Protein AF-0000000074025824 (afdb_homodimer)

Radius of gyration: 29.06 Å; Cα contacts (8 Å, |Δi|>4): 1732; chains: 2; bounding box: 51×86×68 Å

Structure (mmCIF, N/CA/C/O backbone):
data_AF-0000000074025824-model_v1
#
loop_
_entity.id
_entity.type
_entity.pdbx_description
1 polymer '2-desacetyl-2-hydroxyethyl bacteriochlorophyllide A dehydrogenase'
#
loop_
_atom_site.group_PDB
_atom_site.id
_atom_site.type_symbol
_atom_site.label_atom_id
_atom_site.label_alt_id
_atom_site.label_comp_id
_atom_site.label_asym_id
_atom_site.label_entity_id
_atom_site.label_seq_id
_atom_site.pdbx_PDB_ins_code
_atom_site.Cartn_x
_atom_site.Cartn_y
_atom_site.Cartn_z
_atom_site.occupancy
_atom_site.B_iso_or_equiv
_atom_site.auth_seq_id
_atom_site.auth_comp_id
_atom_site.auth_asym_id
_atom_site.auth_atom_id
_atom_site.pdbx_PDB_model_num
ATOM 1 N N . MET A 1 1 ? -19.562 43.375 23.953 1 73 1 MET A N 1
ATOM 2 C CA . MET A 1 1 ? -18.844 42.125 23.75 1 73 1 MET A CA 1
ATOM 3 C C . MET A 1 1 ? -17.422 42.406 23.25 1 73 1 MET A C 1
ATOM 5 O O . MET A 1 1 ? -17.188 43.406 22.578 1 73 1 MET A O 1
ATOM 9 N N . LYS A 1 2 ? -16.453 41.625 23.75 1 92.12 2 LYS A N 1
ATOM 10 C CA . LYS A 1 2 ? -15.07 41.875 23.328 1 92.12 2 LYS A CA 1
ATOM 11 C C . LYS A 1 2 ? -14.828 41.344 21.922 1 92.12 2 LYS A C 1
ATOM 13 O O . LYS A 1 2 ? -15.398 40.344 21.516 1 92.12 2 LYS A O 1
ATOM 18 N N . MET A 1 3 ? -14.195 42.125 21.125 1 96.88 3 MET A N 1
ATOM 19 C CA . MET A 1 3 ? -13.938 41.781 19.719 1 96.88 3 MET A CA 1
ATOM 20 C C . MET A 1 3 ? -12.523 41.25 19.531 1 96.88 3 MET A C 1
ATOM 22 O O . MET A 1 3 ? -11.656 41.469 20.391 1 96.88 3 MET A O 1
ATOM 26 N N . MET A 1 4 ? -12.383 40.562 18.5 1 97.5 4 MET A N 1
ATOM 27 C CA . MET A 1 4 ? -11.062 40.031 18.141 1 97.5 4 MET A CA 1
ATOM 28 C C . MET A 1 4 ? -10.805 40.219 16.641 1 97.5 4 MET A C 1
ATOM 30 O O . MET A 1 4 ? -11.742 40.344 15.852 1 97.5 4 MET A O 1
ATOM 34 N N . LYS A 1 5 ? -9.516 40.219 16.312 1 97.81 5 LYS A N 1
ATOM 35 C CA . LYS A 1 5 ? -9.117 40.156 14.906 1 97.81 5 LYS A CA 1
ATOM 36 C C . LYS A 1 5 ? -9.109 38.719 14.391 1 97.81 5 LYS A C 1
ATOM 38 O O . LYS A 1 5 ? -8.672 37.812 15.086 1 97.81 5 LYS A O 1
ATOM 43 N N . VAL A 1 6 ? -9.703 38.531 13.195 1 98.06 6 VAL A N 1
ATOM 44 C CA . VAL A 1 6 ? -9.797 37.25 12.547 1 98.06 6 VAL A CA 1
ATOM 45 C C . VAL A 1 6 ? -9.352 37.375 11.086 1 98.06 6 VAL A C 1
ATOM 47 O O . VAL A 1 6 ? -9.688 38.344 10.406 1 98.06 6 VAL A O 1
ATOM 50 N N . VAL A 1 7 ? -8.469 36.5 10.695 1 98.69 7 VAL A N 1
ATOM 51 C CA . VAL A 1 7 ? -8.148 36.375 9.273 1 98.69 7 VAL A CA 1
ATOM 52 C C . VAL A 1 7 ? -9.227 35.562 8.562 1 98.69 7 VAL A C 1
ATOM 54 O O . VAL A 1 7 ? -9.516 34.438 8.945 1 98.69 7 VAL A O 1
ATOM 57 N N . GLU A 1 8 ? -9.828 36.094 7.594 1 98.5 8 GLU A N 1
ATOM 58 C CA . GLU A 1 8 ? -10.922 35.438 6.875 1 98.5 8 GLU A CA 1
ATOM 59 C C . GLU A 1 8 ? -10.664 35.438 5.371 1 98.5 8 GLU A C 1
ATOM 61 O O . GLU A 1 8 ? -10.281 36.438 4.789 1 98.5 8 GLU A O 1
ATOM 66 N N . ILE A 1 9 ? -10.703 34.25 4.809 1 98.56 9 ILE A N 1
ATOM 67 C CA . ILE A 1 9 ? -10.781 34.125 3.357 1 98.56 9 ILE A CA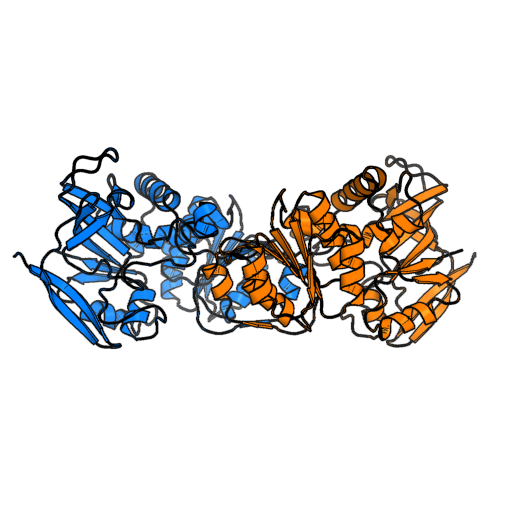 1
ATOM 68 C C . ILE A 1 9 ? -12.242 34.219 2.91 1 98.56 9 ILE A C 1
ATOM 70 O O . ILE A 1 9 ? -13 33.25 3.066 1 98.56 9 ILE A O 1
ATOM 74 N N . LYS A 1 10 ? -12.617 35.312 2.369 1 98.25 10 LYS A N 1
ATOM 75 C CA . LYS A 1 10 ? -14.008 35.562 2.021 1 98.25 10 LYS A CA 1
ATOM 76 C C . LYS A 1 10 ? -14.43 34.75 0.806 1 98.25 10 LYS A C 1
ATOM 78 O O . LYS A 1 10 ? -15.547 34.219 0.765 1 98.25 10 LYS A O 1
ATOM 83 N N . GLU A 1 11 ? -13.633 34.719 -0.148 1 97.75 11 GLU A N 1
ATOM 84 C CA . GLU A 1 11 ? -13.703 33.969 -1.398 1 97.75 11 GLU A CA 1
ATOM 85 C C . GLU A 1 11 ? -12.305 33.75 -1.988 1 97.75 11 GLU A C 1
ATOM 87 O O . GLU A 1 11 ? -11.328 34.344 -1.515 1 97.75 11 GLU A O 1
ATOM 92 N N . PRO A 1 12 ? -12.258 32.875 -2.951 1 97.06 12 PRO A N 1
ATOM 93 C CA . PRO A 1 12 ? -10.93 32.656 -3.541 1 97.06 12 PRO A CA 1
ATOM 94 C C . PRO A 1 12 ? -10.25 33.969 -3.938 1 97.06 12 PRO A C 1
ATOM 96 O O . PRO A 1 12 ? -10.852 34.812 -4.621 1 97.06 12 PRO A O 1
ATOM 99 N N . GLY A 1 13 ? -9.047 34.094 -3.436 1 96.5 13 GLY A N 1
ATOM 100 C CA . GLY A 1 13 ? -8.242 35.25 -3.807 1 96.5 13 GLY A CA 1
ATOM 101 C C . GLY A 1 13 ? -8.5 36.469 -2.936 1 96.5 13 GLY A C 1
ATOM 102 O O . GLY A 1 13 ? -7.816 37.469 -3.057 1 96.5 13 GLY A O 1
ATOM 103 N N . ARG A 1 14 ? -9.43 36.344 -2.041 1 97.94 14 ARG A N 1
ATOM 104 C CA . ARG A 1 14 ? -9.758 37.5 -1.191 1 97.94 14 ARG A CA 1
ATOM 105 C C . ARG A 1 14 ? -9.602 37.125 0.284 1 97.94 14 ARG A C 1
ATOM 107 O O . ARG A 1 14 ? -10.492 36.5 0.874 1 97.94 14 ARG A O 1
ATOM 114 N N . ILE A 1 15 ? -8.539 37.594 0.839 1 97.75 15 ILE A N 1
ATOM 115 C CA . ILE A 1 15 ? -8.219 37.375 2.248 1 97.75 15 ILE A CA 1
ATOM 116 C C . ILE A 1 15 ? -8.172 38.719 2.961 1 97.75 15 ILE A C 1
ATOM 118 O O . ILE A 1 15 ? -7.691 39.719 2.404 1 97.75 15 ILE A O 1
ATOM 122 N N . GLN A 1 16 ? -8.75 38.781 4.105 1 98.12 16 GLN A N 1
ATOM 123 C CA . GLN A 1 16 ? -8.836 40.062 4.852 1 98.12 16 GLN A CA 1
ATOM 124 C C . GLN A 1 16 ? -8.797 39.781 6.355 1 98.12 16 GLN A C 1
ATOM 126 O O . GLN A 1 16 ? -9.008 38.656 6.809 1 98.12 16 GLN A O 1
ATOM 131 N N . VAL A 1 17 ? -8.453 40.812 7.109 1 98 17 VAL A N 1
ATOM 132 C CA . VAL A 1 17 ? -8.578 40.812 8.562 1 98 17 VAL A CA 1
ATOM 133 C C . VAL A 1 17 ? -9.844 41.531 8.977 1 98 17 VAL A C 1
ATOM 135 O O . VAL A 1 17 ? -10.047 42.719 8.617 1 98 17 VAL A O 1
ATOM 138 N N . VAL A 1 18 ? -10.68 40.844 9.664 1 97.81 18 VAL A N 1
ATOM 139 C CA . VAL A 1 18 ? -11.945 41.438 10.094 1 97.81 18 VAL A CA 1
ATOM 140 C C . VAL A 1 18 ? -12.078 41.312 11.609 1 97.81 18 VAL A C 1
ATOM 142 O O . VAL A 1 18 ? -11.297 40.625 12.258 1 97.81 18 VAL A O 1
ATOM 145 N N . GLU A 1 19 ? -13.008 42 12.156 1 97.81 19 GLU A N 1
ATOM 146 C CA . GLU A 1 19 ? -13.312 41.906 13.578 1 97.81 19 GLU A CA 1
ATOM 147 C C . GLU A 1 19 ? -14.539 41.031 13.828 1 97.81 19 GLU A C 1
ATOM 149 O O . GLU A 1 19 ? -15.539 41.156 13.117 1 97.81 19 GLU A O 1
ATOM 154 N N . LYS A 1 20 ? -14.383 40.188 14.727 1 97.56 20 LYS A N 1
ATOM 155 C CA . LYS A 1 20 ? -15.484 39.344 15.188 1 97.56 20 LYS A CA 1
ATOM 156 C C . LYS A 1 20 ? -15.531 39.281 16.703 1 97.56 20 LYS A C 1
ATOM 158 O O . LYS A 1 20 ? -14.578 39.688 17.375 1 97.56 20 LYS A O 1
ATOM 163 N N . GLU A 1 21 ? -16.656 38.875 17.234 1 97.75 21 GLU A N 1
ATOM 164 C CA . GLU A 1 21 ? -16.766 38.719 18.688 1 97.75 21 GLU A CA 1
ATOM 165 C C . GLU A 1 21 ? -15.898 37.562 19.188 1 97.75 21 GLU A C 1
ATOM 167 O O . GLU A 1 21 ? -15.789 36.531 18.531 1 97.75 21 GLU A O 1
ATOM 172 N N . ILE A 1 22 ? -15.25 37.812 20.328 1 98.25 22 ILE A N 1
ATOM 173 C CA . ILE A 1 22 ? -14.531 36.719 20.969 1 98.25 22 ILE A CA 1
ATOM 174 C C . ILE A 1 22 ? -15.508 35.625 21.359 1 98.25 22 ILE A C 1
ATOM 176 O O . ILE A 1 22 ? -16.531 35.875 21.984 1 98.25 22 ILE A O 1
ATOM 180 N N . PRO A 1 23 ? -15.211 34.406 20.938 1 97.62 23 PRO A N 1
ATOM 181 C CA . PRO A 1 23 ? -16.141 33.344 21.25 1 97.62 23 PRO A CA 1
ATOM 182 C C . PRO A 1 23 ? -16.156 32.969 22.734 1 97.62 23 PRO A C 1
ATOM 184 O O . PRO A 1 23 ? -15.141 33.125 23.422 1 97.62 23 PRO A O 1
ATOM 187 N N . LYS A 1 24 ? -17.25 32.531 23.219 1 97.06 24 LYS A N 1
ATOM 188 C CA . LYS A 1 24 ? -17.391 32.031 24.578 1 97.06 24 LYS A CA 1
ATOM 189 C C . LYS A 1 24 ? -17.344 30.5 24.594 1 97.06 24 LYS A C 1
ATOM 191 O O . LYS A 1 24 ? -18.062 29.828 23.859 1 97.06 24 LYS A O 1
ATOM 196 N N . PRO A 1 25 ? -16.453 29.984 25.438 1 97.69 25 PRO A N 1
ATOM 197 C CA . PRO A 1 25 ? -16.375 28.531 25.5 1 97.69 25 PRO A CA 1
ATOM 198 C C . PRO A 1 25 ? -17.641 27.891 26.047 1 97.69 25 PRO A C 1
ATOM 200 O O . PRO A 1 25 ? -18.219 28.391 27.016 1 97.69 25 PRO A O 1
ATOM 203 N N . LYS A 1 26 ? -18.062 26.844 25.344 1 97.62 26 LYS A N 1
ATOM 204 C CA . LYS A 1 26 ? -19.141 26 25.859 1 97.62 26 LYS A CA 1
ATOM 205 C C . LYS A 1 26 ? -18.609 25.016 26.891 1 97.62 26 LYS A C 1
ATOM 207 O O . LYS A 1 26 ? -17.406 24.984 27.188 1 97.62 26 LYS A O 1
ATOM 212 N N . LYS A 1 27 ? -19.625 24.312 27.547 1 96.88 27 LYS A N 1
ATOM 213 C CA . LYS A 1 27 ? -19.219 23.25 28.453 1 96.88 27 LYS A CA 1
ATOM 214 C C . LYS A 1 27 ? -18.266 22.281 27.75 1 96.88 27 LYS A C 1
ATOM 216 O O . LYS A 1 27 ? -18.531 21.828 26.625 1 96.88 27 LYS A O 1
ATOM 221 N N . GLY A 1 28 ? -17.094 22.016 28.375 1 97.75 28 GLY A N 1
ATOM 222 C CA . GLY A 1 28 ? -16.125 21.078 27.812 1 97.75 28 GLY A CA 1
ATOM 223 C C . GLY A 1 28 ? -15.133 21.75 26.875 1 97.75 28 GLY A C 1
ATOM 224 O O . GLY A 1 28 ? -14.266 21.094 26.297 1 97.75 28 GLY A O 1
ATOM 225 N N . GLU A 1 29 ? -15.258 23.047 26.781 1 98.56 29 GLU A N 1
ATOM 226 C CA . GLU A 1 29 ? -14.352 23.781 25.891 1 98.56 29 GLU A CA 1
ATOM 227 C C . GLU A 1 29 ? -13.477 24.75 26.688 1 98.56 29 GLU A C 1
ATOM 229 O O . GLU A 1 29 ? -13.812 25.109 27.828 1 98.56 29 GLU A O 1
ATOM 234 N N . ALA A 1 30 ? -12.383 25.094 26.156 1 98.81 30 ALA A N 1
ATOM 235 C CA . ALA A 1 30 ? -11.508 26.141 26.656 1 98.81 30 ALA A CA 1
ATOM 236 C C . ALA A 1 30 ? -11.422 27.312 25.688 1 98.81 30 ALA A C 1
ATOM 238 O O . ALA A 1 30 ? -11.625 27.141 24.484 1 98.81 30 ALA A O 1
ATOM 239 N N . LEU A 1 31 ? -11.227 28.453 26.219 1 98.75 31 LEU A N 1
ATOM 240 C CA . LEU A 1 31 ? -10.875 29.625 25.406 1 98.75 31 LEU A CA 1
ATOM 241 C C . LEU A 1 31 ? -9.367 29.75 25.266 1 98.75 31 LEU A C 1
ATOM 243 O O . LEU A 1 31 ? -8.641 29.766 26.266 1 98.75 31 LEU A O 1
ATOM 247 N N . LEU A 1 32 ? -8.953 29.781 24.094 1 98.81 32 LEU A N 1
ATOM 248 C CA . LEU A 1 32 ? -7.527 29.844 23.797 1 98.81 32 LEU A CA 1
ATOM 249 C C . LEU A 1 32 ? -7.172 31.172 23.156 1 98.81 32 LEU A C 1
ATOM 251 O O . LEU A 1 32 ? -7.918 31.688 22.312 1 98.81 32 LEU A O 1
ATOM 255 N N . LYS A 1 33 ? -6.086 31.75 23.562 1 98.81 33 LYS A N 1
ATOM 256 C CA . LYS A 1 33 ? -5.477 32.906 22.875 1 98.81 33 LYS A CA 1
ATOM 257 C C . LYS A 1 33 ? -4.32 32.469 21.984 1 98.81 33 LYS A C 1
ATOM 259 O O . LYS A 1 33 ? -3.293 31.984 22.484 1 98.81 33 LYS A O 1
ATOM 264 N N . ILE A 1 34 ? -4.445 32.656 20.75 1 98.88 34 ILE A N 1
ATOM 265 C CA . ILE A 1 34 ? -3.486 32.156 19.766 1 98.88 34 ILE A CA 1
ATOM 266 C C . ILE A 1 34 ? -2.158 32.906 19.922 1 98.88 34 ILE A C 1
ATOM 268 O O . ILE A 1 34 ? -2.137 34.125 20.125 1 98.88 34 ILE A O 1
ATOM 272 N N . LYS A 1 35 ? -1.1 32.156 19.875 1 98.75 35 LYS A N 1
ATOM 273 C CA . LYS A 1 35 ? 0.236 32.719 19.922 1 98.75 35 LYS A CA 1
ATOM 274 C C . LYS A 1 35 ? 0.897 32.719 18.547 1 98.75 35 LYS A C 1
ATOM 276 O O . LYS A 1 35 ? 1.41 33.719 18.094 1 98.75 35 LYS A O 1
ATOM 281 N N . TYR A 1 36 ? 0.938 31.578 17.906 1 98.81 36 TYR A N 1
ATOM 282 C CA . TYR A 1 36 ? 1.468 31.422 16.562 1 98.81 36 TYR A CA 1
ATOM 283 C C . TYR A 1 36 ? 0.546 30.547 15.719 1 98.81 36 TYR A C 1
ATOM 285 O O . TYR A 1 36 ? -0.083 29.609 16.234 1 98.81 36 TYR A O 1
ATOM 293 N N . CYS A 1 37 ? 0.442 30.844 14.469 1 98.81 37 CYS A N 1
ATOM 294 C CA . CYS A 1 37 ? -0.158 29.969 13.461 1 98.81 37 CYS A CA 1
ATOM 295 C C . CYS A 1 37 ? 0.822 29.703 12.328 1 98.81 37 CYS A C 1
ATOM 297 O O . CYS A 1 37 ? 1.541 30.594 11.891 1 98.81 37 CYS A O 1
ATOM 299 N N . GLY A 1 38 ? 0.925 28.438 11.992 1 98.62 38 GLY A N 1
ATOM 300 C CA . GLY A 1 38 ? 1.63 28.109 10.766 1 98.62 38 GLY A CA 1
ATOM 301 C C . GLY A 1 38 ? 0.727 28.094 9.547 1 98.62 38 GLY A C 1
ATOM 302 O O . GLY A 1 38 ? -0.443 27.719 9.641 1 98.62 38 GLY A O 1
ATOM 303 N N . ILE A 1 39 ? 1.274 28.516 8.414 1 98.38 39 ILE A N 1
ATOM 304 C CA . ILE A 1 39 ? 0.52 28.453 7.168 1 98.38 39 ILE A CA 1
ATOM 305 C C . ILE A 1 39 ? 0.84 27.156 6.441 1 98.38 39 ILE A C 1
ATOM 307 O O . ILE A 1 39 ? 2.004 26.859 6.148 1 98.38 39 ILE A O 1
ATOM 311 N N . CYS A 1 40 ? -0.143 26.359 6.227 1 96.69 40 CYS A N 1
ATOM 312 C CA . CYS A 1 40 ? -0.021 25.078 5.531 1 96.69 40 CYS A CA 1
ATOM 313 C C . CYS A 1 40 ? -0.405 25.219 4.062 1 96.69 40 CYS A C 1
ATOM 315 O O . CYS A 1 40 ? -1.057 26.203 3.678 1 96.69 40 CYS A O 1
ATOM 317 N N . GLY A 1 41 ? 0.074 24.281 3.236 1 93.81 41 GLY A N 1
ATOM 318 C CA . GLY A 1 41 ? -0.36 24.25 1.85 1 93.81 41 GLY A CA 1
ATOM 319 C C . GLY A 1 41 ? -1.869 24.25 1.695 1 93.81 41 GLY A C 1
ATOM 320 O O . GLY A 1 41 ? -2.398 24.828 0.744 1 93.81 41 GLY A O 1
ATOM 321 N N . SER A 1 42 ? -2.574 23.625 2.572 1 94.88 42 SER A N 1
ATOM 322 C CA . SER A 1 42 ? -4.031 23.578 2.51 1 94.88 42 SER A CA 1
ATOM 323 C C . SER A 1 42 ? -4.637 24.969 2.729 1 94.88 42 SER A C 1
ATOM 325 O O . SER A 1 42 ? -5.688 25.281 2.174 1 94.88 42 SER A O 1
ATOM 327 N N . ASP A 1 43 ? -4.02 25.781 3.553 1 97.62 43 ASP A N 1
ATOM 328 C CA . ASP A 1 43 ? -4.469 27.172 3.719 1 97.62 43 ASP A CA 1
ATOM 329 C C . ASP A 1 43 ? -4.344 27.953 2.412 1 97.62 43 ASP A C 1
ATOM 331 O O . ASP A 1 43 ? -5.246 28.703 2.043 1 97.62 43 ASP A O 1
ATOM 335 N N . ILE A 1 44 ? -3.227 27.75 1.771 1 96.69 44 ILE A N 1
ATOM 336 C CA . ILE A 1 44 ? -2.975 28.422 0.507 1 96.69 44 ILE A CA 1
ATOM 337 C C . ILE A 1 44 ? -3.969 27.953 -0.547 1 96.69 44 ILE A C 1
ATOM 339 O O . ILE A 1 44 ? -4.469 28.734 -1.347 1 96.69 44 ILE A O 1
ATOM 343 N N . ALA A 1 45 ? -4.199 26.609 -0.542 1 95.56 45 ALA A N 1
ATOM 344 C CA . ALA A 1 45 ? -5.195 26.062 -1.467 1 95.56 45 ALA A CA 1
ATOM 345 C C . ALA A 1 45 ? -6.562 26.688 -1.229 1 95.56 45 ALA A C 1
ATOM 347 O O . ALA A 1 45 ? -7.293 26.984 -2.182 1 95.56 45 ALA A O 1
ATOM 348 N N . THR A 1 46 ? -6.953 26.859 0.007 1 97.06 46 THR A N 1
ATOM 349 C CA . THR A 1 46 ? -8.203 27.531 0.326 1 97.06 46 THR A CA 1
ATOM 350 C C . THR A 1 46 ? -8.18 28.984 -0.157 1 97.06 46 THR A C 1
ATOM 352 O O . THR A 1 46 ? -9.133 29.453 -0.773 1 97.06 46 THR A O 1
ATOM 355 N N . TYR A 1 47 ? -7.074 29.656 0.043 1 97.75 47 TYR A N 1
ATOM 356 C CA . TYR A 1 47 ? -6.91 31.047 -0.369 1 97.75 47 TYR A CA 1
ATOM 357 C C . TYR A 1 47 ? -7.023 31.188 -1.883 1 97.75 47 TYR A C 1
ATOM 359 O O . TYR A 1 47 ? -7.684 32.094 -2.381 1 97.75 47 TYR A O 1
ATOM 367 N N . THR A 1 48 ? -6.469 30.203 -2.588 1 96.25 48 THR A N 1
ATOM 368 C CA . THR A 1 48 ? -6.406 30.297 -4.043 1 96.25 48 THR A CA 1
ATOM 369 C C . THR A 1 48 ? -7.621 29.641 -4.68 1 96.25 48 THR A C 1
ATOM 371 O O . THR A 1 48 ? -7.758 29.625 -5.906 1 96.25 48 THR A O 1
ATOM 374 N N . GLY A 1 49 ? -8.5 29.031 -3.912 1 94.94 49 GLY A N 1
ATOM 375 C CA . GLY A 1 49 ? -9.719 28.422 -4.414 1 94.94 49 GLY A CA 1
ATOM 376 C C . GLY A 1 49 ? -9.508 27 -4.902 1 94.94 49 GLY A C 1
ATOM 377 O O . GLY A 1 49 ? -10.344 26.453 -5.633 1 94.94 49 GLY A O 1
ATOM 378 N N . ASN A 1 50 ? -8.422 26.359 -4.492 1 91.94 50 ASN A N 1
ATOM 379 C CA . ASN A 1 50 ? -8.07 25.031 -4.992 1 91.94 50 ASN A CA 1
ATOM 380 C C . ASN A 1 50 ? -8.289 23.953 -3.93 1 91.94 50 ASN A C 1
ATOM 382 O O . ASN A 1 50 ? -7.816 22.828 -4.074 1 91.94 50 ASN A O 1
ATOM 386 N N . GLN A 1 51 ? -8.906 24.234 -2.84 1 92.5 51 GLN A N 1
ATOM 387 C CA . GLN A 1 51 ? -9.273 23.281 -1.802 1 92.5 51 GLN A CA 1
ATOM 388 C C . GLN A 1 51 ? -10.719 22.828 -1.962 1 92.5 51 GLN A C 1
ATOM 390 O O . GLN A 1 51 ? -11.648 23.547 -1.581 1 92.5 51 GLN A O 1
ATOM 395 N N . PRO A 1 52 ? -10.922 21.609 -2.377 1 87.81 52 PRO A N 1
ATOM 396 C CA . PRO A 1 52 ? -12.281 21.188 -2.75 1 87.81 52 PRO A CA 1
ATOM 397 C C . PRO A 1 52 ? -13.211 21.062 -1.546 1 87.81 52 PRO A C 1
ATOM 399 O O . PRO A 1 52 ? -14.43 21.047 -1.705 1 87.81 52 PRO A O 1
ATOM 402 N N . PHE A 1 53 ? -12.719 21.109 -0.378 1 90.94 53 PHE A N 1
ATOM 403 C CA . PHE A 1 53 ? -13.555 20.828 0.784 1 90.94 53 PHE A CA 1
ATOM 404 C C . PHE A 1 53 ? -13.812 22.109 1.576 1 90.94 53 PHE A C 1
ATOM 406 O O . PHE A 1 53 ? -14.5 22.078 2.602 1 90.94 53 PHE A O 1
ATOM 413 N N . ALA A 1 54 ? -13.227 23.141 1.133 1 93.94 54 ALA A N 1
ATOM 414 C CA . ALA A 1 54 ? -13.398 24.391 1.857 1 93.94 54 ALA A CA 1
ATOM 415 C C . ALA A 1 54 ? -14.656 25.125 1.388 1 93.94 54 ALA A C 1
ATOM 417 O O . ALA A 1 54 ? -14.961 25.141 0.195 1 93.94 54 ALA A O 1
ATOM 418 N N . SER A 1 55 ? -15.391 25.672 2.332 1 95.94 55 SER A N 1
ATOM 419 C CA . SER A 1 55 ? -16.453 26.625 2.055 1 95.94 55 SER A CA 1
ATOM 420 C C . SER A 1 55 ? -16.047 28.047 2.471 1 95.94 55 SER A C 1
ATOM 422 O O . SER A 1 55 ? -15.102 28.219 3.25 1 95.94 55 SER A O 1
ATOM 424 N N . TYR A 1 56 ? -16.734 28.984 1.912 1 96.75 56 TYR A N 1
ATOM 425 C CA . TYR A 1 56 ? -16.391 30.375 2.172 1 96.75 56 TYR A CA 1
ATOM 426 C C . TYR A 1 56 ? -17.578 31.109 2.787 1 96.75 56 TYR A C 1
ATOM 428 O O . TYR A 1 56 ? -18.734 30.797 2.488 1 96.75 56 TYR A O 1
ATOM 436 N N . PRO A 1 57 ? -17.391 32.156 3.637 1 98 57 PRO A N 1
ATOM 437 C CA . PRO A 1 57 ? -16.078 32.562 4.148 1 98 57 PRO A CA 1
ATOM 438 C C . PRO A 1 57 ? -15.469 31.531 5.094 1 98 57 PRO A C 1
ATOM 440 O O . PRO A 1 57 ? -16.188 30.766 5.719 1 98 57 PRO A O 1
ATOM 443 N N . ARG A 1 58 ? -14.109 31.469 5.145 1 98.62 58 ARG A N 1
ATOM 444 C CA . ARG A 1 58 ? -13.391 30.5 5.965 1 98.62 58 ARG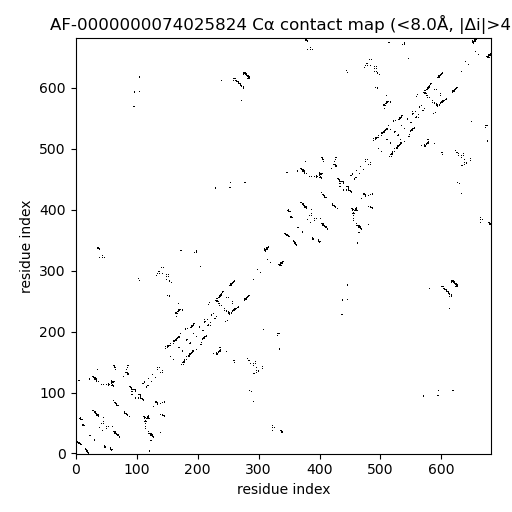 A CA 1
ATOM 445 C C . ARG A 1 58 ? -12.266 31.156 6.738 1 98.62 58 ARG A C 1
ATOM 447 O O . ARG A 1 58 ? -11.531 32 6.195 1 98.62 58 ARG A O 1
ATOM 454 N N . ILE A 1 59 ? -12.227 30.938 8.047 1 98.75 59 ILE A N 1
ATOM 455 C CA . ILE A 1 59 ? -11.016 31.219 8.805 1 98.75 59 ILE A CA 1
ATOM 456 C C . ILE A 1 59 ? -10.016 30.078 8.625 1 98.75 59 ILE A C 1
ATOM 458 O O . ILE A 1 59 ? -10.281 28.938 9.039 1 98.75 59 ILE A O 1
ATOM 462 N N . PRO A 1 60 ? -8.852 30.297 7.992 1 98.56 60 PRO A N 1
ATOM 463 C CA . PRO A 1 60 ? -7.898 29.203 7.742 1 98.56 60 PRO A CA 1
ATOM 464 C C . PRO A 1 60 ? -7.098 28.828 8.984 1 98.56 60 PRO A C 1
ATOM 466 O O . PRO A 1 60 ? -7.238 29.453 10.031 1 98.56 60 PRO A O 1
ATOM 469 N N . GLY A 1 61 ? -6.367 27.75 8.883 1 98.69 61 GLY A N 1
ATOM 470 C CA . GLY A 1 61 ? -5.348 27.438 9.875 1 98.69 61 GLY A CA 1
ATOM 471 C C . GLY A 1 61 ? -5.656 26.203 10.68 1 98.69 61 GLY A C 1
ATOM 472 O O . GLY A 1 61 ? -6.777 26.031 11.172 1 98.69 61 GLY A O 1
ATOM 473 N N . HIS A 1 62 ? -4.641 25.359 10.867 1 98.75 62 HIS A N 1
ATOM 474 C CA . HIS A 1 62 ? -4.738 24.188 11.734 1 98.75 62 HIS A CA 1
ATOM 475 C C . HIS A 1 62 ? -3.406 23.891 12.414 1 98.75 62 HIS A C 1
ATOM 477 O O . HIS A 1 62 ? -3.293 22.922 13.172 1 98.75 62 HIS A O 1
ATOM 483 N N . GLU A 1 63 ? -2.416 24.641 12.148 1 98.75 63 GLU A N 1
ATOM 484 C CA . GLU A 1 63 ? -1.116 24.609 12.812 1 98.75 63 GLU A CA 1
ATOM 485 C C . GLU A 1 63 ? -0.965 25.766 13.789 1 98.75 63 GLU A C 1
ATOM 487 O O . GLU A 1 63 ? -0.769 26.906 13.383 1 98.75 63 GLU A O 1
ATOM 492 N N . PHE A 1 64 ? -0.998 25.406 15.172 1 98.81 64 PHE A N 1
ATOM 493 C CA . PHE A 1 64 ? -0.982 26.594 16.031 1 98.81 64 PHE A CA 1
ATOM 494 C C . PHE A 1 64 ? -0.529 26.234 17.438 1 98.81 64 PHE A C 1
ATOM 496 O O . PHE A 1 64 ? -0.479 25.062 17.797 1 98.81 64 PHE A O 1
ATOM 503 N N . SER A 1 65 ? -0.118 27.203 18.156 1 98.75 65 SER A N 1
ATOM 504 C CA . SER A 1 65 ? 0.037 27.219 19.609 1 98.75 65 SER A CA 1
ATOM 505 C C . SER A 1 65 ? -0.823 28.312 20.25 1 98.75 65 SER A C 1
ATOM 507 O O . SER A 1 65 ? -1.208 29.266 19.578 1 98.75 65 SER A O 1
ATOM 509 N N . ALA A 1 66 ? -1.124 28.109 21.469 1 98.81 66 ALA A N 1
ATOM 510 C CA . ALA A 1 66 ? -2.01 29.047 22.156 1 98.81 66 ALA A CA 1
ATOM 511 C C . ALA A 1 66 ? -1.78 29.016 23.656 1 98.81 66 ALA A C 1
ATOM 513 O O . ALA A 1 66 ? -1.102 28.125 24.172 1 98.81 66 ALA A O 1
ATOM 514 N N . GLU A 1 67 ? -2.283 30.016 24.25 1 98.69 67 GLU A N 1
ATOM 515 C CA . GLU A 1 67 ? -2.381 30.062 25.703 1 98.69 67 GLU A CA 1
ATOM 516 C C . GLU A 1 67 ? -3.814 29.844 26.172 1 98.69 67 GLU A C 1
ATOM 518 O O . GLU A 1 67 ? -4.754 30.406 25.609 1 98.69 67 GLU A O 1
ATOM 523 N N . ILE A 1 68 ? -3.947 29 27.203 1 98.75 68 ILE A N 1
ATOM 524 C CA . ILE A 1 68 ? -5.273 28.828 27.781 1 98.75 68 ILE A CA 1
ATOM 525 C C . ILE A 1 68 ? -5.656 30.078 28.578 1 98.75 68 ILE A C 1
ATOM 527 O O . ILE A 1 68 ? -4.953 30.453 29.516 1 98.75 68 ILE A O 1
ATOM 531 N N . ILE A 1 69 ? -6.789 30.656 28.234 1 98.44 69 ILE A N 1
ATOM 532 C CA . ILE A 1 69 ? -7.27 31.859 28.906 1 98.44 69 ILE A CA 1
ATOM 533 C C . ILE A 1 69 ? -8.383 31.484 29.891 1 98.44 69 ILE A C 1
ATOM 535 O O . ILE A 1 69 ? -8.516 32.094 30.953 1 98.44 69 ILE A O 1
ATOM 539 N N . GLU A 1 70 ? -9.242 30.609 29.469 1 98.31 70 GLU A N 1
ATOM 540 C CA . GLU A 1 70 ? -10.352 30.109 30.266 1 98.31 70 GLU A CA 1
ATOM 541 C C . GLU A 1 70 ? -10.547 28.609 30.062 1 98.31 70 GLU A C 1
ATOM 543 O O . GLU A 1 70 ? -10.562 28.125 28.922 1 98.31 70 GLU A O 1
ATOM 548 N N . VAL A 1 71 ? -10.656 27.875 31.203 1 98.25 71 VAL A N 1
ATOM 549 C CA . VAL A 1 71 ? -10.93 26.453 31.156 1 98.25 71 VAL A CA 1
ATOM 550 C C . VAL A 1 71 ? -11.617 26.016 32.438 1 98.25 71 VAL A C 1
ATOM 552 O O . VAL A 1 71 ? -11.273 26.5 33.531 1 98.25 71 VAL A O 1
ATOM 555 N N . GLU A 1 72 ? -12.586 25.219 32.312 1 97.56 72 GLU A N 1
ATOM 556 C CA . GLU A 1 72 ? -13.227 24.656 33.5 1 97.56 72 GLU A CA 1
ATOM 557 C C . GLU A 1 72 ? -12.344 23.609 34.156 1 97.56 72 GLU A C 1
ATOM 559 O O . GLU A 1 72 ? -11.359 23.156 33.562 1 97.56 72 GLU A O 1
ATOM 564 N N . ASP A 1 73 ? -12.711 23.359 35.469 1 96.62 73 ASP A N 1
ATOM 565 C CA . ASP A 1 73 ? -12.023 22.266 36.125 1 96.62 73 ASP A CA 1
ATOM 566 C C . ASP A 1 73 ? -12.094 20.984 35.281 1 96.62 73 ASP A C 1
ATOM 568 O O . ASP A 1 73 ? -13.141 20.672 34.719 1 96.62 73 ASP A O 1
ATOM 572 N N . ASN A 1 74 ? -10.977 20.312 35.125 1 96.81 74 ASN A N 1
ATOM 573 C CA . ASN A 1 74 ? -10.898 19.125 34.281 1 96.81 74 ASN A CA 1
ATOM 574 C C . ASN A 1 74 ? -9.883 18.125 34.812 1 96.81 74 ASN A C 1
ATOM 576 O O . ASN A 1 74 ? -9.109 18.438 35.719 1 96.81 74 ASN A O 1
ATOM 580 N N . ASN A 1 75 ? -9.93 16.938 34.344 1 96.06 75 ASN A N 1
ATOM 581 C CA . ASN A 1 75 ? -9.047 15.859 34.812 1 96.06 75 ASN A CA 1
ATOM 582 C C . ASN A 1 75 ? -7.84 15.695 33.875 1 96.06 75 ASN A C 1
ATOM 584 O O . ASN A 1 75 ? -7.113 14.711 33.969 1 96.06 75 ASN A O 1
ATOM 588 N N . LEU A 1 76 ? -7.574 16.672 32.969 1 96.19 76 LEU A N 1
ATOM 589 C CA . LEU A 1 76 ? -6.488 16.578 32 1 96.19 76 LEU A CA 1
ATOM 590 C C . LEU A 1 76 ? -5.305 17.438 32.438 1 96.19 76 LEU A C 1
ATOM 592 O O . LEU A 1 76 ? -4.297 17.5 31.734 1 96.19 76 LEU A O 1
ATOM 596 N N . GLY A 1 77 ? -5.477 18.109 33.5 1 96.81 77 GLY A N 1
ATOM 597 C CA . GLY A 1 77 ? -4.41 18.953 34.031 1 96.81 77 GLY A CA 1
ATOM 598 C C . GLY A 1 77 ? -4.281 20.281 33.312 1 96.81 77 GLY A C 1
ATOM 599 O O . GLY A 1 77 ? -3.283 20.984 33.469 1 96.81 77 GLY A O 1
ATOM 600 N N . LEU A 1 78 ? -5.191 20.656 32.531 1 98.12 78 LEU A N 1
ATOM 601 C CA . LEU A 1 78 ? -5.164 21.922 31.812 1 98.12 78 LEU A CA 1
ATOM 602 C C . LEU A 1 78 ? -5.531 23.078 32.719 1 98.12 78 LEU A C 1
ATOM 604 O O . LEU A 1 78 ? -6.5 23 33.469 1 98.12 78 LEU A O 1
ATOM 608 N N . GLN A 1 79 ? -4.727 24.141 32.656 1 98.19 79 GLN A N 1
ATOM 609 C CA . GLN A 1 79 ? -4.938 25.312 33.5 1 98.19 79 GLN A CA 1
ATOM 610 C C . GLN A 1 79 ? -4.734 26.594 32.719 1 98.19 79 GLN A C 1
ATOM 612 O O . GLN A 1 79 ? -3.996 26.625 31.719 1 98.19 79 GLN A O 1
ATOM 617 N N . LYS A 1 80 ? -5.406 27.594 33.281 1 98.19 80 LYS A N 1
ATOM 618 C CA . LYS A 1 80 ? -5.195 28.922 32.719 1 98.19 80 LYS A CA 1
ATOM 619 C C . LYS A 1 80 ? -3.711 29.281 32.688 1 98.19 80 LYS A C 1
ATOM 621 O O . LYS A 1 80 ? -2.975 28.984 33.656 1 98.19 80 LYS A O 1
ATOM 626 N N . GLY A 1 81 ? -3.268 29.828 31.578 1 98.12 81 GLY A N 1
ATOM 627 C CA . GLY A 1 81 ? -1.893 30.281 31.469 1 98.12 81 GLY A CA 1
ATOM 628 C C . GLY A 1 81 ? -0.993 29.297 30.734 1 98.12 81 GLY A C 1
ATOM 629 O O . GLY A 1 81 ? 0.083 29.656 30.266 1 98.12 81 GLY A O 1
ATOM 630 N N . MET A 1 82 ? -1.412 28.047 30.625 1 98.06 82 MET A N 1
ATOM 631 C CA . MET A 1 82 ? -0.612 27.016 29.969 1 98.06 82 MET A CA 1
ATOM 632 C C . MET A 1 82 ? -0.487 27.297 28.469 1 98.06 82 MET A C 1
ATOM 634 O O . MET A 1 82 ? -1.454 27.719 27.828 1 98.06 82 MET A O 1
ATOM 638 N N . ILE A 1 83 ? 0.789 27.062 27.922 1 98.38 83 ILE A N 1
ATOM 639 C CA . ILE A 1 83 ? 0.996 27.094 26.469 1 98.38 83 ILE A CA 1
ATOM 640 C C . ILE A 1 83 ? 0.724 25.719 25.891 1 98.38 83 ILE A C 1
ATOM 642 O O . ILE A 1 83 ? 1.276 24.719 26.344 1 98.38 83 ILE A O 1
ATOM 646 N N . VAL A 1 84 ? -0.184 25.703 24.844 1 98.75 84 VAL A N 1
ATOM 647 C CA . VAL A 1 84 ? -0.708 24.422 24.391 1 98.75 84 VAL A CA 1
ATOM 648 C C . VAL A 1 84 ? -0.751 24.406 22.859 1 98.75 84 VAL A C 1
ATOM 650 O O . VAL A 1 84 ? -0.543 25.438 22.219 1 98.75 84 VAL A O 1
ATOM 653 N N . THR A 1 85 ? -0.795 23.328 22.297 1 98.75 85 THR A N 1
ATOM 654 C CA . THR A 1 85 ? -1.294 23.078 20.953 1 98.75 85 THR A CA 1
ATOM 655 C C . THR A 1 85 ? -2.52 22.156 20.984 1 98.75 85 THR A C 1
ATOM 657 O O . THR A 1 85 ? -3.072 21.906 22.062 1 98.75 85 THR A O 1
ATOM 660 N N . ALA A 1 86 ? -3.09 21.797 19.812 1 98.69 86 ALA A N 1
ATOM 661 C CA . ALA A 1 86 ? -4.309 21 19.812 1 98.69 86 ALA A CA 1
ATOM 662 C C . ALA A 1 86 ? -4.41 20.156 18.547 1 98.69 86 ALA A C 1
ATOM 664 O O . ALA A 1 86 ? -3.768 20.453 17.531 1 98.69 86 ALA A O 1
ATOM 665 N N . ASN A 1 87 ? -5.09 19.047 18.672 1 98.44 87 ASN A N 1
ATOM 666 C CA . ASN A 1 87 ? -5.441 18.234 17.5 1 98.44 87 ASN A CA 1
ATOM 667 C C . ASN A 1 87 ? -6.531 18.906 16.672 1 98.44 87 ASN A C 1
ATOM 669 O O . ASN A 1 87 ? -7.684 19 17.109 1 98.44 87 ASN A O 1
ATOM 673 N N . PRO A 1 88 ? -6.191 19.328 15.477 1 98.69 88 PRO A N 1
ATOM 674 C CA . PRO A 1 88 ? -7.137 20.109 14.672 1 98.69 88 PRO A CA 1
ATOM 675 C C . PRO A 1 88 ? -8.047 19.234 13.82 1 98.69 88 PRO A C 1
ATOM 677 O O . PRO A 1 88 ? -8.82 19.734 13 1 98.69 88 PRO A O 1
ATOM 680 N N . TYR A 1 89 ? -7.977 17.875 13.922 1 98.44 89 TYR A N 1
ATOM 681 C CA . TYR A 1 89 ? -8.727 16.953 13.078 1 98.44 89 TYR A CA 1
ATOM 682 C C . TYR A 1 89 ? -9.945 16.406 13.805 1 98.44 89 TYR A C 1
ATOM 684 O O . TYR A 1 89 ? -9.844 15.484 14.617 1 98.44 89 TYR A O 1
ATOM 692 N N . PHE A 1 90 ? -11.109 16.953 13.492 1 98.38 90 PHE A N 1
ATOM 693 C CA . PHE A 1 90 ? -12.344 16.5 14.117 1 98.38 90 PHE A CA 1
ATOM 694 C C . PHE A 1 90 ? -12.906 15.281 13.398 1 98.38 90 PHE A C 1
ATOM 696 O O . PHE A 1 90 ? -12.867 15.211 12.172 1 98.38 90 PHE A O 1
ATOM 703 N N . ASN A 1 91 ? -13.414 14.312 14.094 1 98 91 ASN A N 1
ATOM 704 C CA . ASN A 1 91 ? -13.867 13.039 13.547 1 98 91 ASN A CA 1
ATOM 705 C C . ASN A 1 91 ? -15.273 12.688 14.031 1 98 91 ASN A C 1
ATOM 707 O O . ASN A 1 91 ? -15.742 13.25 15.023 1 98 91 ASN A O 1
ATOM 711 N N . CYS A 1 92 ? -15.992 11.797 13.383 1 96.69 92 CYS A N 1
ATOM 712 C CA . CYS A 1 92 ? -17.391 11.508 13.648 1 96.69 92 CYS A CA 1
ATOM 713 C C . CYS A 1 92 ? -17.531 10.531 14.812 1 96.69 92 CYS A C 1
ATOM 715 O O . CYS A 1 92 ? -18.578 10.477 15.461 1 96.69 92 CYS A O 1
ATOM 717 N N . GLY A 1 93 ? -16.547 9.719 15.039 1 96.06 93 GLY A N 1
ATOM 718 C CA . GLY A 1 93 ? -16.562 8.781 16.156 1 96.06 93 GLY A CA 1
ATOM 719 C C . GLY A 1 93 ? -17.328 7.508 15.844 1 96.06 93 GLY A C 1
ATOM 720 O O . GLY A 1 93 ? -17.297 6.551 16.625 1 96.06 93 GLY A O 1
ATOM 721 N N . SER A 1 94 ? -17.953 7.453 14.586 1 94.75 94 SER A N 1
ATOM 722 C CA . SER A 1 94 ? -18.859 6.332 14.375 1 94.75 94 SER A CA 1
ATOM 723 C C . SER A 1 94 ? -18.5 5.566 13.102 1 94.75 94 SER A C 1
ATOM 725 O O . SER A 1 94 ? -18.922 4.422 12.93 1 94.75 94 SER A O 1
ATOM 727 N N . CYS A 1 95 ? -17.812 6.168 12.219 1 95.19 95 CYS A N 1
ATOM 728 C CA . CYS A 1 95 ? -17.484 5.473 10.977 1 95.19 95 CYS A CA 1
ATOM 729 C C . CYS A 1 95 ? -16.516 4.324 11.242 1 95.19 95 CYS A C 1
ATOM 731 O O . CYS A 1 95 ? -16.062 4.137 12.367 1 95.19 95 CYS A O 1
ATOM 733 N N . TYR A 1 96 ? -16.203 3.527 10.242 1 95.44 96 TYR A N 1
ATOM 734 C CA . TYR A 1 96 ? -15.352 2.348 10.359 1 95.44 96 TYR A CA 1
ATOM 735 C C . TYR A 1 96 ? -14.016 2.703 10.992 1 95.44 96 TYR A C 1
ATOM 737 O O . TYR A 1 96 ? -13.617 2.113 12 1 95.44 96 TYR A O 1
ATOM 745 N N . SER A 1 97 ? -13.312 3.693 10.398 1 97.31 97 SER A N 1
ATOM 746 C CA . SER A 1 97 ? -11.977 4.062 10.875 1 97.31 97 SER A CA 1
ATOM 747 C C . SER A 1 97 ? -12.023 4.555 12.312 1 97.31 97 SER A C 1
ATOM 749 O O . SER A 1 97 ? -11.148 4.215 13.117 1 97.31 97 SER A O 1
ATOM 751 N N . CYS A 1 98 ? -13.039 5.312 12.68 1 97.12 98 CYS A N 1
ATOM 752 C CA . CYS A 1 98 ? -13.188 5.797 14.047 1 97.12 98 CYS A CA 1
ATOM 753 C C . CYS A 1 98 ? -13.375 4.637 15.016 1 97.12 98 CYS A C 1
ATOM 755 O O . CYS A 1 98 ? -12.766 4.609 16.094 1 97.12 98 CYS A O 1
ATOM 757 N N . GLN A 1 99 ? -14.172 3.68 14.594 1 95.31 99 GLN A N 1
ATOM 758 C CA . GLN A 1 99 ? -14.453 2.539 15.453 1 95.31 99 GLN A CA 1
ATOM 759 C C . GLN A 1 99 ? -13.211 1.67 15.641 1 95.31 99 GLN A C 1
ATOM 761 O O . GLN A 1 99 ? -13.086 0.976 16.656 1 95.31 99 GLN A O 1
ATOM 766 N N . LYS A 1 100 ? -12.32 1.773 14.703 1 95.25 100 LYS A N 1
ATOM 767 C CA . LYS A 1 100 ? -11.102 0.974 14.773 1 95.25 100 LYS A CA 1
ATOM 768 C C . LYS A 1 100 ? -9.953 1.766 15.398 1 95.25 100 LYS A C 1
ATOM 770 O O . LYS A 1 100 ? -8.805 1.324 15.383 1 95.25 100 LYS A O 1
ATOM 775 N N . GLY A 1 101 ? -10.219 2.934 15.891 1 96.56 101 GLY A N 1
ATOM 776 C CA . GLY A 1 101 ? -9.219 3.75 16.562 1 96.56 101 GLY A CA 1
ATOM 777 C C . GLY A 1 101 ? -8.375 4.566 15.609 1 96.56 101 GLY A C 1
ATOM 778 O O . GLY A 1 101 ? -7.402 5.207 16.016 1 96.56 101 GLY A O 1
ATOM 779 N N . LYS A 1 102 ? -8.695 4.535 14.352 1 97.38 102 LYS A N 1
ATOM 780 C CA . LYS A 1 102 ? -8 5.324 13.336 1 97.38 102 LYS A CA 1
ATOM 781 C C . LYS A 1 102 ? -8.75 6.613 13.023 1 97.38 102 LYS A C 1
ATOM 783 O O . LYS A 1 102 ? -9.078 6.887 11.867 1 97.38 102 LYS A O 1
ATOM 788 N N . VAL A 1 103 ? -8.883 7.457 14 1 98.31 103 VAL A N 1
ATOM 789 C CA . VAL A 1 103 ? -9.742 8.633 13.914 1 98.31 103 VAL A CA 1
ATOM 790 C C . VAL A 1 103 ? -9.117 9.656 12.969 1 98.31 103 VAL A C 1
ATOM 792 O O . VAL A 1 103 ? -9.805 10.531 12.445 1 98.31 103 VAL A O 1
ATOM 795 N N . ASN A 1 104 ? -7.789 9.531 12.773 1 98.38 104 ASN A N 1
ATOM 796 C CA . ASN A 1 104 ? -7.078 10.453 11.898 1 98.38 104 ASN A CA 1
ATOM 797 C C . ASN A 1 104 ? -7.566 10.359 10.453 1 98.38 104 ASN A C 1
ATOM 799 O O . ASN A 1 104 ? -7.461 11.32 9.695 1 98.38 104 ASN A O 1
ATOM 803 N N . CYS A 1 105 ? -8.133 9.188 10.078 1 98.31 105 CYS A N 1
ATOM 804 C CA . CYS A 1 105 ? -8.602 9.031 8.711 1 98.31 105 CYS A CA 1
ATOM 805 C C . CYS A 1 105 ? -10.117 8.836 8.672 1 98.31 105 CYS A C 1
ATOM 807 O O . CYS A 1 105 ? -10.633 8.133 7.812 1 98.31 105 CYS A O 1
ATOM 809 N N . CYS A 1 106 ? -10.766 9.516 9.602 1 98 106 CYS A N 1
ATOM 810 C CA . CYS A 1 106 ? -12.227 9.531 9.641 1 98 106 CYS A CA 1
ATOM 811 C C . CYS A 1 106 ? -12.805 9.898 8.281 1 98 106 CYS A C 1
ATOM 813 O O . CYS A 1 106 ? -12.32 10.82 7.621 1 98 106 CYS A O 1
ATOM 815 N N . GLU A 1 107 ? -13.852 9.172 7.887 1 95.81 107 GLU A N 1
ATOM 816 C CA . GLU A 1 107 ? -14.492 9.391 6.594 1 95.81 107 GLU A CA 1
ATOM 817 C C . GLU A 1 107 ? -15.086 10.797 6.504 1 95.81 107 GLU A C 1
ATOM 819 O O . GLU A 1 107 ? -15.141 11.383 5.422 1 95.81 107 GLU A O 1
ATOM 824 N N . SER A 1 108 ? -15.484 11.344 7.57 1 96.12 108 SER A N 1
ATOM 825 C CA . SER A 1 108 ? -16.078 12.672 7.613 1 96.12 108 SER A CA 1
ATOM 826 C C . SER A 1 108 ? -15.211 13.648 8.398 1 96.12 108 SER A C 1
ATOM 828 O O . SER A 1 108 ? -15.727 14.477 9.148 1 96.12 108 SER A O 1
ATOM 830 N N . ASN A 1 109 ? -13.938 13.461 8.234 1 97.56 109 ASN A N 1
ATOM 831 C CA . ASN A 1 109 ? -12.984 14.32 8.922 1 97.56 109 ASN A CA 1
ATOM 832 C C . ASN A 1 109 ? -13.266 15.797 8.648 1 97.56 109 ASN A C 1
ATOM 834 O O . ASN A 1 109 ? -13.547 16.188 7.512 1 97.56 109 ASN A O 1
ATOM 838 N N . GLU A 1 110 ? -13.281 16.609 9.695 1 97.94 110 GLU A N 1
ATOM 839 C CA . GLU A 1 110 ? -13.297 18.062 9.562 1 97.94 110 GLU A CA 1
ATOM 840 C C . GLU A 1 110 ? -12.023 18.688 10.125 1 97.94 110 GLU A C 1
ATOM 842 O O . GLU A 1 110 ? -11.867 18.828 11.336 1 97.94 110 GLU A O 1
ATOM 847 N N . THR A 1 111 ? -11.172 19.078 9.273 1 98.12 111 THR A N 1
ATOM 848 C CA . THR A 1 111 ? -9.922 19.75 9.633 1 98.12 111 THR A CA 1
ATOM 849 C C . THR A 1 111 ? -10.141 21.25 9.812 1 98.12 111 THR A C 1
ATOM 851 O O . THR A 1 111 ? -10.781 21.891 8.977 1 98.12 111 THR A O 1
ATOM 854 N N . MET A 1 112 ? -9.656 21.781 10.914 1 98.5 112 MET A N 1
ATOM 855 C CA . MET A 1 112 ? -9.703 23.219 11.109 1 98.5 112 MET A CA 1
ATOM 856 C C . MET A 1 112 ? -9.078 23.953 9.93 1 98.5 112 MET A C 1
ATOM 858 O O . MET A 1 112 ? -8.031 23.531 9.422 1 98.5 112 MET A O 1
ATOM 862 N N . GLY A 1 113 ? -9.75 25.016 9.523 1 98.19 113 GLY A N 1
ATOM 863 C CA . GLY A 1 113 ? -9.227 25.812 8.422 1 98.19 113 GLY A CA 1
ATOM 864 C C . GLY A 1 113 ? -9.68 25.312 7.066 1 98.19 113 GLY A C 1
ATOM 865 O O . GLY A 1 113 ? -9.461 25.984 6.051 1 98.19 113 GLY A O 1
ATOM 866 N N . VAL A 1 114 ? -10.328 24.109 7.008 1 97.38 114 VAL A N 1
ATOM 867 C CA . VAL A 1 114 ? -10.766 23.531 5.742 1 97.38 114 VAL A CA 1
ATOM 868 C C . VAL A 1 114 ? -12.281 23.344 5.766 1 97.38 114 VAL A C 1
ATOM 870 O O . VAL A 1 114 ? -13.023 24.141 5.207 1 97.38 114 VAL A O 1
ATOM 873 N N . GLN A 1 115 ? -12.758 22.297 6.551 1 97.31 115 GLN A N 1
ATOM 874 C CA . GLN A 1 115 ? -14.195 22.031 6.617 1 97.31 115 GLN A CA 1
ATOM 875 C C . GLN A 1 115 ? -14.867 22.859 7.699 1 97.31 115 GLN A C 1
ATOM 877 O O . GLN A 1 115 ? -16.094 23 7.719 1 97.31 115 GLN A O 1
ATOM 882 N N . ARG A 1 116 ? -14.109 23.391 8.594 1 97.5 116 ARG A N 1
ATOM 883 C CA . ARG A 1 116 ? -14.562 24.266 9.664 1 97.5 116 ARG A CA 1
ATOM 884 C C . ARG A 1 116 ? -13.562 25.391 9.914 1 97.5 116 ARG A C 1
ATOM 886 O O . ARG A 1 116 ? -12.438 25.359 9.422 1 97.5 116 ARG A O 1
ATOM 893 N N . ASP A 1 117 ? -13.914 26.391 10.648 1 98.38 117 ASP A N 1
ATOM 894 C CA . ASP A 1 117 ? -13.055 27.531 10.891 1 98.38 117 ASP A CA 1
ATOM 895 C C . ASP A 1 117 ? -11.797 27.125 11.656 1 98.38 117 ASP A C 1
ATOM 897 O O . ASP A 1 117 ? -11.844 26.25 12.523 1 98.38 117 ASP A O 1
ATOM 901 N N . GLY A 1 118 ? -10.711 27.859 11.32 1 98.69 118 GLY A N 1
ATOM 902 C CA . GLY A 1 118 ? -9.414 27.453 11.828 1 98.69 118 GLY A CA 1
ATOM 903 C C . GLY A 1 118 ? -8.867 28.406 12.891 1 98.69 118 GLY A C 1
ATOM 904 O O . GLY A 1 118 ? -9.625 28.984 13.664 1 98.69 118 GLY A O 1
ATOM 905 N N . SER A 1 119 ? -7.586 28.422 12.977 1 98.75 119 SER A N 1
ATOM 906 C CA . SER A 1 119 ? -6.91 29 14.125 1 98.75 119 SER A CA 1
ATOM 907 C C . SER A 1 119 ? -6.441 30.422 13.82 1 98.75 119 SER A C 1
ATOM 909 O O . SER A 1 119 ? -5.922 31.109 14.703 1 98.75 119 SER A O 1
ATOM 911 N N . PHE A 1 120 ? -6.602 30.922 12.586 1 98.81 120 PHE A N 1
ATOM 912 C CA . PHE A 1 120 ? -6.168 32.281 12.281 1 98.81 120 PHE A CA 1
ATOM 913 C C . PHE A 1 120 ? -7.141 33.312 12.852 1 98.81 120 PHE A C 1
ATOM 915 O O . PHE A 1 120 ? -7.727 34.094 12.102 1 98.81 120 PHE A O 1
ATOM 922 N N . ALA A 1 121 ? -7.262 33.312 14.078 1 98.62 121 ALA A N 1
ATOM 923 C CA . ALA A 1 121 ? -8.047 34.219 14.938 1 98.62 121 ALA A CA 1
ATOM 924 C C . ALA A 1 121 ? -7.336 34.469 16.266 1 98.62 121 ALA A C 1
ATOM 926 O O . ALA A 1 121 ? -6.664 33.562 16.797 1 98.62 121 ALA A O 1
ATOM 927 N N . GLU A 1 122 ? -7.492 35.656 16.812 1 98.69 122 GLU A N 1
ATOM 928 C CA . GLU A 1 122 ? -6.805 35.969 18.062 1 98.69 122 GLU A CA 1
ATOM 929 C C . GLU A 1 122 ? -7.223 35 19.172 1 98.69 122 GLU A C 1
ATOM 931 O O . GLU A 1 122 ? -6.418 34.656 20.047 1 98.69 122 GLU A O 1
ATOM 936 N N . TYR A 1 123 ? -8.5 34.594 19.141 1 98.56 123 TYR A N 1
ATOM 937 C CA . TYR A 1 123 ? -9.047 33.656 20.109 1 98.56 123 TYR A CA 1
ATOM 938 C C . TYR A 1 123 ? -9.852 32.562 19.422 1 98.56 123 TYR A C 1
ATOM 940 O O . TYR A 1 123 ? -10.461 32.812 18.375 1 98.56 123 TYR A O 1
ATOM 948 N N . LEU A 1 124 ? -9.859 31.422 19.984 1 98.06 124 LEU A N 1
ATOM 949 C CA . LEU A 1 124 ? -10.766 30.359 19.531 1 98.06 124 LEU A CA 1
ATOM 950 C C . LEU A 1 124 ? -11.141 29.438 20.688 1 98.06 124 LEU A C 1
ATOM 952 O O . LEU A 1 124 ? -10.477 29.438 21.719 1 98.06 124 LEU A O 1
ATOM 956 N N . THR A 1 125 ? -12.25 28.797 20.547 1 98.62 125 THR A N 1
ATOM 957 C CA . THR A 1 125 ? -12.625 27.766 21.5 1 98.62 125 THR A CA 1
ATOM 958 C C . THR A 1 125 ? -12.25 26.391 20.984 1 98.62 125 THR A C 1
ATOM 960 O O . THR A 1 125 ? -12.219 26.156 19.766 1 98.62 125 THR A O 1
ATOM 963 N N . MET A 1 126 ? -11.891 25.531 21.875 1 98.69 126 MET A N 1
ATOM 964 C CA . MET A 1 126 ? -11.484 24.172 21.547 1 98.69 126 MET A CA 1
ATOM 965 C C . MET A 1 126 ? -11.961 23.188 22.594 1 98.69 126 MET A C 1
ATOM 967 O O . MET A 1 126 ? -11.852 23.453 23.797 1 98.69 126 MET A O 1
ATOM 971 N N . PRO A 1 127 ? -12.602 22.062 22.188 1 98.38 127 PRO A N 1
ATOM 972 C CA . PRO A 1 127 ? -12.836 21.016 23.188 1 98.38 127 PRO A CA 1
ATOM 973 C C . PRO A 1 127 ? -11.57 20.641 23.969 1 98.38 127 PRO A C 1
ATOM 975 O O . PRO A 1 127 ? -10.516 20.453 23.359 1 98.38 127 PRO A O 1
ATOM 978 N N . ILE A 1 128 ? -11.648 20.516 25.281 1 98.25 128 ILE A N 1
ATOM 979 C CA . ILE A 1 128 ? -10.477 20.375 26.125 1 98.25 128 ILE A CA 1
ATOM 980 C C . ILE A 1 128 ? -9.766 19.062 25.812 1 98.25 128 ILE A C 1
ATOM 982 O O . ILE A 1 128 ? -8.547 18.953 25.953 1 98.25 128 ILE A O 1
ATOM 986 N N . GLU A 1 129 ? -10.508 18.031 25.297 1 97.12 129 GLU A N 1
ATOM 987 C CA . GLU A 1 129 ? -9.93 16.719 25 1 97.12 129 GLU A CA 1
ATOM 988 C C . GLU A 1 129 ? -8.977 16.781 23.812 1 97.12 129 GLU A C 1
ATOM 990 O O . GLU A 1 129 ? -8.195 15.859 23.578 1 97.12 129 GLU A O 1
ATOM 995 N N . ARG A 1 130 ? -8.961 17.875 23.094 1 98.06 130 ARG A N 1
ATOM 996 C CA . ARG A 1 130 ? -8.125 18.016 21.906 1 98.06 130 ARG A CA 1
ATOM 997 C C . ARG A 1 130 ? -6.922 18.906 22.172 1 98.06 130 ARG A C 1
ATOM 999 O O . ARG A 1 130 ? -6.078 19.109 21.297 1 98.06 130 ARG A O 1
ATOM 1006 N N . ILE A 1 131 ? -6.84 19.453 23.359 1 98.62 131 ILE A N 1
ATOM 1007 C CA . ILE A 1 131 ? -5.789 20.375 23.75 1 98.62 131 ILE A CA 1
ATOM 1008 C C . ILE A 1 131 ? -4.637 19.625 24.406 1 98.62 131 ILE A C 1
ATOM 1010 O O . ILE A 1 131 ? -4.855 18.797 25.281 1 98.62 131 ILE A O 1
ATOM 1014 N N . TYR A 1 132 ? -3.416 19.875 24 1 98.38 132 TYR A N 1
ATOM 1015 C CA . TYR A 1 132 ? -2.238 19.172 24.5 1 98.38 132 TYR A CA 1
ATOM 1016 C C . TYR A 1 132 ? -1.256 20.141 25.141 1 98.38 132 TYR A C 1
ATOM 1018 O O . TYR A 1 132 ? -0.874 21.141 24.531 1 98.38 132 TYR A O 1
ATOM 1026 N N . ASN A 1 133 ? -0.853 19.781 26.297 1 97.12 133 ASN A N 1
ATOM 1027 C CA . ASN A 1 133 ? 0.119 20.594 27.031 1 97.12 133 ASN A CA 1
ATOM 1028 C C . ASN A 1 133 ? 1.469 20.625 26.312 1 97.12 133 ASN A C 1
ATOM 1030 O O . ASN A 1 133 ? 2.027 19.578 25.984 1 97.12 133 ASN A O 1
ATOM 1034 N N . GLY A 1 134 ? 2.045 21.812 26.125 1 96.12 134 GLY A N 1
ATOM 1035 C CA . GLY A 1 134 ? 3.297 21.984 25.406 1 96.12 134 GLY A CA 1
ATOM 1036 C C . GLY A 1 134 ? 4.52 21.75 26.266 1 96.12 134 GLY A C 1
ATOM 1037 O O . GLY A 1 134 ? 5.648 21.781 25.781 1 96.12 134 GLY A O 1
ATOM 1038 N N . LYS A 1 135 ? 4.195 21.516 27.562 1 93.94 135 LYS A N 1
ATOM 1039 C CA . LYS A 1 135 ? 5.273 21.312 28.531 1 93.94 135 LYS A CA 1
ATOM 1040 C C . LYS A 1 135 ? 6.215 22.516 28.547 1 93.94 135 LYS A C 1
ATOM 1042 O O . LYS A 1 135 ? 5.777 23.656 28.75 1 93.94 135 LYS A O 1
ATOM 1047 N N . THR A 1 136 ? 7.551 22.281 28.125 1 93.69 136 THR A N 1
ATOM 1048 C CA . THR A 1 136 ? 8.508 23.375 28.234 1 93.69 136 THR A CA 1
ATOM 1049 C C . THR A 1 136 ? 8.781 23.984 26.859 1 93.69 136 THR A C 1
ATOM 1051 O O . THR A 1 136 ? 9.648 24.859 26.734 1 93.69 136 THR A O 1
ATOM 1054 N N . LEU A 1 137 ? 8.102 23.547 25.859 1 95.56 137 LEU A N 1
ATOM 1055 C CA . LEU A 1 137 ? 8.359 24.047 24.516 1 95.56 137 LEU A CA 1
ATOM 1056 C C . LEU A 1 137 ? 7.867 25.469 24.359 1 95.56 137 LEU A C 1
ATOM 1058 O O . LEU A 1 137 ? 6.828 25.844 24.922 1 95.56 137 LEU A O 1
ATOM 1062 N N . SER A 1 138 ? 8.633 26.266 23.594 1 96.19 138 SER A N 1
ATOM 1063 C CA . SER A 1 138 ? 8.188 27.625 23.281 1 96.19 138 SER A CA 1
ATOM 1064 C C . SER A 1 138 ? 6.93 27.594 22.422 1 96.19 138 SER A C 1
ATOM 1066 O O . SER A 1 138 ? 6.656 26.594 21.734 1 96.19 138 SER A O 1
ATOM 1068 N N . ALA A 1 139 ? 6.156 28.656 22.484 1 97.88 139 ALA A N 1
ATOM 1069 C CA . ALA A 1 139 ? 4.969 28.781 21.641 1 97.88 139 ALA A CA 1
ATOM 1070 C C . ALA A 1 139 ? 5.332 28.625 20.172 1 97.88 139 ALA A C 1
ATOM 1072 O O . ALA A 1 139 ? 4.582 28.016 19.391 1 97.88 139 ALA A O 1
ATOM 1073 N N . LYS A 1 140 ? 6.492 29.203 19.812 1 97.69 140 LYS A N 1
ATOM 1074 C CA . LYS A 1 140 ? 6.949 29.109 18.422 1 97.69 140 LYS A CA 1
ATOM 1075 C C . LYS A 1 140 ? 7.199 27.656 18.016 1 97.69 140 LYS A C 1
ATOM 1077 O O . LYS A 1 140 ? 6.719 27.219 16.984 1 97.69 140 LYS A O 1
ATOM 1082 N N . THR A 1 141 ? 7.887 26.891 18.828 1 96.81 141 THR A N 1
ATOM 1083 C CA . THR A 1 141 ? 8.156 25.484 18.562 1 96.81 141 THR A CA 1
ATOM 1084 C C . THR A 1 141 ? 6.867 24.672 18.547 1 96.81 141 THR A C 1
ATOM 1086 O O . THR A 1 141 ? 6.688 23.797 17.703 1 96.81 141 THR A O 1
ATOM 1089 N N . LEU A 1 142 ? 5.984 24.984 19.453 1 97.5 142 LEU A N 1
ATOM 1090 C CA . LEU A 1 142 ? 4.75 24.219 19.625 1 97.5 142 LEU A CA 1
ATOM 1091 C C . LEU A 1 142 ? 3.855 24.359 18.406 1 97.5 142 LEU A C 1
ATOM 1093 O O . LEU A 1 142 ? 3.113 23.438 18.062 1 97.5 142 LEU A O 1
ATOM 1097 N N . ALA A 1 143 ? 3.939 25.484 17.688 1 98.38 143 ALA A N 1
ATOM 1098 C CA . ALA A 1 143 ? 3.162 25.703 16.469 1 98.38 143 ALA A CA 1
ATOM 1099 C C . ALA A 1 143 ? 3.635 24.781 15.344 1 98.38 143 ALA A C 1
ATOM 1101 O O . ALA A 1 143 ? 2.941 24.609 14.336 1 98.38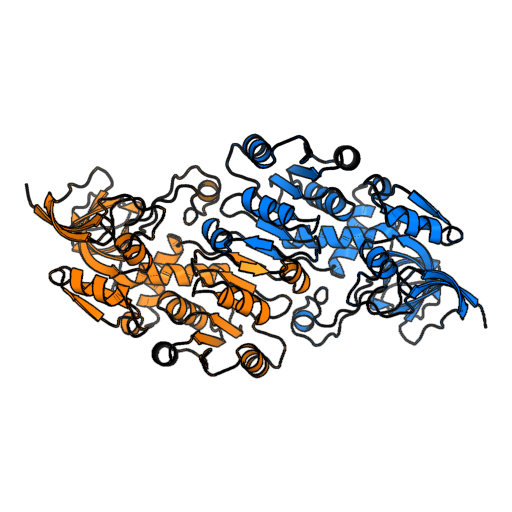 143 ALA A O 1
ATOM 1102 N N . LEU A 1 144 ? 4.805 24.172 15.516 1 98.38 144 LEU A N 1
ATOM 1103 C CA . LEU A 1 144 ? 5.379 23.281 14.508 1 98.38 144 LEU A CA 1
ATOM 1104 C C . LEU A 1 144 ? 5.023 21.828 14.797 1 98.38 144 LEU A C 1
ATOM 1106 O O . LEU A 1 144 ? 5.289 20.953 13.977 1 98.38 144 LEU A O 1
ATOM 1110 N N . ILE A 1 145 ? 4.316 21.562 15.906 1 98.25 145 ILE A N 1
ATOM 1111 C CA . ILE A 1 145 ? 4.07 20.188 16.328 1 98.25 145 ILE A CA 1
ATOM 1112 C C . ILE A 1 145 ? 3.049 19.531 15.414 1 98.25 145 ILE A C 1
ATOM 1114 O O . ILE A 1 145 ? 3.213 18.375 15.016 1 98.25 145 ILE A O 1
ATOM 1118 N N . GLU A 1 146 ? 2.039 20.25 15.07 1 98.75 146 GLU A N 1
ATOM 1119 C CA . GLU A 1 146 ? 1.011 19.672 14.211 1 98.75 146 GLU A CA 1
ATOM 1120 C C . GLU A 1 146 ? 1.591 19.234 12.875 1 98.75 146 GLU A C 1
ATOM 1122 O O . GLU A 1 146 ? 1.46 18.062 12.484 1 98.75 146 GLU A O 1
ATOM 1127 N N . PRO A 1 147 ? 2.301 20.094 12.109 1 98.44 147 PRO A N 1
ATOM 1128 C CA . PRO A 1 147 ? 2.863 19.625 10.844 1 98.44 147 PRO A CA 1
ATOM 1129 C C . PRO A 1 147 ? 3.928 18.547 11.031 1 98.44 147 PRO A C 1
ATOM 1131 O O . PRO A 1 147 ? 4.051 17.641 10.203 1 98.44 147 PRO A O 1
ATOM 1134 N N . PHE A 1 148 ? 4.68 18.609 12.117 1 98.25 148 PHE A N 1
ATOM 1135 C CA . PHE A 1 148 ? 5.656 17.562 12.391 1 98.25 148 PHE A CA 1
ATOM 1136 C C . PHE A 1 148 ? 4.961 16.25 12.688 1 98.25 148 PHE A C 1
ATOM 1138 O O . PHE A 1 148 ? 5.445 15.18 12.297 1 98.25 148 PHE A O 1
ATOM 1145 N N . SER A 1 149 ? 3.814 16.312 13.344 1 98.62 149 SER A N 1
ATOM 1146 C CA . SER A 1 149 ? 3.094 15.102 13.711 1 98.62 149 SER A CA 1
ATOM 1147 C C . SER A 1 149 ? 2.607 14.352 12.469 1 98.62 149 SER A C 1
ATOM 1149 O O . SER A 1 149 ? 2.516 13.125 12.484 1 98.62 149 SER A O 1
ATOM 1151 N N . ILE A 1 150 ? 2.328 15.047 11.406 1 98.56 150 ILE A N 1
ATOM 1152 C CA . ILE A 1 150 ? 1.925 14.438 10.141 1 98.56 150 ILE A CA 1
ATOM 1153 C C . ILE A 1 150 ? 3.035 13.516 9.633 1 98.56 150 ILE A C 1
ATOM 1155 O O . ILE A 1 150 ? 2.793 12.352 9.328 1 98.56 150 ILE A O 1
ATOM 1159 N N . SER A 1 151 ? 4.223 14.062 9.602 1 98.62 151 SER A N 1
ATOM 1160 C CA . SER A 1 151 ? 5.379 13.312 9.133 1 98.62 151 SER A CA 1
ATOM 1161 C C . SER A 1 151 ? 5.734 12.18 10.094 1 98.62 151 SER A C 1
ATOM 1163 O O . SER A 1 151 ? 6.059 11.07 9.664 1 98.62 151 SER A O 1
ATOM 1165 N N . TYR A 1 152 ? 5.652 12.516 11.398 1 98.44 152 TYR A N 1
ATOM 1166 C CA . TYR A 1 152 ? 5.961 11.531 12.422 1 98.44 152 TYR A CA 1
ATOM 1167 C C . TYR A 1 152 ? 5.016 10.336 12.336 1 98.44 152 TYR A C 1
ATOM 1169 O O . TYR A 1 152 ? 5.445 9.188 12.453 1 98.44 152 TYR A O 1
ATOM 1177 N N . HIS A 1 153 ? 3.748 10.594 12.109 1 98.81 153 HIS A N 1
ATOM 1178 C CA . HIS A 1 153 ? 2.756 9.547 11.93 1 98.81 153 HIS A CA 1
ATOM 1179 C C . HIS A 1 153 ? 3.111 8.656 10.734 1 98.81 153 HIS A C 1
ATOM 1181 O O . HIS A 1 153 ? 3.023 7.43 10.828 1 98.81 153 HIS A O 1
ATOM 1187 N N . ALA A 1 154 ? 3.52 9.242 9.641 1 98.81 154 ALA A N 1
ATOM 1188 C CA . ALA A 1 154 ? 3.885 8.508 8.438 1 98.81 154 ALA A CA 1
ATOM 1189 C C . ALA A 1 154 ? 5.066 7.574 8.703 1 98.81 154 ALA A C 1
ATOM 1191 O O . ALA A 1 154 ? 5.07 6.426 8.25 1 98.81 154 ALA A O 1
ATOM 1192 N N . ILE A 1 155 ? 6.062 8.078 9.391 1 98.62 155 ILE A N 1
ATOM 1193 C CA . ILE A 1 155 ? 7.258 7.297 9.703 1 98.62 155 ILE A CA 1
ATOM 1194 C C . ILE A 1 155 ? 6.887 6.129 10.609 1 98.62 155 ILE A C 1
ATOM 1196 O O . ILE A 1 155 ? 7.422 5.023 10.461 1 98.62 155 ILE A O 1
ATOM 1200 N N . ASN A 1 156 ? 5.938 6.387 11.578 1 98.44 156 ASN A N 1
ATOM 1201 C CA . ASN A 1 156 ? 5.434 5.305 12.414 1 98.44 156 ASN A CA 1
ATOM 1202 C C . ASN A 1 156 ? 4.703 4.25 11.578 1 98.44 156 ASN A C 1
ATOM 1204 O O . ASN A 1 156 ? 4.902 3.051 11.781 1 98.44 156 ASN A O 1
ATOM 1208 N N . ARG A 1 157 ? 3.865 4.684 10.633 1 98.31 157 ARG A N 1
ATOM 1209 C CA . ARG A 1 157 ? 3.123 3.764 9.781 1 98.31 157 ARG A CA 1
ATOM 1210 C C . ARG A 1 157 ? 4.07 2.881 8.977 1 98.31 157 ARG A C 1
ATOM 1212 O O . ARG A 1 157 ? 3.824 1.684 8.812 1 98.31 157 ARG A O 1
ATOM 1219 N N . GLY A 1 158 ? 5.145 3.533 8.469 1 98.38 158 GLY A N 1
ATOM 1220 C CA . GLY A 1 158 ? 6.117 2.791 7.688 1 98.38 158 GLY A CA 1
ATOM 1221 C C . GLY A 1 158 ? 7.008 1.899 8.531 1 98.38 158 GLY A C 1
ATOM 1222 O O . GLY A 1 158 ? 7.797 1.117 7.996 1 98.38 158 GLY A O 1
ATOM 1223 N N . ASP A 1 159 ? 6.906 2.041 9.836 1 98.31 159 ASP A N 1
ATOM 1224 C CA . ASP A 1 159 ? 7.734 1.284 10.773 1 98.31 159 ASP A CA 1
ATOM 1225 C C . ASP A 1 159 ? 9.211 1.373 10.391 1 98.31 159 ASP A C 1
ATOM 1227 O O . ASP A 1 159 ? 9.875 0.349 10.211 1 98.31 159 ASP A O 1
ATOM 1231 N N . ILE A 1 160 ? 9.672 2.574 10.133 1 98.19 160 ILE A N 1
ATOM 1232 C CA . ILE A 1 160 ? 11.07 2.803 9.781 1 98.19 160 ILE A CA 1
ATOM 1233 C C . ILE A 1 160 ? 11.969 2.303 10.898 1 98.19 160 ILE A C 1
ATOM 1235 O O . ILE A 1 160 ? 11.703 2.543 12.078 1 98.19 160 ILE A O 1
ATOM 1239 N N . GLN A 1 161 ? 13.008 1.612 10.523 1 97.81 161 GLN A N 1
ATOM 1240 C CA . GLN A 1 161 ? 13.891 0.972 11.492 1 97.81 161 GLN A CA 1
ATOM 1241 C C . GLN A 1 161 ? 15.297 1.567 11.438 1 97.81 161 GLN A C 1
ATOM 1243 O O . GLN A 1 161 ? 15.648 2.256 10.469 1 97.81 161 GLN A O 1
ATOM 1248 N N . LYS A 1 162 ? 16.016 1.226 12.516 1 98.06 162 LYS A N 1
ATOM 1249 C CA . LYS A 1 162 ? 17.422 1.591 12.539 1 98.06 162 LYS A CA 1
ATOM 1250 C C . LYS A 1 162 ? 18.156 1.021 11.328 1 98.06 162 LYS A C 1
ATOM 1252 O O . LYS A 1 162 ? 17.922 -0.121 10.938 1 98.06 162 LYS A O 1
ATOM 1257 N N . GLU A 1 163 ? 18.906 1.834 10.625 1 97.44 163 GLU A N 1
ATOM 1258 C CA . GLU A 1 163 ? 19.828 1.488 9.539 1 97.44 163 GLU A CA 1
ATOM 1259 C C . GLU A 1 163 ? 19.078 1.321 8.219 1 97.44 163 GLU A C 1
ATOM 1261 O O . GLU A 1 163 ? 19.703 1.031 7.191 1 97.44 163 GLU A O 1
ATOM 1266 N N . ASP A 1 164 ? 17.734 1.48 8.258 1 98.25 164 ASP A N 1
ATOM 1267 C CA . ASP A 1 164 ? 17.031 1.552 6.973 1 98.25 164 ASP A CA 1
ATOM 1268 C C . ASP A 1 164 ? 17.641 2.637 6.082 1 98.25 164 ASP A C 1
ATOM 1270 O O . ASP A 1 164 ? 17.969 3.721 6.559 1 98.25 164 ASP A O 1
ATOM 1274 N N . LYS A 1 165 ? 17.859 2.354 4.859 1 98.56 165 LYS A N 1
ATOM 1275 C CA . LYS A 1 165 ? 18.109 3.4 3.871 1 98.56 165 LYS A CA 1
ATOM 1276 C C . LYS A 1 165 ? 16.797 3.996 3.365 1 98.56 165 LYS A C 1
ATOM 1278 O O . LYS A 1 165 ? 16.016 3.314 2.699 1 98.56 165 LYS A O 1
ATOM 1283 N N . VAL A 1 166 ? 16.562 5.25 3.67 1 98.94 166 VAL A N 1
ATOM 1284 C CA . VAL A 1 166 ? 15.305 5.93 3.387 1 98.94 166 VAL A CA 1
ATOM 1285 C C . VAL A 1 166 ? 15.539 7.066 2.396 1 98.94 166 VAL A C 1
ATOM 1287 O O . VAL A 1 166 ? 16.5 7.824 2.531 1 98.94 166 VAL A O 1
ATOM 1290 N N . LEU A 1 167 ? 14.742 7.137 1.343 1 98.94 167 LEU A N 1
ATOM 1291 C CA . LEU A 1 167 ? 14.75 8.273 0.427 1 98.94 167 LEU A CA 1
ATOM 1292 C C . LEU A 1 167 ? 13.43 9.031 0.485 1 98.94 167 LEU A C 1
ATOM 1294 O O . LEU A 1 167 ? 12.367 8.453 0.237 1 98.94 167 LEU A O 1
ATOM 1298 N N . VAL A 1 168 ? 13.461 10.281 0.843 1 98.94 168 VAL A N 1
ATOM 1299 C CA . VAL A 1 168 ? 12.297 11.156 0.909 1 98.94 168 VAL A CA 1
ATOM 1300 C C . VAL A 1 168 ? 12.195 11.977 -0.372 1 98.94 168 VAL A C 1
ATOM 1302 O O . VAL A 1 168 ? 13.164 12.633 -0.775 1 98.94 168 VAL A O 1
ATOM 1305 N N . PHE A 1 169 ? 11.078 11.898 -1.014 1 98.94 169 PHE A N 1
ATOM 1306 C CA . PHE A 1 169 ? 10.812 12.695 -2.205 1 98.94 169 PHE A CA 1
ATOM 1307 C C . PHE A 1 169 ? 10.062 13.969 -1.847 1 98.94 169 PHE A C 1
ATOM 1309 O O . PHE A 1 169 ? 8.883 13.922 -1.474 1 98.94 169 PHE A O 1
ATOM 1316 N N . GLY A 1 170 ? 10.68 15.094 -2.023 1 98.31 170 GLY A N 1
ATOM 1317 C CA . GLY A 1 170 ? 10.156 16.391 -1.621 1 98.31 170 GLY A CA 1
ATOM 1318 C C . GLY A 1 170 ? 10.805 16.922 -0.358 1 98.31 170 GLY A C 1
ATOM 1319 O O . GLY A 1 170 ? 10.688 16.328 0.711 1 98.31 170 GLY A O 1
ATOM 1320 N N . ALA A 1 171 ? 11.445 18.078 -0.519 1 98.06 171 ALA A N 1
ATOM 1321 C CA . ALA A 1 171 ? 12.133 18.688 0.617 1 98.06 171 ALA A CA 1
ATOM 1322 C C . ALA A 1 171 ? 11.406 19.938 1.1 1 98.06 171 ALA A C 1
ATOM 1324 O O . ALA A 1 171 ? 12.039 20.938 1.459 1 98.06 171 ALA A O 1
ATOM 1325 N N . GLY A 1 172 ? 10.078 19.906 0.949 1 96.75 172 GLY A N 1
ATOM 1326 C CA . GLY A 1 172 ? 9.281 20.875 1.681 1 96.75 172 GLY A CA 1
ATOM 1327 C C . GLY A 1 172 ? 9.227 20.594 3.172 1 96.75 172 GLY A C 1
ATOM 1328 O O . GLY A 1 172 ? 9.922 19.703 3.67 1 96.75 172 GLY A O 1
ATOM 1329 N N . ALA A 1 173 ? 8.383 21.344 3.875 1 96.81 173 ALA A N 1
ATOM 1330 C CA . ALA A 1 173 ? 8.312 21.219 5.328 1 96.81 173 ALA A CA 1
ATOM 1331 C C . ALA A 1 173 ? 7.977 19.797 5.746 1 96.81 173 ALA A C 1
ATOM 1333 O O . ALA A 1 173 ? 8.633 19.219 6.617 1 96.81 173 ALA A O 1
ATOM 1334 N N . ILE A 1 174 ? 7.008 19.219 5.137 1 98 174 ILE A N 1
ATOM 1335 C CA . ILE A 1 174 ? 6.551 17.875 5.484 1 98 174 ILE A CA 1
ATOM 1336 C C . ILE A 1 174 ? 7.656 16.859 5.199 1 98 174 ILE A C 1
ATOM 1338 O O . ILE A 1 174 ? 7.91 15.961 6.008 1 98 174 ILE A O 1
ATOM 1342 N N . GLY A 1 175 ? 8.297 17 4.055 1 98.56 175 GLY A N 1
ATOM 1343 C CA . GLY A 1 175 ? 9.391 16.109 3.721 1 98.56 175 GLY A CA 1
ATOM 1344 C C . GLY A 1 175 ? 10.555 16.203 4.691 1 98.56 175 GLY A C 1
ATOM 1345 O O . GLY A 1 175 ? 11.109 15.195 5.105 1 98.56 175 GLY A O 1
ATOM 1346 N N . ILE A 1 176 ? 10.945 17.391 5.047 1 98.19 176 ILE A N 1
ATOM 1347 C CA . ILE A 1 176 ? 12.047 17.609 5.977 1 98.19 176 ILE A CA 1
ATOM 1348 C C . ILE A 1 176 ? 11.68 17.047 7.348 1 98.19 176 ILE A C 1
ATOM 1350 O O . ILE A 1 176 ? 12.5 16.391 8 1 98.19 176 ILE A O 1
ATOM 1354 N N . PHE A 1 177 ? 10.422 17.25 7.785 1 98.44 177 PHE A N 1
ATOM 1355 C CA . PHE A 1 177 ? 9.969 16.672 9.047 1 98.44 177 PHE A CA 1
ATOM 1356 C C . PHE A 1 177 ? 9.992 15.148 8.992 1 98.44 177 PHE A C 1
ATOM 1358 O O . PHE A 1 177 ? 10.344 14.484 9.969 1 98.44 177 PHE A O 1
ATOM 1365 N N . ALA A 1 178 ? 9.633 14.562 7.855 1 98.75 178 ALA A N 1
ATOM 1366 C CA . ALA A 1 178 ? 9.711 13.117 7.688 1 98.75 178 ALA A CA 1
ATOM 1367 C C . ALA A 1 178 ? 11.156 12.633 7.781 1 98.75 178 ALA A C 1
ATOM 1369 O O . ALA A 1 178 ? 11.438 11.609 8.414 1 98.75 178 ALA A O 1
ATOM 1370 N N . MET A 1 179 ? 12.031 13.391 7.113 1 98.56 179 MET A N 1
ATOM 1371 C CA . MET A 1 179 ? 13.461 13.094 7.18 1 98.56 179 MET A CA 1
ATOM 1372 C C . MET A 1 179 ? 13.945 13.086 8.625 1 98.56 179 MET A C 1
ATOM 1374 O O . MET A 1 179 ? 14.602 12.141 9.062 1 98.56 179 MET A O 1
ATOM 1378 N N . ILE A 1 180 ? 13.578 14.102 9.367 1 97.81 180 ILE A N 1
ATOM 1379 C CA . ILE A 1 180 ? 14.008 14.234 10.75 1 97.81 180 ILE A CA 1
ATOM 1380 C C . ILE A 1 180 ? 13.453 13.078 11.578 1 97.81 180 ILE A C 1
ATOM 1382 O O . ILE A 1 180 ? 14.18 12.461 12.367 1 97.81 180 ILE A O 1
ATOM 1386 N N . ALA A 1 181 ? 12.148 12.781 11.422 1 97.81 181 ALA A N 1
ATOM 1387 C CA . ALA A 1 181 ? 11.531 11.688 12.156 1 97.81 181 ALA A CA 1
ATOM 1388 C C . ALA A 1 181 ? 12.234 10.359 11.867 1 97.81 181 ALA A C 1
ATOM 1390 O O . ALA A 1 181 ? 12.461 9.562 12.773 1 97.81 181 ALA A O 1
ATOM 1391 N N . ALA A 1 182 ? 12.578 10.109 10.594 1 98.44 182 ALA A N 1
ATOM 1392 C CA . ALA A 1 182 ? 13.281 8.891 10.211 1 98.44 182 ALA A CA 1
ATOM 1393 C C . ALA A 1 182 ? 14.68 8.844 10.82 1 98.44 182 ALA A C 1
ATOM 1395 O O . ALA A 1 182 ? 15.133 7.793 11.273 1 98.44 182 ALA A O 1
ATOM 1396 N N . LYS A 1 183 ? 15.344 10.031 10.844 1 97.44 183 LYS A N 1
ATOM 1397 C CA . LYS A 1 183 ? 16.656 10.133 11.469 1 97.44 183 LYS A CA 1
ATOM 1398 C C . LYS A 1 183 ? 16.594 9.773 12.945 1 97.44 183 LYS A C 1
ATOM 1400 O O . LYS A 1 183 ? 17.484 9.102 13.469 1 97.44 183 LYS A O 1
ATOM 1405 N N . LEU A 1 184 ? 15.586 10.156 13.562 1 95.12 184 LEU A N 1
ATOM 1406 C CA . LEU A 1 184 ? 15.414 9.906 14.984 1 95.12 184 LEU A CA 1
ATOM 1407 C C . LEU A 1 184 ? 15.227 8.422 15.258 1 95.12 184 LEU A C 1
ATOM 1409 O O . LEU A 1 184 ? 15.445 7.961 16.375 1 95.12 184 LEU A O 1
ATOM 1413 N N . ARG A 1 185 ? 14.844 7.645 14.25 1 96.44 185 ARG A N 1
ATOM 1414 C CA . ARG A 1 185 ? 14.719 6.195 14.367 1 96.44 185 ARG A CA 1
ATOM 1415 C C . ARG A 1 185 ? 16.047 5.504 14.102 1 96.44 185 ARG A C 1
ATOM 1417 O O . ARG A 1 185 ? 16.156 4.281 14.211 1 96.44 185 ARG A O 1
ATOM 1424 N N . GLY A 1 186 ? 17.047 6.246 13.703 1 97.5 186 GLY A N 1
ATOM 1425 C CA . GLY A 1 186 ? 18.359 5.695 13.43 1 97.5 186 GLY A CA 1
ATOM 1426 C C . GLY A 1 186 ? 18.547 5.297 11.984 1 97.5 186 GLY A C 1
ATOM 1427 O O . GLY A 1 186 ? 19.516 4.602 11.641 1 97.5 186 GLY A O 1
ATOM 1428 N N . ALA A 1 187 ? 17.703 5.773 11.07 1 98.44 187 ALA A N 1
ATOM 1429 C CA . ALA A 1 187 ? 17.797 5.438 9.656 1 98.44 187 ALA A CA 1
ATOM 1430 C C . ALA A 1 187 ? 18.859 6.285 8.961 1 98.44 187 ALA A C 1
ATOM 1432 O O . ALA A 1 187 ? 19.281 7.312 9.492 1 98.44 187 ALA A O 1
ATOM 1433 N N . GLN A 1 188 ? 19.391 5.789 7.863 1 98.75 188 GLN A N 1
ATOM 1434 C CA . GLN A 1 188 ? 20.141 6.594 6.91 1 98.75 188 GLN A CA 1
ATOM 1435 C C . GLN A 1 188 ? 19.219 7.258 5.895 1 98.75 188 GLN A C 1
ATOM 1437 O O . GLN A 1 188 ? 18.609 6.578 5.062 1 98.75 188 GLN A O 1
ATOM 1442 N N . VAL A 1 189 ? 19.156 8.562 5.949 1 98.88 189 VAL A N 1
ATOM 1443 C CA . VAL A 1 189 ? 18.062 9.227 5.242 1 98.88 189 VAL A CA 1
ATOM 1444 C C . VAL A 1 189 ? 18.625 10.156 4.168 1 98.88 189 VAL A C 1
ATOM 1446 O O . VAL A 1 189 ? 19.469 11.008 4.461 1 98.88 189 VAL A O 1
ATOM 1449 N N . TYR A 1 190 ? 18.203 9.945 2.947 1 98.88 190 TYR A N 1
ATOM 1450 C CA . TYR A 1 190 ? 18.438 10.805 1.796 1 98.88 190 TYR A CA 1
ATOM 1451 C C . TYR A 1 190 ? 17.172 11.555 1.395 1 98.88 190 TYR A C 1
ATOM 1453 O O . TYR A 1 190 ? 16.062 11.109 1.687 1 98.88 190 TYR A O 1
ATOM 1461 N N . ILE A 1 191 ? 17.359 12.695 0.817 1 98.88 191 ILE A N 1
ATOM 1462 C CA . ILE A 1 191 ? 16.203 13.492 0.431 1 98.88 191 ILE A CA 1
ATOM 1463 C C . ILE A 1 191 ? 16.453 14.125 -0.939 1 98.88 191 ILE A C 1
ATOM 1465 O O . ILE A 1 191 ? 17.562 14.547 -1.246 1 98.88 191 ILE A O 1
ATOM 1469 N N . THR A 1 192 ? 15.43 14.078 -1.777 1 98.88 192 THR A N 1
ATOM 1470 C CA . THR A 1 192 ? 15.531 14.594 -3.137 1 98.88 192 THR A CA 1
ATOM 1471 C C . THR A 1 192 ? 14.516 15.711 -3.369 1 98.88 192 THR A C 1
ATOM 1473 O O . THR A 1 192 ? 13.43 15.703 -2.783 1 98.88 192 THR A O 1
ATOM 1476 N N . ASP A 1 193 ? 14.836 16.656 -4.082 1 98.19 193 ASP A N 1
ATOM 1477 C CA . ASP A 1 193 ? 14.055 17.812 -4.496 1 98.19 193 ASP A CA 1
ATOM 1478 C C . ASP A 1 193 ? 14.672 18.5 -5.715 1 98.19 193 ASP A C 1
ATOM 1480 O O . ASP A 1 193 ? 15.797 18.172 -6.105 1 98.19 193 ASP A O 1
ATOM 1484 N N . VAL A 1 194 ? 13.914 19.359 -6.375 1 96.5 194 VAL A N 1
ATOM 1485 C CA . VAL A 1 194 ? 14.445 20.078 -7.535 1 96.5 194 VAL A CA 1
ATOM 1486 C C . VAL A 1 194 ? 15.086 21.391 -7.09 1 96.5 194 VAL A C 1
ATOM 1488 O O . VAL A 1 194 ? 15.906 21.953 -7.812 1 96.5 194 VAL A O 1
ATOM 1491 N N . PHE A 1 195 ? 14.75 21.891 -5.875 1 95.19 195 PHE A N 1
ATOM 1492 C CA . PHE A 1 195 ? 15.234 23.172 -5.406 1 95.19 195 PHE A CA 1
ATOM 1493 C C . PHE A 1 195 ? 16.484 23 -4.555 1 95.19 195 PHE A C 1
ATOM 1495 O O . PHE A 1 195 ? 16.453 22.375 -3.496 1 95.19 195 PHE A O 1
ATOM 1502 N N . GLU A 1 196 ? 17.531 23.656 -4.969 1 94.62 196 GLU A N 1
ATOM 1503 C CA . GLU A 1 196 ? 18.828 23.547 -4.301 1 94.62 196 GLU A CA 1
ATOM 1504 C C . GLU A 1 196 ? 18.766 24.062 -2.867 1 94.62 196 GLU A C 1
ATOM 1506 O O . GLU A 1 196 ? 19.344 23.469 -1.959 1 94.62 196 GLU A O 1
ATOM 1511 N N . ASP A 1 197 ? 18.062 25.109 -2.668 1 94.06 197 ASP A N 1
ATOM 1512 C CA . ASP A 1 197 ? 18 25.734 -1.35 1 94.06 197 ASP A CA 1
ATOM 1513 C C . ASP A 1 197 ? 17.297 24.844 -0.344 1 94.06 197 ASP A C 1
ATOM 1515 O O . ASP A 1 197 ? 17.656 24.797 0.833 1 94.06 197 ASP A O 1
ATOM 1519 N N . ARG A 1 198 ? 16.297 24.141 -0.754 1 96.31 198 ARG A N 1
ATOM 1520 C CA . ARG A 1 198 ? 15.609 23.203 0.117 1 96.31 198 ARG A CA 1
ATOM 1521 C C . ARG A 1 198 ? 16.516 22.047 0.504 1 96.31 198 ARG A C 1
ATOM 1523 O O . ARG A 1 198 ? 16.5 21.594 1.65 1 96.31 198 ARG A O 1
ATOM 1530 N N . LEU A 1 199 ? 17.266 21.609 -0.5 1 97.56 199 LEU A N 1
ATOM 1531 C CA . LEU A 1 199 ? 18.188 20.516 -0.25 1 97.56 199 LEU A CA 1
ATOM 1532 C C . LEU A 1 199 ? 19.297 20.938 0.718 1 97.56 199 LEU A C 1
ATOM 1534 O O . LEU A 1 199 ? 19.688 20.156 1.597 1 97.56 199 LEU A O 1
ATOM 1538 N N . LYS A 1 200 ? 19.766 22.156 0.529 1 96.19 200 LYS A N 1
ATOM 1539 C CA . LYS A 1 200 ? 20.75 22.688 1.468 1 96.19 200 LYS A CA 1
ATOM 1540 C C . LYS A 1 200 ? 20.188 22.734 2.887 1 96.19 200 LYS A C 1
ATOM 1542 O O . LYS A 1 200 ? 20.891 22.375 3.842 1 96.19 200 LYS A O 1
ATOM 1547 N N . GLN A 1 201 ? 18.953 23.172 2.979 1 95.19 201 GLN A N 1
ATOM 1548 C CA . GLN A 1 201 ? 18.297 23.203 4.281 1 95.19 201 GLN A CA 1
ATOM 1549 C C . GLN A 1 201 ? 18.188 21.797 4.871 1 95.19 201 GLN A C 1
ATOM 1551 O O . GLN A 1 201 ? 18.422 21.594 6.062 1 95.19 201 GLN A O 1
ATOM 1556 N N . ALA A 1 202 ? 17.828 20.844 4.082 1 97.31 202 ALA A N 1
ATOM 1557 C CA . ALA A 1 202 ? 17.703 19.453 4.531 1 97.31 202 ALA A CA 1
ATOM 1558 C C . ALA A 1 202 ? 19.031 18.938 5.066 1 97.31 202 ALA A C 1
ATOM 1560 O O . ALA A 1 202 ? 19.078 18.281 6.113 1 97.31 202 ALA A O 1
ATOM 1561 N N . MET A 1 203 ? 20.094 19.266 4.352 1 97.56 203 MET A N 1
ATOM 1562 C CA . MET A 1 203 ? 21.422 18.859 4.793 1 97.56 203 MET A CA 1
ATOM 1563 C C . MET A 1 203 ? 21.75 19.469 6.148 1 97.56 203 MET A C 1
ATOM 1565 O O . MET A 1 203 ? 22.281 18.797 7.031 1 97.56 203 MET A O 1
ATOM 1569 N N . GLN A 1 204 ? 21.406 20.688 6.285 1 95.56 204 GLN A N 1
ATOM 1570 C CA . GLN A 1 204 ? 21.672 21.406 7.535 1 95.56 204 GLN A CA 1
ATOM 1571 C C . GLN A 1 204 ? 20.875 20.797 8.688 1 95.56 204 GLN A C 1
ATOM 1573 O O . GLN A 1 204 ? 21.312 20.844 9.836 1 95.56 204 GLN A O 1
ATOM 1578 N N . MET A 1 205 ? 19.812 20.219 8.305 1 95.69 205 MET A N 1
ATOM 1579 C CA . MET A 1 205 ? 18.922 19.703 9.352 1 95.69 205 MET A CA 1
ATOM 1580 C C . MET A 1 205 ? 19.141 18.219 9.586 1 95.69 205 MET A C 1
ATOM 1582 O O . MET A 1 205 ? 18.391 17.578 10.32 1 95.69 205 MET A O 1
ATOM 1586 N N . GLY A 1 206 ? 20.078 17.578 8.875 1 95.88 206 GLY A N 1
ATOM 1587 C CA . GLY A 1 206 ? 20.531 16.281 9.336 1 95.88 206 GLY A CA 1
ATOM 1588 C C . GLY A 1 206 ? 20.438 15.203 8.281 1 95.88 206 GLY A C 1
ATOM 1589 O O . GLY A 1 206 ? 20.719 14.031 8.555 1 95.88 206 GLY A O 1
ATOM 1590 N N . ALA A 1 207 ? 20.125 15.523 7.082 1 98.06 207 ALA A N 1
ATOM 1591 C CA . ALA A 1 207 ? 20.109 14.523 6.023 1 98.06 207 ALA A CA 1
ATOM 1592 C C . ALA A 1 207 ? 21.484 13.875 5.863 1 98.06 207 ALA A C 1
ATOM 1594 O O . ALA A 1 207 ? 22.516 14.539 6.023 1 98.06 207 ALA A O 1
ATOM 1595 N N . ASP A 1 208 ? 21.516 12.562 5.559 1 98.62 208 ASP A N 1
ATOM 1596 C CA . ASP A 1 208 ? 22.766 11.875 5.289 1 98.62 208 ASP A CA 1
ATOM 1597 C C . ASP A 1 208 ? 23.25 12.141 3.861 1 98.62 208 ASP A C 1
ATOM 1599 O O . ASP A 1 208 ? 24.422 11.992 3.557 1 98.62 208 ASP A O 1
ATOM 1603 N N . GLY A 1 209 ? 22.375 12.5 3.004 1 98.56 209 GLY A N 1
ATOM 1604 C CA . GLY A 1 209 ? 22.672 12.844 1.624 1 98.56 209 GLY A CA 1
ATOM 1605 C C . GLY A 1 209 ? 21.5 13.477 0.897 1 98.56 209 GLY A C 1
ATOM 1606 O O . GLY A 1 209 ? 20.359 13.398 1.365 1 98.56 209 GLY A O 1
ATOM 1607 N N . ILE A 1 210 ? 21.828 14.156 -0.199 1 98.56 210 ILE A N 1
ATOM 1608 C CA . ILE A 1 210 ? 20.797 14.82 -0.993 1 98.56 210 ILE A CA 1
ATOM 1609 C C . ILE A 1 210 ? 20.938 14.43 -2.461 1 98.56 210 ILE A C 1
ATOM 1611 O O . ILE A 1 210 ? 22.031 14.055 -2.9 1 98.56 210 ILE A O 1
ATOM 1615 N N . ILE A 1 211 ? 19.812 14.422 -3.168 1 98.69 211 ILE A N 1
ATOM 1616 C CA . ILE A 1 211 ? 19.781 14.227 -4.613 1 98.69 211 ILE A CA 1
ATOM 1617 C C . ILE A 1 211 ? 19.047 15.383 -5.273 1 98.69 211 ILE A C 1
ATOM 1619 O O . ILE A 1 211 ? 17.844 15.57 -5.043 1 98.69 211 ILE A O 1
ATOM 1623 N N . ASN A 1 212 ? 19.734 16.203 -6.039 1 98.44 212 ASN A N 1
ATOM 1624 C CA . ASN A 1 212 ? 19.062 17.25 -6.809 1 98.44 212 ASN A CA 1
ATOM 1625 C C . ASN A 1 212 ? 18.453 16.688 -8.094 1 98.44 212 ASN A C 1
ATOM 1627 O O . ASN A 1 212 ? 19.156 16.484 -9.078 1 98.44 212 ASN A O 1
ATOM 1631 N N . ALA A 1 213 ? 17.172 16.516 -8.109 1 97.38 213 ALA A N 1
ATOM 1632 C CA . ALA A 1 213 ? 16.469 15.82 -9.188 1 97.38 213 ALA A CA 1
ATOM 1633 C C . ALA A 1 213 ? 16.516 16.641 -10.477 1 97.38 213 ALA A C 1
ATOM 1635 O O . ALA A 1 213 ? 16.219 16.109 -11.562 1 97.38 213 ALA A O 1
ATOM 1636 N N . SER A 1 214 ? 16.875 17.906 -10.398 1 96 214 SER A N 1
ATOM 1637 C CA . SER A 1 214 ? 17.016 18.734 -11.594 1 96 214 SER A CA 1
ATOM 1638 C C . SER A 1 214 ? 18.391 18.562 -12.227 1 96 214 SER A C 1
ATOM 1640 O O . SER A 1 214 ? 18.594 18.953 -13.375 1 96 214 SER A O 1
ATOM 1642 N N . LYS A 1 215 ? 19.281 17.984 -11.539 1 96.62 215 LYS A N 1
ATOM 1643 C CA . LYS A 1 215 ? 20.672 17.922 -12 1 96.62 215 LYS A CA 1
ATOM 1644 C C . LYS A 1 215 ? 21.156 16.469 -12.102 1 96.62 215 LYS A C 1
ATOM 1646 O O . LYS A 1 215 ? 22.125 16.188 -12.805 1 96.62 215 LYS A O 1
ATOM 1651 N N . GLU A 1 216 ? 20.5 15.641 -11.359 1 96 216 GLU A N 1
ATOM 1652 C CA . GLU A 1 216 ? 20.953 14.258 -11.25 1 96 216 GLU A CA 1
ATOM 1653 C C . GLU A 1 216 ? 19.844 13.289 -11.633 1 96 216 GLU A C 1
ATOM 1655 O O . GLU A 1 216 ? 18.656 13.609 -11.508 1 96 216 GLU A O 1
ATOM 1660 N N . ASP A 1 217 ? 20.328 12.102 -12.117 1 97.12 217 ASP A N 1
ATOM 1661 C CA . ASP A 1 217 ? 19.375 11.008 -12.328 1 97.12 217 ASP A CA 1
ATOM 1662 C C . ASP A 1 217 ? 19.109 10.258 -11.031 1 97.12 217 ASP A C 1
ATOM 1664 O O . ASP A 1 217 ? 20.016 9.641 -10.461 1 97.12 217 ASP A O 1
ATOM 1668 N N . ILE A 1 218 ? 17.891 10.266 -10.578 1 97.88 218 ILE A N 1
ATOM 1669 C CA . ILE A 1 218 ? 17.531 9.688 -9.297 1 97.88 218 ILE A CA 1
ATOM 1670 C C . ILE A 1 218 ? 17.859 8.203 -9.281 1 97.88 218 ILE A C 1
ATOM 1672 O O . ILE A 1 218 ? 18.406 7.688 -8.305 1 97.88 218 ILE A O 1
ATOM 1676 N N . ASN A 1 219 ? 17.516 7.496 -10.344 1 96.19 219 ASN A N 1
ATOM 1677 C CA . ASN A 1 219 ? 17.75 6.059 -10.422 1 96.19 219 ASN A CA 1
ATOM 1678 C C . ASN A 1 219 ? 19.234 5.723 -10.281 1 96.19 219 ASN A C 1
ATOM 1680 O O . ASN A 1 219 ? 19.594 4.781 -9.57 1 96.19 219 ASN A O 1
ATOM 1684 N N . GLU A 1 220 ? 20.047 6.414 -11.008 1 97.06 220 GLU A N 1
ATOM 1685 C CA . GLU A 1 220 ? 21.484 6.195 -10.93 1 97.06 220 GLU A CA 1
ATOM 1686 C C . GLU A 1 220 ? 22 6.465 -9.516 1 97.06 220 GLU A C 1
ATOM 1688 O O . GLU A 1 220 ? 22.828 5.707 -9 1 97.06 220 GLU A O 1
ATOM 1693 N N . ARG A 1 221 ? 21.547 7.559 -8.906 1 97.88 221 ARG A N 1
ATOM 1694 C CA . ARG A 1 221 ? 21.969 7.895 -7.555 1 97.88 221 ARG A CA 1
ATOM 1695 C C . ARG A 1 221 ? 21.531 6.828 -6.562 1 97.88 221 ARG A C 1
ATOM 1697 O O . ARG A 1 221 ? 22.281 6.461 -5.656 1 97.88 221 ARG A O 1
ATOM 1704 N N . VAL A 1 222 ? 20.328 6.336 -6.691 1 98.06 222 VAL A N 1
ATOM 1705 C CA . VAL A 1 222 ? 19.812 5.289 -5.816 1 98.06 222 VAL A CA 1
ATOM 1706 C C . VAL A 1 222 ? 20.672 4.035 -5.945 1 98.06 222 VAL A C 1
ATOM 1708 O O . VAL A 1 222 ? 21.016 3.398 -4.945 1 98.06 222 VAL A O 1
ATOM 1711 N N . LYS A 1 223 ? 21.031 3.648 -7.184 1 96.44 223 LYS A N 1
ATOM 1712 C CA . LYS A 1 223 ? 21.891 2.492 -7.402 1 96.44 223 LYS A CA 1
ATOM 1713 C C . LYS A 1 223 ? 23.219 2.654 -6.676 1 96.44 223 LYS A C 1
ATOM 1715 O O . LYS A 1 223 ? 23.734 1.706 -6.066 1 96.44 223 LYS A O 1
ATOM 1720 N N . GLU A 1 224 ? 23.75 3.873 -6.75 1 96.88 224 GLU A N 1
ATOM 1721 C CA . GLU A 1 224 ? 25.016 4.16 -6.082 1 96.88 224 GLU A CA 1
ATOM 1722 C C . GLU A 1 224 ? 24.891 4.035 -4.566 1 96.88 224 GLU A C 1
ATOM 1724 O O . GLU A 1 224 ? 25.734 3.428 -3.912 1 96.88 224 GLU A O 1
ATOM 1729 N N . ILE A 1 225 ? 23.812 4.57 -4.008 1 96.69 225 ILE A N 1
ATOM 1730 C CA . ILE A 1 225 ? 23.594 4.625 -2.564 1 96.69 225 ILE A CA 1
ATOM 1731 C C . ILE A 1 225 ? 23.359 3.217 -2.025 1 96.69 225 ILE A C 1
ATOM 1733 O O . ILE A 1 225 ? 23.797 2.887 -0.92 1 96.69 225 ILE A O 1
ATOM 1737 N N . THR A 1 226 ? 22.688 2.318 -2.783 1 95.31 226 THR A N 1
ATOM 1738 C CA . THR A 1 226 ? 22.172 1.062 -2.258 1 95.31 226 THR A CA 1
ATOM 1739 C C . THR A 1 226 ? 22.922 -0.126 -2.852 1 95.31 226 THR A C 1
ATOM 1741 O O . THR A 1 226 ? 22.516 -1.276 -2.662 1 95.31 226 THR A O 1
ATOM 1744 N N . GLU A 1 227 ? 23.938 0.077 -3.637 1 90.19 227 GLU A N 1
ATOM 1745 C CA . GLU A 1 227 ? 24.641 -0.969 -4.363 1 90.19 227 GLU A CA 1
ATOM 1746 C C . GLU A 1 227 ? 23.703 -1.767 -5.254 1 90.19 227 GLU A C 1
ATOM 1748 O O . GLU A 1 227 ? 23.703 -2.998 -5.234 1 90.19 227 GLU A O 1
ATOM 1753 N N . ALA A 1 228 ? 22.797 -1.093 -5.781 1 84.44 228 ALA A N 1
ATOM 1754 C CA . ALA A 1 228 ? 21.906 -1.513 -6.867 1 84.44 228 ALA A CA 1
ATOM 1755 C C . ALA A 1 228 ? 20.734 -2.309 -6.332 1 84.44 228 ALA A C 1
ATOM 1757 O O . ALA A 1 228 ? 20.016 -2.973 -7.094 1 84.44 228 ALA A O 1
ATOM 1758 N N . TYR A 1 229 ? 20.406 -2.285 -5.086 1 88.69 229 TYR A N 1
ATOM 1759 C CA . TYR A 1 229 ? 19.312 -3.107 -4.578 1 88.69 229 TYR A CA 1
ATOM 1760 C C . TYR A 1 229 ? 18.062 -2.268 -4.348 1 88.69 229 TYR A C 1
ATOM 1762 O O . TYR A 1 229 ? 16.969 -2.807 -4.215 1 88.69 229 TYR A O 1
ATOM 1770 N N . GLY A 1 230 ? 18.203 -0.861 -4.309 1 96.44 230 GLY A N 1
ATOM 1771 C CA . GLY A 1 230 ? 17.078 0.016 -4.031 1 96.44 230 GLY A CA 1
ATOM 1772 C C . GLY A 1 230 ? 16.953 0.387 -2.566 1 96.44 230 GLY A C 1
ATOM 1773 O O . GLY A 1 230 ? 17.641 -0.19 -1.715 1 96.44 230 GLY A O 1
ATOM 1774 N N . MET A 1 231 ? 16.172 1.353 -2.262 1 98.69 231 MET A N 1
ATOM 1775 C CA . MET A 1 231 ? 15.969 1.861 -0.907 1 98.69 231 MET A CA 1
ATOM 1776 C C . MET A 1 231 ? 15.078 0.924 -0.098 1 98.69 231 MET A C 1
ATOM 1778 O O . MET A 1 231 ? 14.172 0.299 -0.645 1 98.69 231 MET A O 1
ATOM 1782 N N . ASP A 1 232 ? 15.336 0.825 1.271 1 98.5 232 ASP A N 1
ATOM 1783 C CA . ASP A 1 232 ? 14.43 0.081 2.139 1 98.5 232 ASP A CA 1
ATOM 1784 C C . ASP A 1 232 ? 13.031 0.703 2.135 1 98.5 232 ASP A C 1
ATOM 1786 O O . ASP A 1 232 ? 12.031 -0.012 2.113 1 98.5 232 ASP A O 1
ATOM 1790 N N . VAL A 1 233 ? 13.031 2.023 2.191 1 98.88 233 VAL A N 1
ATOM 1791 C CA . VAL A 1 233 ? 11.773 2.77 2.271 1 98.88 233 VAL A CA 1
ATOM 1792 C C . VAL A 1 233 ? 11.875 4.031 1.421 1 98.88 233 VAL A C 1
ATOM 1794 O O . VAL A 1 233 ? 12.891 4.723 1.436 1 98.88 233 VAL A O 1
ATOM 1797 N N . CYS A 1 234 ? 10.875 4.309 0.628 1 98.94 234 CYS A N 1
ATOM 1798 C CA . CYS A 1 234 ? 10.711 5.594 -0.041 1 98.94 234 CYS A CA 1
ATOM 1799 C C . CYS A 1 234 ? 9.492 6.336 0.498 1 98.94 234 CYS A C 1
ATOM 1801 O O . CYS A 1 234 ? 8.43 5.738 0.683 1 98.94 234 CYS A O 1
ATOM 1803 N N . ILE A 1 235 ? 9.641 7.598 0.824 1 98.94 235 ILE A N 1
ATOM 1804 C CA . ILE A 1 235 ? 8.578 8.453 1.34 1 98.94 235 ILE A CA 1
ATOM 1805 C C . ILE A 1 235 ? 8.211 9.508 0.295 1 98.94 235 ILE A C 1
ATOM 1807 O O . ILE A 1 235 ? 9.07 10.273 -0.149 1 98.94 235 ILE A O 1
ATOM 1811 N N . GLU A 1 236 ? 7.02 9.531 -0.114 1 98.94 236 GLU A N 1
ATOM 1812 C CA . GLU A 1 236 ? 6.523 10.508 -1.076 1 98.94 236 GLU A CA 1
ATOM 1813 C C . GLU A 1 236 ? 5.867 11.695 -0.37 1 98.94 236 GLU A C 1
ATOM 1815 O O . GLU A 1 236 ? 4.797 11.555 0.225 1 98.94 236 GLU A O 1
ATOM 1820 N N . ALA A 1 237 ? 6.473 12.867 -0.374 1 98.56 237 ALA A N 1
ATOM 1821 C CA . ALA A 1 237 ? 5.98 14.016 0.384 1 98.56 237 ALA A CA 1
ATOM 1822 C C . ALA A 1 237 ? 5.727 15.211 -0.532 1 98.56 237 ALA A C 1
ATOM 1824 O O . ALA A 1 237 ? 5.508 16.328 -0.059 1 98.56 237 ALA A O 1
ATOM 1825 N N . ALA A 1 238 ? 5.75 15.031 -1.856 1 97 238 ALA A N 1
ATOM 1826 C CA . ALA A 1 238 ? 5.582 16.125 -2.801 1 97 238 ALA A CA 1
ATOM 1827 C C . ALA A 1 238 ? 4.18 16.125 -3.41 1 97 238 ALA A C 1
ATOM 1829 O O . ALA A 1 238 ? 3.66 17.172 -3.803 1 97 238 ALA A O 1
ATOM 1830 N N . GLY A 1 239 ? 3.564 15 -3.559 1 96.94 239 GLY A N 1
ATOM 1831 C CA . GLY A 1 239 ? 2.221 14.891 -4.102 1 96.94 239 GLY A CA 1
ATOM 1832 C C . GLY A 1 239 ? 2.174 15.047 -5.613 1 96.94 239 GLY A C 1
ATOM 1833 O O . GLY A 1 239 ? 1.271 15.688 -6.148 1 96.94 239 GLY A O 1
ATOM 1834 N N . LEU A 1 240 ? 3.195 14.492 -6.328 1 97.75 240 LEU A N 1
ATOM 1835 C CA . LEU A 1 240 ? 3.25 14.562 -7.785 1 97.75 240 LEU A CA 1
ATOM 1836 C C . LEU A 1 240 ? 3.275 13.164 -8.398 1 97.75 240 LEU A C 1
ATOM 1838 O O . LEU A 1 240 ? 3.832 12.234 -7.809 1 97.75 240 LEU A O 1
ATOM 1842 N N . PRO A 1 241 ? 2.65 13 -9.648 1 98.12 241 PRO A N 1
ATOM 1843 C CA . PRO A 1 241 ? 2.734 11.703 -10.328 1 98.12 241 PRO A CA 1
ATOM 1844 C C . PRO A 1 241 ? 4.172 11.227 -10.5 1 98.12 241 PRO A C 1
ATOM 1846 O O . PRO A 1 241 ? 4.469 10.055 -10.242 1 98.12 241 PRO A O 1
ATOM 1849 N N . GLU A 1 242 ? 5.047 12.172 -10.805 1 97.62 242 GLU A N 1
ATOM 1850 C CA . GLU A 1 242 ? 6.445 11.836 -11.055 1 97.62 242 GLU A CA 1
ATOM 1851 C C . GLU A 1 242 ? 7.125 11.32 -9.797 1 97.62 242 GLU A C 1
ATOM 1853 O O . GLU A 1 242 ? 7.863 10.328 -9.836 1 97.62 242 GLU A O 1
ATOM 1858 N N . THR A 1 243 ? 6.898 11.961 -8.703 1 98.38 243 THR A N 1
ATOM 1859 C CA . THR A 1 243 ? 7.562 11.555 -7.469 1 98.38 243 THR A CA 1
ATOM 1860 C C . THR A 1 243 ? 6.977 10.25 -6.949 1 98.38 243 THR A C 1
ATOM 1862 O O . THR A 1 243 ? 7.688 9.438 -6.352 1 98.38 243 THR A O 1
ATOM 1865 N N . PHE A 1 244 ? 5.707 10.039 -7.176 1 98.62 244 PHE A N 1
ATOM 1866 C CA . PHE A 1 244 ? 5.094 8.766 -6.84 1 98.62 244 PHE A CA 1
ATOM 1867 C C . PHE A 1 244 ? 5.746 7.625 -7.617 1 98.62 244 PHE A C 1
ATOM 1869 O O . PHE A 1 244 ? 6.164 6.629 -7.031 1 98.62 244 PHE A O 1
ATOM 1876 N N . LEU A 1 245 ? 5.824 7.781 -8.898 1 98.56 245 LEU A N 1
ATOM 1877 C CA . LEU A 1 245 ? 6.418 6.762 -9.758 1 98.56 245 LEU A CA 1
ATOM 1878 C C . LEU A 1 245 ? 7.895 6.57 -9.43 1 98.56 245 LEU A C 1
ATOM 1880 O O . LEU A 1 245 ? 8.391 5.441 -9.422 1 98.56 245 LEU A O 1
ATOM 1884 N N . ASN A 1 246 ? 8.594 7.633 -9.102 1 98.56 246 ASN A N 1
ATOM 1885 C CA . ASN A 1 246 ? 10 7.539 -8.719 1 98.56 246 ASN A CA 1
ATOM 1886 C C . ASN A 1 246 ? 10.188 6.754 -7.426 1 98.56 246 ASN A C 1
ATOM 1888 O O . ASN A 1 246 ? 11.188 6.055 -7.25 1 98.56 246 ASN A O 1
ATOM 1892 N N . CYS A 1 247 ? 9.227 6.941 -6.473 1 98.75 247 CYS A N 1
ATOM 1893 C CA . CYS A 1 247 ? 9.266 6.141 -5.258 1 98.75 247 CYS A CA 1
ATOM 1894 C C . CYS A 1 247 ? 9.227 4.652 -5.586 1 98.75 247 CYS A C 1
ATOM 1896 O O . CYS A 1 247 ? 10.039 3.877 -5.074 1 98.75 247 CYS A O 1
ATOM 1898 N N . ILE A 1 248 ? 8.344 4.285 -6.438 1 98.62 248 ILE A N 1
ATOM 1899 C CA . ILE A 1 248 ? 8.141 2.891 -6.82 1 98.62 248 ILE A CA 1
ATOM 1900 C C . ILE A 1 248 ? 9.398 2.359 -7.512 1 98.62 248 ILE A C 1
ATOM 1902 O O . ILE A 1 248 ? 9.828 1.236 -7.246 1 98.62 248 ILE A O 1
ATOM 1906 N N . ASP A 1 249 ? 9.969 3.182 -8.336 1 98.06 249 ASP A N 1
ATOM 1907 C CA . ASP A 1 249 ? 11.156 2.773 -9.086 1 98.06 249 ASP A CA 1
ATOM 1908 C C . ASP A 1 249 ? 12.367 2.641 -8.164 1 98.06 249 ASP A C 1
ATOM 1910 O O . ASP A 1 249 ? 13.227 1.782 -8.383 1 98.06 249 ASP A O 1
ATOM 1914 N N . SER A 1 250 ? 12.406 3.438 -7.152 1 98.62 250 SER A N 1
ATOM 1915 C CA . SER A 1 250 ? 13.602 3.572 -6.328 1 98.62 250 SER A CA 1
ATOM 1916 C C . SER A 1 250 ? 13.602 2.564 -5.184 1 98.62 250 SER A C 1
ATOM 1918 O O . SER A 1 250 ? 14.656 2.262 -4.617 1 98.62 250 SER A O 1
ATOM 1920 N N . VAL A 1 251 ? 12.469 2.119 -4.758 1 98.75 251 VAL A N 1
ATOM 1921 C CA . VAL A 1 251 ? 12.383 1.24 -3.598 1 98.75 251 VAL A CA 1
ATOM 1922 C C . VAL A 1 251 ? 12.75 -0.184 -3.998 1 98.75 251 VAL A C 1
ATOM 1924 O O . VAL A 1 251 ? 12.492 -0.607 -5.125 1 98.75 251 VAL A O 1
ATOM 1927 N N . ALA A 1 252 ? 13.367 -0.935 -3.104 1 98.31 252 ALA A N 1
ATOM 1928 C CA . ALA A 1 252 ? 13.805 -2.307 -3.336 1 98.31 252 ALA A CA 1
ATOM 1929 C C . ALA A 1 252 ? 12.617 -3.252 -3.48 1 98.31 252 ALA A C 1
ATOM 1931 O O . ALA A 1 252 ? 11.516 -2.939 -3.035 1 98.31 252 ALA A O 1
ATOM 1932 N N . PHE A 1 253 ? 12.828 -4.422 -4.188 1 98.44 253 PHE A N 1
ATOM 1933 C CA . PHE A 1 253 ? 11.852 -5.504 -4.105 1 98.44 253 PHE A CA 1
ATOM 1934 C C . PHE A 1 253 ? 11.641 -5.938 -2.66 1 98.44 253 PHE A C 1
ATOM 1936 O O .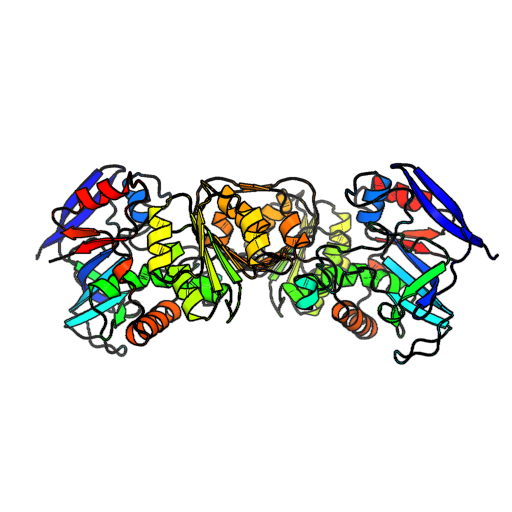 PHE A 1 253 ? 12.602 -6.25 -1.955 1 98.44 253 PHE A O 1
ATOM 1943 N N . GLY A 1 254 ? 10.414 -5.906 -2.24 1 98.19 254 GLY A N 1
ATOM 1944 C CA . GLY A 1 254 ? 10.109 -6.223 -0.854 1 98.19 254 GLY A CA 1
ATOM 1945 C C . GLY A 1 254 ? 10.148 -5.008 0.057 1 98.19 254 GLY A C 1
ATOM 1946 O O . GLY A 1 254 ? 9.953 -5.129 1.27 1 98.19 254 GLY A O 1
ATOM 1947 N N . GLY A 1 255 ? 10.422 -3.803 -0.551 1 98.44 255 GLY A N 1
ATOM 1948 C CA . GLY A 1 255 ? 10.539 -2.596 0.251 1 98.44 255 GLY A CA 1
ATOM 1949 C C . GLY A 1 255 ? 9.203 -1.929 0.524 1 98.44 255 GLY A C 1
ATOM 1950 O O . GLY A 1 255 ? 8.148 -2.535 0.325 1 98.44 255 GLY A O 1
ATOM 1951 N N . LYS A 1 256 ? 9.242 -0.688 1.058 1 98.75 256 LYS A N 1
ATOM 1952 C CA . LYS A 1 256 ? 8.047 0.034 1.488 1 98.75 256 LYS A CA 1
ATOM 1953 C C . LYS A 1 256 ? 7.977 1.414 0.84 1 98.75 256 LYS A C 1
ATOM 1955 O O . LYS A 1 256 ? 9 2.076 0.664 1 98.75 256 LYS A O 1
ATOM 1960 N N . VAL A 1 257 ? 6.801 1.842 0.514 1 98.94 257 VAL A N 1
ATOM 1961 C CA . VAL A 1 257 ? 6.504 3.199 0.069 1 98.94 257 VAL A CA 1
ATOM 1962 C C . VAL A 1 257 ? 5.484 3.84 1.007 1 98.94 257 VAL A C 1
ATOM 1964 O O . VAL A 1 257 ? 4.43 3.26 1.279 1 98.94 257 VAL A O 1
ATOM 1967 N N . VAL A 1 258 ? 5.758 4.977 1.57 1 98.94 258 VAL A N 1
ATOM 1968 C CA . VAL A 1 258 ? 4.824 5.719 2.416 1 98.94 258 VAL A CA 1
ATOM 1969 C C . VAL A 1 258 ? 4.41 7.008 1.716 1 98.94 258 VAL A C 1
ATOM 1971 O O . VAL A 1 258 ? 5.262 7.797 1.295 1 98.94 258 VAL A O 1
ATOM 1974 N N . LEU A 1 259 ? 3.131 7.215 1.585 1 98.88 259 LEU A N 1
ATOM 1975 C CA . LEU A 1 259 ? 2.59 8.359 0.858 1 98.88 259 LEU A CA 1
ATOM 1976 C C . LEU A 1 259 ? 2.049 9.414 1.823 1 98.88 259 LEU A C 1
ATOM 1978 O O . LEU A 1 259 ? 1.135 9.133 2.604 1 98.88 259 LEU A O 1
ATOM 1982 N N . ILE A 1 260 ? 2.611 10.617 1.752 1 98.69 260 ILE A N 1
ATOM 1983 C CA . ILE A 1 260 ? 2.156 11.75 2.559 1 98.69 260 ILE A CA 1
ATOM 1984 C C . ILE A 1 260 ? 1.605 12.844 1.647 1 98.69 260 ILE A C 1
ATOM 1986 O O . ILE A 1 260 ? 0.584 13.461 1.958 1 98.69 260 ILE A O 1
ATOM 1990 N N . GLY A 1 261 ? 2.277 13.086 0.525 1 97.38 261 GLY A N 1
ATOM 1991 C CA . GLY A 1 261 ? 1.964 14.195 -0.359 1 97.38 261 GLY A CA 1
ATOM 1992 C C . GLY A 1 261 ? 0.592 14.086 -0.997 1 97.38 261 GLY A C 1
ATOM 1993 O O . GLY A 1 261 ? 0.281 13.078 -1.64 1 97.38 261 GLY A O 1
ATOM 1994 N N . ASN A 1 262 ? -0.171 15.117 -0.84 1 94.56 262 ASN A N 1
ATOM 1995 C CA . ASN A 1 262 ? -1.514 15.18 -1.408 1 94.56 262 ASN A CA 1
ATOM 1996 C C . ASN A 1 262 ? -1.533 15.977 -2.713 1 94.56 262 ASN A C 1
ATOM 1998 O O . ASN A 1 262 ? -1.339 17.188 -2.709 1 94.56 262 ASN A O 1
ATOM 2002 N N . GLY A 1 263 ? -1.67 15.266 -3.812 1 91.94 263 GLY A N 1
ATOM 2003 C CA . GLY A 1 263 ? -1.747 15.906 -5.117 1 91.94 263 GLY A CA 1
ATOM 2004 C C . GLY A 1 263 ? -3.094 15.727 -5.793 1 91.94 263 GLY A C 1
ATOM 2005 O O . GLY A 1 263 ? -3.914 14.922 -5.344 1 91.94 263 GLY A O 1
ATOM 2006 N N . LYS A 1 264 ? -3.301 16.438 -6.895 1 91.62 264 LYS A N 1
ATOM 2007 C CA . LYS A 1 264 ? -4.594 16.422 -7.57 1 91.62 264 LYS A CA 1
ATOM 2008 C C . LYS A 1 264 ? -4.492 15.742 -8.93 1 91.62 264 LYS A C 1
ATOM 2010 O O . LYS A 1 264 ? -5.508 15.398 -9.539 1 91.62 264 LYS A O 1
ATOM 2015 N N . ARG A 1 265 ? -3.311 15.562 -9.43 1 95.62 265 ARG A N 1
ATOM 2016 C CA . ARG A 1 265 ? -3.125 15.023 -10.773 1 95.62 265 ARG A CA 1
ATOM 2017 C C . ARG A 1 265 ? -3.215 13.508 -10.773 1 95.62 265 ARG A C 1
ATOM 2019 O O . ARG A 1 265 ? -2.834 12.852 -9.805 1 95.62 265 ARG A O 1
ATOM 2026 N N . GLU A 1 266 ? -3.656 13.016 -11.828 1 97.25 266 GLU A N 1
ATOM 2027 C CA . GLU A 1 266 ? -3.701 11.57 -11.992 1 97.25 266 GLU A CA 1
ATOM 2028 C C . GLU A 1 266 ? -2.33 11.008 -12.359 1 97.25 266 GLU A C 1
ATOM 2030 O O . GLU A 1 266 ? -1.532 11.688 -13.008 1 97.25 266 GLU A O 1
ATOM 2035 N N . THR A 1 267 ? -2.102 9.891 -11.914 1 97.38 267 THR A N 1
ATOM 2036 C CA . THR A 1 267 ? -0.932 9.109 -12.297 1 97.38 267 THR A CA 1
ATOM 2037 C C . THR A 1 267 ? -1.341 7.898 -13.133 1 97.38 267 THR A C 1
ATOM 2039 O O . THR A 1 267 ? -2.322 7.223 -12.812 1 97.38 267 THR A O 1
ATOM 2042 N N . ALA A 1 268 ? -0.719 7.734 -14.195 1 97.56 268 ALA A N 1
ATOM 2043 C CA . ALA A 1 268 ? -0.931 6.543 -15.016 1 97.56 268 ALA A CA 1
ATOM 2044 C C . ALA A 1 268 ? 0.246 5.578 -14.898 1 97.56 268 ALA A C 1
ATOM 2046 O O . ALA A 1 268 ? 1.4 5.977 -15.078 1 97.56 268 ALA A O 1
ATOM 2047 N N . PHE A 1 269 ? 0.011 4.309 -14.5 1 97.06 269 PHE A N 1
ATOM 2048 C CA . PHE A 1 269 ? 1.056 3.295 -14.422 1 97.06 269 PHE A CA 1
ATOM 2049 C C . PHE A 1 269 ? 0.451 1.896 -14.391 1 97.06 269 PHE A C 1
ATOM 2051 O O . PHE A 1 269 ? -0.749 1.738 -14.156 1 97.06 269 PHE A O 1
ATOM 2058 N N . ASN A 1 270 ? 1.173 0.907 -14.766 1 97.19 270 ASN A N 1
ATOM 2059 C CA . ASN A 1 270 ? 0.758 -0.477 -14.57 1 97.19 270 ASN A CA 1
ATOM 2060 C C . ASN A 1 270 ? 0.936 -0.912 -13.117 1 97.19 270 ASN A C 1
ATOM 2062 O O . ASN A 1 270 ? 2.059 -1.153 -12.672 1 97.19 270 ASN A O 1
ATOM 2066 N N . HIS A 1 271 ? -0.172 -1.062 -12.391 1 97.5 271 HIS A N 1
ATOM 2067 C CA . HIS A 1 271 ? -0.13 -1.292 -10.953 1 97.5 271 HIS A CA 1
ATOM 2068 C C . HIS A 1 271 ? 0.428 -2.674 -10.633 1 97.5 271 HIS A C 1
ATOM 2070 O O . HIS A 1 271 ? 0.756 -2.963 -9.477 1 97.5 271 HIS A O 1
ATOM 2076 N N . SER A 1 272 ? 0.72 -3.533 -11.672 1 97 272 SER A N 1
ATOM 2077 C CA . SER A 1 272 ? 1.3 -4.852 -11.445 1 97 272 SER A CA 1
ATOM 2078 C C . SER A 1 272 ? 2.723 -4.746 -10.906 1 97 272 SER A C 1
ATOM 2080 O O . SER A 1 272 ? 3.254 -5.711 -10.352 1 97 272 SER A O 1
ATOM 2082 N N . VAL A 1 273 ? 3.334 -3.566 -11.023 1 98 273 VAL A N 1
ATOM 2083 C CA . VAL A 1 273 ? 4.68 -3.365 -10.492 1 98 273 VAL A CA 1
ATOM 2084 C C . VAL A 1 273 ? 4.656 -3.477 -8.969 1 98 273 VAL A C 1
ATOM 2086 O O . VAL A 1 273 ? 5.641 -3.898 -8.359 1 98 273 VAL A O 1
ATOM 2089 N N . LEU A 1 274 ? 3.486 -3.178 -8.32 1 98.62 274 LEU A N 1
ATOM 2090 C CA . LEU A 1 274 ? 3.369 -3.279 -6.875 1 98.62 274 LEU A CA 1
ATOM 2091 C C . LEU A 1 274 ? 3.473 -4.73 -6.422 1 98.62 274 LEU A C 1
ATOM 2093 O O . LEU A 1 274 ? 4.066 -5.02 -5.379 1 98.62 274 LEU A O 1
ATOM 2097 N N . LEU A 1 275 ? 2.867 -5.695 -7.156 1 97.75 275 LEU A N 1
ATOM 2098 C CA . LEU A 1 275 ? 2.975 -7.102 -6.785 1 97.75 275 LEU A CA 1
ATOM 2099 C C . LEU A 1 275 ? 4.285 -7.695 -7.289 1 97.75 275 LEU A C 1
ATOM 2101 O O . LEU A 1 275 ? 4.871 -8.562 -6.633 1 97.75 275 LEU A O 1
ATOM 2105 N N . LYS A 1 276 ? 4.824 -7.184 -8.5 1 97.25 276 LYS A N 1
ATOM 2106 C CA . LYS A 1 276 ? 6.117 -7.656 -8.984 1 97.25 276 LYS A CA 1
ATOM 2107 C C . LYS A 1 276 ? 7.207 -7.441 -7.941 1 97.25 276 LYS A C 1
ATOM 2109 O O . LYS A 1 276 ? 8 -8.344 -7.672 1 97.25 276 LYS A O 1
ATOM 2114 N N . LYS A 1 277 ? 7.176 -6.289 -7.316 1 98.44 277 LYS A N 1
ATOM 2115 C CA . LYS A 1 277 ? 8.18 -5.941 -6.312 1 98.44 277 LYS A CA 1
ATOM 2116 C C . LYS A 1 277 ? 7.723 -6.348 -4.914 1 98.44 277 LYS A C 1
ATOM 2118 O O . LYS A 1 277 ? 8.445 -6.137 -3.938 1 98.44 277 LYS A O 1
ATOM 2123 N N . GLU A 1 278 ? 6.512 -6.883 -4.855 1 98.75 278 GLU A N 1
ATOM 2124 C CA . GLU A 1 278 ? 5.879 -7.211 -3.58 1 98.75 278 GLU A CA 1
ATOM 2125 C C . GLU A 1 278 ? 6.008 -6.055 -2.59 1 98.75 278 GLU A C 1
ATOM 2127 O O . GLU A 1 278 ? 6.473 -6.246 -1.463 1 98.75 278 GLU A O 1
ATOM 2132 N N . LEU A 1 279 ? 5.574 -4.902 -2.979 1 98.81 279 LEU A N 1
ATOM 2133 C CA . LEU A 1 279 ? 5.73 -3.686 -2.188 1 98.81 279 LEU A CA 1
ATOM 2134 C C . LEU A 1 279 ? 4.668 -3.604 -1.099 1 98.81 279 LEU A C 1
ATOM 2136 O O . LEU A 1 279 ? 3.582 -4.168 -1.241 1 98.81 279 LEU A O 1
ATOM 2140 N N . ASN A 1 280 ? 4.996 -3.01 0.042 1 98.81 280 ASN A N 1
ATOM 2141 C CA . ASN A 1 280 ? 4.055 -2.457 1.013 1 98.81 280 ASN A CA 1
ATOM 2142 C C . ASN A 1 280 ? 3.869 -0.956 0.818 1 98.81 280 ASN A C 1
ATOM 2144 O O . ASN A 1 280 ? 4.82 -0.185 0.948 1 98.81 280 ASN A O 1
ATOM 2148 N N . VAL A 1 281 ? 2.68 -0.552 0.449 1 98.94 281 VAL A N 1
ATOM 2149 C CA . VAL A 1 281 ? 2.387 0.859 0.22 1 98.94 281 VAL A CA 1
ATOM 2150 C C . VAL A 1 281 ? 1.432 1.37 1.296 1 98.94 281 VAL A C 1
ATOM 2152 O O . VAL A 1 281 ? 0.352 0.808 1.494 1 98.94 281 VAL A O 1
ATOM 2155 N N . TYR A 1 282 ? 1.839 2.414 2.008 1 98.88 282 TYR A N 1
ATOM 2156 C CA . TYR A 1 282 ? 1.059 2.969 3.109 1 98.88 282 TYR A CA 1
ATOM 2157 C C . TYR A 1 282 ? 0.654 4.41 2.818 1 98.88 282 TYR A C 1
ATOM 2159 O O . TYR A 1 282 ? 1.513 5.273 2.633 1 98.88 282 TYR A O 1
ATOM 2167 N N . GLY A 1 283 ? -0.641 4.598 2.723 1 98.88 283 GLY A N 1
ATOM 2168 C CA . GLY A 1 283 ? -1.109 5.973 2.807 1 98.88 283 GLY A CA 1
ATOM 2169 C C . GLY A 1 283 ? -1.094 6.523 4.223 1 98.88 283 GLY A C 1
ATOM 2170 O O . GLY A 1 283 ? -1.401 5.805 5.176 1 98.88 283 GLY A O 1
ATOM 2171 N N . SER A 1 284 ? -0.774 7.785 4.352 1 98.81 284 SER A N 1
ATOM 2172 C CA . SER A 1 284 ? -0.748 8.406 5.668 1 98.81 284 SER A CA 1
ATOM 2173 C C . SER A 1 284 ? -1.555 9.703 5.684 1 98.81 284 SER A C 1
ATOM 2175 O O . SER A 1 284 ? -1.288 10.617 4.902 1 98.81 284 SER A O 1
ATOM 2177 N N . ARG A 1 285 ? -2.553 9.727 6.535 1 98.44 285 ARG A N 1
ATOM 2178 C CA . ARG A 1 285 ? -3.432 10.891 6.625 1 98.44 285 ARG A CA 1
ATOM 2179 C C . ARG A 1 285 ? -3.422 11.477 8.031 1 98.44 285 ARG A C 1
ATOM 2181 O O . ARG A 1 285 ? -3.668 10.766 9.008 1 98.44 285 ARG A O 1
ATOM 2188 N N . ASN A 1 286 ? -3.15 12.781 8.164 1 98.38 286 ASN A N 1
ATOM 2189 C CA . ASN A 1 286 ? -3.199 13.484 9.438 1 98.38 286 ASN A CA 1
ATOM 2190 C C . ASN A 1 286 ? -2.336 12.797 10.492 1 98.38 286 ASN A C 1
ATOM 2192 O O . ASN A 1 286 ? -1.19 12.438 10.227 1 98.38 286 ASN A O 1
ATOM 2196 N N . SER A 1 287 ? -2.715 12.883 11.766 1 98.38 287 SER A N 1
ATOM 2197 C CA . SER A 1 287 ? -1.995 12.25 12.859 1 98.38 287 SER A CA 1
ATOM 2198 C C . SER A 1 287 ? -2.932 11.922 14.023 1 98.38 287 SER A C 1
ATOM 2200 O O . SER A 1 287 ? -4.098 12.328 14.016 1 98.38 287 SER A O 1
ATOM 2202 N N . LEU A 1 288 ? -2.455 11.117 14.898 1 97.94 288 LEU A N 1
ATOM 2203 C CA . LEU A 1 288 ? -3.201 10.664 16.062 1 97.94 288 LEU A CA 1
ATOM 2204 C C . LEU A 1 288 ? -2.738 11.383 17.328 1 97.94 288 LEU A C 1
ATOM 2206 O O . LEU A 1 288 ? -1.673 12 17.344 1 97.94 288 LEU A O 1
ATOM 2210 N N . LEU A 1 289 ? -3.574 11.305 18.391 1 96.75 289 LEU A N 1
ATOM 2211 C CA . LEU A 1 289 ? -3.248 11.859 19.703 1 96.75 289 LEU A CA 1
ATOM 2212 C C . LEU A 1 289 ? -1.852 11.43 20.141 1 96.75 289 LEU A C 1
ATOM 2214 O O . LEU A 1 289 ? -1.032 12.273 20.516 1 96.75 289 LEU A O 1
ATOM 2218 N N . ASN A 1 290 ? -1.591 10.133 20 1 97 290 ASN A N 1
ATOM 2219 C CA . ASN A 1 290 ? -0.318 9.617 20.484 1 97 290 ASN A CA 1
ATOM 2220 C C . ASN A 1 290 ? 0.857 10.156 19.688 1 97 290 ASN A C 1
ATOM 2222 O O . ASN A 1 290 ? 1.972 10.266 20.203 1 97 290 ASN A O 1
ATOM 2226 N N . ASP A 1 291 ? 0.618 10.523 18.422 1 97.81 291 ASP A N 1
ATOM 2227 C CA . ASP A 1 291 ? 1.671 11.156 17.641 1 97.81 291 ASP A CA 1
ATOM 2228 C C . ASP A 1 291 ? 2.049 12.516 18.219 1 97.81 291 ASP A C 1
ATOM 2230 O O . ASP A 1 291 ? 3.232 12.836 18.328 1 97.81 291 ASP A O 1
ATOM 2234 N N . PHE A 1 292 ? 1.045 13.305 18.594 1 97.94 292 PHE A N 1
ATOM 2235 C CA . PHE A 1 292 ? 1.283 14.617 19.172 1 97.94 292 PHE A CA 1
ATOM 2236 C C . PHE A 1 292 ? 2.047 14.5 20.484 1 97.94 292 PHE A C 1
ATOM 2238 O O . PHE A 1 292 ? 3.076 15.148 20.672 1 97.94 292 PHE A O 1
ATOM 2245 N N . LEU A 1 293 ? 1.53 13.664 21.344 1 97.19 293 LEU A N 1
ATOM 2246 C CA . LEU A 1 293 ? 2.094 13.57 22.688 1 97.19 293 LEU A CA 1
ATOM 2247 C C . LEU A 1 293 ? 3.527 13.055 22.641 1 97.19 293 LEU A C 1
ATOM 2249 O O . LEU A 1 293 ? 4.414 13.617 23.281 1 97.19 293 LEU A O 1
ATOM 2253 N N . SER A 1 294 ? 3.729 12 21.844 1 96.19 294 SER A N 1
ATOM 2254 C CA . SER A 1 294 ? 5.07 11.445 21.703 1 96.19 294 SER A CA 1
ATOM 2255 C C . SER A 1 294 ? 6.031 12.461 21.094 1 96.19 294 SER A C 1
ATOM 2257 O O . SER A 1 294 ? 7.195 12.539 21.5 1 96.19 294 SER A O 1
ATOM 2259 N N . LEU A 1 295 ? 5.543 13.172 20.156 1 95.69 295 LEU A N 1
ATOM 2260 C CA . LEU A 1 295 ? 6.387 14.156 19.5 1 95.69 295 LEU A CA 1
ATOM 2261 C C . LEU A 1 295 ? 6.754 15.297 20.438 1 95.69 295 LEU A C 1
ATOM 2263 O O . LEU A 1 295 ? 7.891 15.766 20.438 1 95.69 295 LEU A O 1
ATOM 2267 N N . ILE A 1 296 ? 5.797 15.766 21.219 1 96.06 296 ILE A N 1
ATOM 2268 C CA . ILE A 1 296 ? 6.07 16.812 22.188 1 96.06 296 ILE A CA 1
ATOM 2269 C C . ILE A 1 296 ? 7.148 16.344 23.156 1 96.06 296 ILE A C 1
ATOM 2271 O O . ILE A 1 296 ? 8.086 17.094 23.469 1 96.06 296 ILE A O 1
ATOM 2275 N N . ASP A 1 297 ? 7.027 15.102 23.578 1 94.88 297 ASP A N 1
ATOM 2276 C CA . ASP A 1 297 ? 8.039 14.531 24.469 1 94.88 297 ASP A CA 1
ATOM 2277 C C . ASP A 1 297 ? 9.391 14.453 23.781 1 94.88 297 ASP A C 1
ATOM 2279 O O . ASP A 1 297 ? 10.414 14.812 24.359 1 94.88 297 ASP A O 1
ATOM 2283 N N . LEU A 1 298 ? 9.32 14.039 22.578 1 93.12 298 LEU A N 1
ATOM 2284 C CA . LEU A 1 298 ? 10.555 13.852 21.812 1 93.12 298 LEU A CA 1
ATOM 2285 C C . LEU A 1 298 ? 11.258 15.18 21.594 1 93.12 298 LEU A C 1
ATOM 2287 O O . LEU A 1 298 ? 12.484 15.273 21.75 1 93.12 298 LEU A O 1
ATOM 2291 N N . VAL A 1 299 ? 10.547 16.156 21.156 1 93.44 299 VAL A N 1
ATOM 2292 C CA . VAL A 1 299 ? 11.125 17.469 20.859 1 93.44 299 VAL A CA 1
ATOM 2293 C C . VAL A 1 299 ? 11.617 18.125 22.141 1 93.44 299 VAL A C 1
ATOM 2295 O O . VAL A 1 299 ? 12.641 18.812 22.156 1 93.44 299 VAL A O 1
ATOM 2298 N N . THR A 1 300 ? 10.961 17.875 23.219 1 90.62 300 THR A N 1
ATOM 2299 C CA . THR A 1 300 ? 11.352 18.422 24.516 1 90.62 300 THR A CA 1
ATOM 2300 C C . THR A 1 300 ? 12.648 17.781 25 1 90.62 300 THR A C 1
ATOM 2302 O O . THR A 1 300 ? 13.555 18.484 25.469 1 90.62 300 THR A O 1
ATOM 2305 N N . ASP A 1 301 ? 12.781 16.484 24.781 1 85.44 301 ASP A N 1
ATOM 2306 C CA . ASP A 1 301 ? 13.883 15.719 25.344 1 85.44 301 ASP A CA 1
ATOM 2307 C C . ASP A 1 301 ? 15.102 15.734 24.422 1 85.44 301 ASP A C 1
ATOM 2309 O O . ASP A 1 301 ? 16.234 15.789 24.875 1 85.44 301 ASP A O 1
ATOM 2313 N N . ASP A 1 302 ? 14.992 15.453 23.109 1 67.62 302 ASP A N 1
ATOM 2314 C CA . ASP A 1 302 ? 16.094 15.141 22.203 1 67.62 302 ASP A CA 1
ATOM 2315 C C . ASP A 1 302 ? 16.641 16.406 21.547 1 67.62 302 ASP A C 1
ATOM 2317 O O . ASP A 1 302 ? 17.609 16.344 20.781 1 67.62 302 ASP A O 1
ATOM 2321 N N . LYS A 1 303 ? 16.281 17.344 21.922 1 65.19 303 LYS A N 1
ATOM 2322 C CA . LYS A 1 303 ? 16.797 18.656 21.516 1 65.19 303 LYS A CA 1
ATOM 2323 C C . LYS A 1 303 ? 16.891 18.766 20 1 65.19 303 LYS A C 1
ATOM 2325 O O . LYS A 1 303 ? 17.891 19.219 19.469 1 65.19 303 LYS A O 1
ATOM 2330 N N . VAL A 1 304 ? 15.938 18.016 19.281 1 77.25 304 VAL A N 1
ATOM 2331 C CA . VAL A 1 304 ? 15.93 18.297 17.844 1 77.25 304 VAL A CA 1
ATOM 2332 C C . VAL A 1 304 ? 15.477 19.734 17.609 1 77.25 304 VAL A C 1
ATOM 2334 O O . VAL A 1 304 ? 14.383 20.125 18.031 1 77.25 304 VAL A O 1
ATOM 2337 N N . ASP A 1 305 ? 16.375 20.531 17.047 1 86.94 305 ASP A N 1
ATOM 2338 C CA . ASP A 1 305 ? 15.984 21.906 16.75 1 86.94 305 ASP A CA 1
ATOM 2339 C C . ASP A 1 305 ? 15.141 21.969 15.477 1 86.94 305 ASP A C 1
ATOM 2341 O O . ASP A 1 305 ? 15.68 22.078 14.367 1 86.94 305 ASP A O 1
ATOM 2345 N N . ILE A 1 306 ? 13.805 21.969 15.68 1 94 306 ILE A N 1
ATOM 2346 C CA . ILE A 1 306 ? 12.93 21.922 14.516 1 94 306 ILE A CA 1
ATOM 2347 C C . ILE A 1 306 ? 12.57 23.344 14.078 1 94 306 ILE A C 1
ATOM 2349 O O . ILE A 1 306 ? 11.977 23.531 13.016 1 94 306 ILE A O 1
ATOM 2353 N N . GLU A 1 307 ? 12.977 24.328 14.836 1 94.94 307 GLU A N 1
ATOM 2354 C CA . GLU A 1 307 ? 12.633 25.719 14.508 1 94.94 307 GLU A CA 1
ATOM 2355 C C . GLU A 1 307 ? 13.406 26.203 13.281 1 94.94 307 GLU A C 1
ATOM 2357 O O . GLU A 1 307 ? 13.031 27.203 12.664 1 94.94 307 GLU A O 1
ATOM 2362 N N . LYS A 1 308 ? 14.477 25.484 12.961 1 94 308 LYS A N 1
ATOM 2363 C CA . LYS A 1 308 ? 15.289 25.859 11.812 1 94 308 LYS A CA 1
ATOM 2364 C C . LYS A 1 308 ? 14.492 25.781 10.516 1 94 308 LYS A C 1
ATOM 2366 O O . LYS A 1 308 ? 14.875 26.375 9.5 1 94 308 LYS A O 1
ATOM 2371 N N . ILE A 1 309 ? 13.375 25.078 10.586 1 96.44 309 ILE A N 1
ATOM 2372 C CA . ILE A 1 309 ? 12.57 24.922 9.383 1 96.44 309 ILE A CA 1
ATOM 2373 C C . ILE A 1 309 ? 11.805 26.203 9.086 1 96.44 309 ILE A C 1
ATOM 2375 O O . ILE A 1 309 ? 11.289 26.391 7.984 1 96.44 309 ILE A O 1
ATOM 2379 N N . VAL A 1 310 ? 11.68 27.094 10.117 1 97.62 310 VAL A N 1
ATOM 2380 C CA . VAL A 1 310 ? 10.93 28.328 9.977 1 97.62 310 VAL A CA 1
ATOM 2381 C C . VAL A 1 310 ? 11.75 29.328 9.164 1 97.62 310 VAL A C 1
ATOM 2383 O O . VAL A 1 310 ? 12.812 29.781 9.609 1 97.62 310 VAL A O 1
ATOM 2386 N N . THR A 1 311 ? 11.203 29.672 8.008 1 96.62 311 THR A N 1
ATOM 2387 C CA . THR A 1 311 ? 11.93 30.594 7.141 1 96.62 311 THR A CA 1
ATOM 2388 C C . THR A 1 311 ? 11.5 32.031 7.406 1 96.62 311 THR A C 1
ATOM 2390 O O . THR A 1 311 ? 12.289 32.969 7.246 1 96.62 311 THR A O 1
ATOM 2393 N N . ASP A 1 312 ? 10.234 32.156 7.738 1 97.19 312 ASP A N 1
ATOM 2394 C CA . ASP A 1 312 ? 9.688 33.5 7.934 1 97.19 312 ASP A CA 1
ATOM 2395 C C . ASP A 1 312 ? 8.695 33.531 9.094 1 97.19 312 ASP A C 1
ATOM 2397 O O . ASP A 1 312 ? 7.977 32.562 9.32 1 97.19 312 ASP A O 1
ATOM 2401 N N . VAL A 1 313 ? 8.727 34.625 9.812 1 98.38 313 VAL A N 1
ATOM 2402 C CA . VAL A 1 313 ? 7.699 34.938 10.805 1 98.38 313 VAL A CA 1
ATOM 2403 C C . VAL A 1 313 ? 7.094 36.312 10.516 1 98.38 313 VAL A C 1
ATOM 2405 O O . VAL A 1 313 ? 7.809 37.312 10.445 1 98.38 313 VAL A O 1
ATOM 2408 N N . PHE A 1 314 ? 5.824 36.344 10.273 1 98.12 314 PHE A N 1
ATOM 2409 C CA . PHE A 1 314 ? 5.094 37.594 10.047 1 98.12 314 PHE A CA 1
ATOM 2410 C C . PHE A 1 314 ? 4.266 37.969 11.266 1 98.12 314 PHE A C 1
ATOM 2412 O O . PHE A 1 314 ? 3.877 37.094 12.047 1 98.12 314 PHE A O 1
ATOM 2419 N N . GLU A 1 315 ? 4.016 39.25 11.438 1 97.88 315 GLU A N 1
ATOM 2420 C CA . GLU A 1 315 ? 3.012 39.719 12.398 1 97.88 315 GLU A CA 1
ATOM 2421 C C . GLU A 1 315 ? 1.606 39.625 11.812 1 97.88 315 GLU A C 1
ATOM 2423 O O . GLU A 1 315 ? 1.438 39.625 10.594 1 97.88 315 GLU A O 1
ATOM 2428 N N . LEU A 1 316 ? 0.668 39.562 12.695 1 97.56 316 LEU A N 1
ATOM 2429 C CA . LEU A 1 316 ? -0.722 39.438 12.273 1 97.56 316 LEU A CA 1
ATOM 2430 C C . LEU A 1 316 ? -1.092 40.531 11.281 1 97.56 316 LEU A C 1
ATOM 2432 O O . LEU A 1 316 ? -1.822 40.281 10.32 1 97.56 316 LEU A O 1
ATOM 2436 N N . HIS A 1 317 ? -0.604 41.75 11.516 1 96 317 HIS A N 1
ATOM 2437 C CA . HIS A 1 317 ? -0.992 42.875 10.672 1 96 317 HIS A CA 1
ATOM 2438 C C . HIS A 1 317 ? -0.421 42.75 9.266 1 96 317 HIS A C 1
ATOM 2440 O O . HIS A 1 317 ? -0.853 43.438 8.344 1 96 317 HIS A O 1
ATOM 2446 N N . ASN A 1 318 ? 0.513 41.781 9.031 1 96.94 318 ASN A N 1
ATOM 2447 C CA . ASN A 1 318 ? 1.087 41.531 7.719 1 96.94 318 ASN A CA 1
ATOM 2448 C C . ASN A 1 318 ? 0.689 40.125 7.211 1 96.94 318 ASN A C 1
ATOM 2450 O O . ASN A 1 318 ? 1.395 39.562 6.395 1 96.94 318 ASN A O 1
ATOM 2454 N N . VAL A 1 319 ? -0.38 39.594 7.75 1 97.44 319 VAL A N 1
ATOM 2455 C CA . VAL A 1 319 ? -0.77 38.219 7.453 1 97.44 319 VAL A CA 1
ATOM 2456 C C . VAL A 1 319 ? -1.059 38.094 5.961 1 97.44 319 VAL A C 1
ATOM 2458 O O . VAL A 1 319 ? -0.786 37.031 5.367 1 97.44 319 VAL A O 1
ATOM 2461 N N . ILE A 1 320 ? -1.583 39.125 5.336 1 97.19 320 ILE A N 1
ATOM 2462 C CA . ILE A 1 320 ? -1.897 39.062 3.914 1 97.19 320 ILE A CA 1
ATOM 2463 C C . ILE A 1 320 ? -0.611 38.906 3.107 1 97.19 320 ILE A C 1
ATOM 2465 O O . ILE A 1 320 ? -0.555 38.094 2.166 1 97.19 320 ILE A O 1
ATOM 2469 N N . ASP A 1 321 ? 0.411 39.625 3.488 1 96.56 321 ASP A N 1
ATOM 2470 C CA . ASP A 1 321 ? 1.718 39.469 2.854 1 96.56 321 ASP A CA 1
ATOM 2471 C C . ASP A 1 321 ? 2.258 38.062 3.014 1 96.56 321 ASP A C 1
ATOM 2473 O O . ASP A 1 321 ? 2.912 37.531 2.109 1 96.56 321 ASP A O 1
ATOM 2477 N N . ALA A 1 322 ? 2.041 37.469 4.203 1 97.06 322 ALA A N 1
ATOM 2478 C CA . ALA A 1 322 ? 2.49 36.125 4.457 1 97.06 322 ALA A CA 1
ATOM 2479 C C . ALA A 1 322 ? 1.854 35.125 3.477 1 97.06 322 ALA A C 1
ATOM 2481 O O . ALA A 1 322 ? 2.553 34.344 2.855 1 97.06 322 ALA A O 1
ATOM 2482 N N . PHE A 1 323 ? 0.529 35.219 3.277 1 97.62 323 PHE A N 1
ATOM 2483 C CA . PHE A 1 323 ? -0.181 34.344 2.354 1 97.62 323 PHE A CA 1
ATOM 2484 C C . PHE A 1 323 ? 0.259 34.594 0.917 1 97.62 323 PHE A C 1
ATOM 2486 O O . PHE A 1 323 ? 0.468 33.656 0.15 1 97.62 323 PHE A O 1
ATOM 2493 N N . GLU A 1 324 ? 0.457 35.875 0.562 1 96.25 324 GLU A N 1
ATOM 2494 C CA . GLU A 1 324 ? 0.873 36.219 -0.79 1 96.25 324 GLU A CA 1
ATOM 2495 C C . GLU A 1 324 ? 2.271 35.688 -1.097 1 96.25 324 GLU A C 1
ATOM 2497 O O . GLU A 1 324 ? 2.549 35.281 -2.221 1 96.25 324 GLU A O 1
ATOM 2502 N N . SER A 1 325 ? 3.051 35.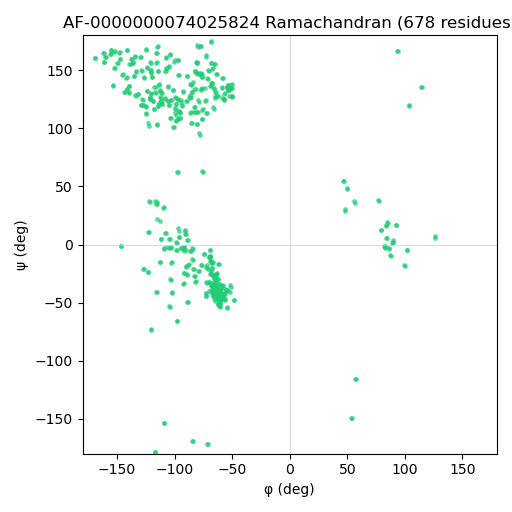719 -0.106 1 94.25 325 SER A N 1
ATOM 2503 C CA . SER A 1 325 ? 4.426 35.281 -0.304 1 94.25 325 SER A CA 1
ATOM 2504 C C . SER A 1 325 ? 4.492 33.781 -0.569 1 94.25 325 SER A C 1
ATOM 2506 O O . SER A 1 325 ? 5.445 33.312 -1.187 1 94.25 325 SER A O 1
ATOM 2508 N N . LEU A 1 326 ? 3.516 33.031 -0.105 1 95.12 326 LEU A N 1
ATOM 2509 C CA . LEU A 1 326 ? 3.508 31.594 -0.254 1 95.12 326 LEU A CA 1
ATOM 2510 C C . LEU A 1 326 ? 2.766 31.188 -1.522 1 95.12 326 LEU A C 1
ATOM 2512 O O . LEU A 1 326 ? 2.979 30.078 -2.041 1 95.12 326 LEU A O 1
ATOM 2516 N N . LYS A 1 327 ? 1.88 32.031 -1.97 1 91.38 327 LYS A N 1
ATOM 2517 C CA . LYS A 1 327 ? 1.128 31.734 -3.189 1 91.38 327 LYS A CA 1
ATOM 2518 C C . LYS A 1 327 ? 2.064 31.516 -4.375 1 91.38 327 LYS A C 1
ATOM 2520 O O . LYS A 1 327 ? 1.815 30.656 -5.215 1 91.38 327 LYS A O 1
ATOM 2525 N N . ASN A 1 328 ? 3.16 32.219 -4.453 1 83.38 328 ASN A N 1
ATOM 2526 C CA . ASN A 1 328 ? 4.121 32.125 -5.543 1 83.38 328 ASN A CA 1
ATOM 2527 C C . ASN A 1 328 ? 5.512 31.766 -5.035 1 83.38 328 ASN A C 1
ATOM 2529 O O . ASN A 1 328 ? 6.516 32.312 -5.5 1 83.38 328 ASN A O 1
ATOM 2533 N N . ASN A 1 329 ? 5.395 30.906 -4.043 1 86.75 329 ASN A N 1
ATOM 2534 C CA . ASN A 1 329 ? 6.652 30.5 -3.432 1 86.75 329 ASN A CA 1
ATOM 2535 C C . ASN A 1 329 ? 7.59 29.859 -4.453 1 86.75 329 ASN A C 1
ATOM 2537 O O . ASN A 1 329 ? 7.188 28.953 -5.199 1 86.75 329 ASN A O 1
ATOM 2541 N N . ASP A 1 330 ? 8.812 30.328 -4.586 1 84.75 330 ASP A N 1
ATOM 2542 C CA . ASP A 1 330 ? 9.805 29.844 -5.531 1 84.75 330 ASP A CA 1
ATOM 2543 C C . ASP A 1 330 ? 10.664 28.734 -4.902 1 84.75 330 ASP A C 1
ATOM 2545 O O . ASP A 1 330 ? 11.75 28.438 -5.402 1 84.75 330 ASP A O 1
ATOM 2549 N N . GLY A 1 331 ? 10.195 28.297 -3.799 1 84.75 331 GLY A N 1
ATOM 2550 C CA . GLY A 1 331 ? 10.938 27.25 -3.117 1 84.75 331 GLY A CA 1
ATOM 2551 C C . GLY A 1 331 ? 11.766 27.766 -1.952 1 84.75 331 GLY A C 1
ATOM 2552 O O . GLY A 1 331 ? 12.281 26.969 -1.162 1 84.75 331 GLY A O 1
ATOM 2553 N N . SER A 1 332 ? 11.812 29.031 -1.746 1 89.12 332 SER A N 1
ATOM 2554 C CA . SER A 1 332 ? 12.664 29.625 -0.726 1 89.12 332 SER A CA 1
ATOM 2555 C C . SER A 1 332 ? 12 29.594 0.646 1 89.12 332 SER A C 1
ATOM 2557 O O . SER A 1 332 ? 12.672 29.703 1.672 1 89.12 332 SER A O 1
ATOM 2559 N N . LYS A 1 333 ? 10.727 29.469 0.657 1 92.94 333 LYS A N 1
ATOM 2560 C CA . LYS A 1 333 ? 10.016 29.438 1.932 1 92.94 333 LYS A CA 1
ATOM 2561 C C . LYS A 1 333 ? 9.609 28 2.287 1 92.94 333 LYS A C 1
ATOM 2563 O O . LYS A 1 333 ? 8.961 27.328 1.49 1 92.94 333 LYS A O 1
ATOM 2568 N N . LEU A 1 334 ? 10.016 27.562 3.432 1 94.31 334 LEU A N 1
ATOM 2569 C CA . LEU A 1 334 ? 9.68 26.234 3.912 1 94.31 334 LEU A CA 1
ATOM 2570 C C . LEU A 1 334 ? 8.5 26.281 4.875 1 94.31 334 LEU A C 1
ATOM 2572 O O . LEU A 1 334 ? 7.398 25.844 4.539 1 94.31 334 LEU A O 1
ATOM 2576 N N . LYS A 1 335 ? 8.688 26.906 6.016 1 97.38 335 LYS A N 1
ATOM 2577 C CA . LYS A 1 335 ? 7.613 27.078 6.988 1 97.38 335 LYS A CA 1
ATOM 2578 C C . LYS A 1 335 ? 7.473 28.547 7.379 1 97.38 335 LYS A C 1
ATOM 2580 O O . LYS A 1 335 ? 8.438 29.172 7.828 1 97.38 335 LYS A O 1
ATOM 2585 N N . VAL A 1 336 ? 6.312 29.062 7.125 1 98.19 336 VAL A N 1
ATOM 2586 C CA . VAL A 1 336 ? 6 30.438 7.461 1 98.19 336 VAL A CA 1
ATOM 2587 C C . VAL A 1 336 ? 5.031 30.484 8.641 1 98.19 336 VAL A C 1
ATOM 2589 O O . VAL A 1 336 ? 4.008 29.797 8.641 1 98.19 336 VAL A O 1
ATOM 2592 N N . LEU A 1 337 ? 5.402 31.203 9.68 1 98.69 337 LEU A N 1
ATOM 2593 C CA . LEU A 1 337 ? 4.559 31.391 10.852 1 98.69 337 LEU A CA 1
ATOM 2594 C C . LEU A 1 337 ? 4.016 32.812 10.914 1 98.69 337 LEU A C 1
ATOM 2596 O O . LEU A 1 337 ? 4.629 33.75 10.367 1 98.69 337 LEU A O 1
ATOM 2600 N N . VAL A 1 338 ? 2.883 32.969 11.461 1 98.81 338 VAL A N 1
ATOM 2601 C CA . VAL A 1 338 ? 2.311 34.25 11.812 1 98.81 338 VAL A CA 1
ATOM 2602 C C . VAL A 1 338 ? 2.203 34.375 13.328 1 98.81 338 VAL A C 1
ATOM 2604 O O . VAL A 1 338 ? 1.611 33.531 13.984 1 98.81 338 VAL A O 1
ATOM 2607 N N . LYS A 1 339 ? 2.811 35.344 13.891 1 98.62 339 LYS A N 1
ATOM 2608 C CA . LYS A 1 339 ? 2.775 35.625 15.32 1 98.62 339 LYS A CA 1
ATOM 2609 C C . LYS A 1 339 ? 1.562 36.469 15.695 1 98.62 339 LYS A C 1
ATOM 2611 O O . LYS A 1 339 ? 1.298 37.5 15.07 1 98.62 339 LYS A O 1
ATOM 2616 N N . PHE A 1 340 ? 0.855 35.906 16.688 1 97 340 PHE A N 1
ATOM 2617 C CA . PHE A 1 340 ? -0.294 36.625 17.203 1 97 340 PHE A CA 1
ATOM 2618 C C . PHE A 1 340 ? 0.072 37.375 18.484 1 97 340 PHE A C 1
ATOM 2620 O O . PHE A 1 340 ? 0.875 36.906 19.281 1 97 340 PHE A O 1
ATOM 2627 N N . ASP A 1 341 ? 0.147 38.688 18.625 1 77.31 341 ASP A N 1
ATOM 2628 C CA . ASP A 1 341 ? 0.483 39.531 19.766 1 77.31 341 ASP A CA 1
ATOM 2629 C C . ASP A 1 341 ? -0.451 39.25 20.953 1 77.31 341 ASP A C 1
ATOM 2631 O O . ASP A 1 341 ? -1.638 38.969 20.75 1 77.31 341 ASP A O 1
ATOM 2635 N N . MET B 1 1 ? 20 -43.75 -24.875 1 72.69 1 MET B N 1
ATOM 2636 C CA . MET B 1 1 ? 19.453 -42.875 -23.828 1 72.69 1 MET B CA 1
ATOM 2637 C C . MET B 1 1 ? 17.938 -42.938 -23.812 1 72.69 1 MET B C 1
ATOM 2639 O O . MET B 1 1 ? 17.312 -43.125 -24.859 1 72.69 1 MET B O 1
ATOM 2643 N N . LYS B 1 2 ? 17.328 -42.969 -22.609 1 92.06 2 LYS B N 1
ATOM 2644 C CA . LYS B 1 2 ? 15.875 -43.031 -22.531 1 92.06 2 LYS B CA 1
ATOM 2645 C C . LYS B 1 2 ? 15.234 -41.688 -22.906 1 92.06 2 LYS B C 1
ATOM 2647 O O . LYS B 1 2 ? 15.789 -40.625 -22.609 1 92.06 2 LYS B O 1
ATOM 2652 N N . MET B 1 3 ? 14.234 -41.719 -23.703 1 96.81 3 MET B N 1
ATOM 2653 C CA . MET B 1 3 ? 13.555 -40.531 -24.203 1 96.81 3 MET B CA 1
ATOM 2654 C C . MET B 1 3 ? 12.273 -40.281 -23.422 1 96.81 3 MET B C 1
ATOM 2656 O O . MET B 1 3 ? 11.742 -41.156 -22.766 1 96.81 3 MET B O 1
ATOM 2660 N N . MET B 1 4 ? 11.891 -39.094 -23.469 1 97.5 4 MET B N 1
ATOM 2661 C CA . MET B 1 4 ? 10.633 -38.688 -22.844 1 97.5 4 MET B CA 1
ATOM 2662 C C . MET B 1 4 ? 9.836 -37.75 -23.75 1 97.5 4 MET B C 1
ATOM 2664 O O . MET B 1 4 ? 10.398 -37.125 -24.641 1 97.5 4 MET B O 1
ATOM 2668 N N . LYS B 1 5 ? 8.531 -37.75 -23.5 1 97.81 5 LYS B N 1
ATOM 2669 C CA . LYS B 1 5 ? 7.672 -36.75 -24.141 1 97.81 5 LYS B CA 1
ATOM 2670 C C . LYS B 1 5 ? 7.723 -35.406 -23.406 1 97.81 5 LYS B C 1
ATOM 2672 O O . LYS B 1 5 ? 7.711 -35.375 -22.172 1 97.81 5 LYS B O 1
ATOM 2677 N N . VAL B 1 6 ? 7.867 -34.344 -24.172 1 98.06 6 VAL B N 1
ATOM 2678 C CA . VAL B 1 6 ? 7.93 -32.969 -23.641 1 98.06 6 VAL B CA 1
ATOM 2679 C C . VAL B 1 6 ? 6.988 -32.062 -24.438 1 98.06 6 VAL B C 1
ATOM 2681 O O . VAL B 1 6 ? 6.898 -32.188 -25.656 1 98.06 6 VAL B O 1
ATOM 2684 N N . VAL B 1 7 ? 6.176 -31.344 -23.703 1 98.69 7 VAL B N 1
ATOM 2685 C CA . VAL B 1 7 ? 5.395 -30.281 -24.359 1 98.69 7 VAL B CA 1
ATOM 2686 C C . VAL B 1 7 ? 6.27 -29.062 -24.562 1 98.69 7 VAL B C 1
ATOM 2688 O O . VAL B 1 7 ? 6.852 -28.531 -23.609 1 98.69 7 VAL B O 1
ATOM 2691 N N . GLU B 1 8 ? 6.398 -28.594 -25.719 1 98.5 8 GLU B N 1
ATOM 2692 C CA . GLU B 1 8 ? 7.262 -27.453 -26.062 1 98.5 8 GLU B CA 1
ATOM 2693 C C . GLU B 1 8 ? 6.496 -26.391 -26.828 1 98.5 8 GLU B C 1
ATOM 2695 O O . GLU B 1 8 ? 5.77 -26.703 -27.781 1 98.5 8 GLU B O 1
ATOM 2700 N N . ILE B 1 9 ? 6.516 -25.203 -26.328 1 98.56 9 ILE B N 1
ATOM 2701 C CA . ILE B 1 9 ? 6.098 -24.047 -27.125 1 98.56 9 ILE B CA 1
ATOM 2702 C C . ILE B 1 9 ? 7.27 -23.531 -27.953 1 98.56 9 ILE B C 1
ATOM 2704 O O . ILE B 1 9 ? 8.18 -22.891 -27.422 1 98.56 9 ILE B O 1
ATOM 2708 N N . LYS B 1 10 ? 7.258 -23.812 -29.203 1 98.25 10 LYS B N 1
ATOM 2709 C CA . LYS B 1 10 ? 8.383 -23.516 -30.078 1 98.25 10 LYS B CA 1
ATOM 2710 C C . LYS B 1 10 ? 8.477 -22.016 -30.344 1 98.25 10 LYS B C 1
ATOM 2712 O O . LYS B 1 10 ? 9.57 -21.453 -30.375 1 98.25 10 LYS B O 1
ATOM 2717 N N . GLU B 1 11 ? 7.406 -21.422 -30.609 1 97.75 11 GLU B N 1
ATOM 2718 C CA . GLU B 1 11 ? 7.148 -20 -30.812 1 97.75 11 GLU B CA 1
ATOM 2719 C C . GLU B 1 11 ? 5.691 -19.641 -30.516 1 97.75 11 GLU B C 1
ATOM 2721 O O . GLU B 1 11 ? 4.863 -20.531 -30.312 1 97.75 11 GLU B O 1
ATOM 2726 N N . PRO B 1 12 ? 5.441 -18.375 -30.422 1 97.06 12 PRO B N 1
ATOM 2727 C CA . PRO B 1 12 ? 4.043 -18.016 -30.141 1 97.06 12 PRO B CA 1
ATOM 2728 C C . PRO B 1 12 ? 3.066 -18.719 -31.094 1 97.06 12 PRO B C 1
ATOM 2730 O O . PRO B 1 12 ? 3.248 -18.672 -32.312 1 97.06 12 PRO B O 1
ATOM 2733 N N . GLY B 1 13 ? 2.111 -19.359 -30.453 1 96.5 13 GLY B N 1
ATOM 2734 C CA . GLY B 1 13 ? 1.053 -19.984 -31.234 1 96.5 13 GLY B CA 1
ATOM 2735 C C . GLY B 1 13 ? 1.404 -21.391 -31.703 1 96.5 13 GLY B C 1
ATOM 2736 O O . GLY B 1 13 ? 0.565 -22.078 -32.281 1 96.5 13 GLY B O 1
ATOM 2737 N N . ARG B 1 14 ? 2.586 -21.812 -31.422 1 97.94 14 ARG B N 1
ATOM 2738 C CA . ARG B 1 14 ? 3.006 -23.125 -31.859 1 97.94 14 ARG B CA 1
ATOM 2739 C C . ARG B 1 14 ? 3.441 -24 -30.688 1 97.94 14 ARG B C 1
ATOM 2741 O O . ARG B 1 14 ? 4.562 -23.859 -30.188 1 97.94 14 ARG B O 1
ATOM 2748 N N . ILE B 1 15 ? 2.584 -24.875 -30.312 1 97.75 15 ILE B N 1
ATOM 2749 C CA . ILE B 1 15 ? 2.818 -25.828 -29.234 1 97.75 15 ILE B CA 1
ATOM 2750 C C . ILE B 1 15 ? 2.811 -27.25 -29.781 1 97.75 15 ILE B C 1
ATOM 2752 O O . ILE B 1 15 ? 2.008 -27.578 -30.656 1 97.75 15 ILE B O 1
ATOM 2756 N N . GLN B 1 16 ? 3.736 -28.016 -29.359 1 98.12 16 GLN B N 1
ATOM 2757 C CA . GLN B 1 16 ? 3.879 -29.375 -29.859 1 98.12 16 GLN B CA 1
ATOM 2758 C C . GLN B 1 16 ? 4.41 -30.312 -28.781 1 98.12 16 GLN B C 1
ATOM 2760 O O . GLN B 1 16 ? 4.957 -29.859 -27.766 1 98.12 16 GLN B O 1
ATOM 2765 N N . VAL B 1 17 ? 4.188 -31.609 -28.969 1 98 17 VAL B N 1
ATOM 2766 C CA . VAL B 1 17 ? 4.816 -32.656 -28.156 1 98 17 VAL B CA 1
ATOM 2767 C C . VAL B 1 17 ? 6.012 -33.219 -28.891 1 98 17 VAL B C 1
ATOM 2769 O O . VAL B 1 17 ? 5.875 -33.688 -30.031 1 98 17 VAL B O 1
ATOM 2772 N N . VAL B 1 18 ? 7.145 -33.125 -28.281 1 97.81 18 VAL B N 1
ATOM 2773 C CA . VAL B 1 18 ? 8.359 -33.625 -28.906 1 97.81 18 VAL B CA 1
ATOM 2774 C C . VAL B 1 18 ? 9.047 -34.625 -27.969 1 97.81 18 VAL B C 1
ATOM 2776 O O . VAL B 1 18 ? 8.664 -34.75 -26.797 1 97.81 18 VAL B O 1
ATOM 2779 N N . GLU B 1 19 ? 9.984 -35.312 -28.484 1 97.81 19 GLU B N 1
ATOM 2780 C CA . GLU B 1 19 ? 10.781 -36.25 -27.688 1 97.81 19 GLU B CA 1
ATOM 2781 C C . GLU B 1 19 ? 12.141 -35.625 -27.344 1 97.81 19 GLU B C 1
ATOM 2783 O O . GLU B 1 19 ? 12.789 -35.031 -28.188 1 97.81 19 GLU B O 1
ATOM 2788 N N . LYS B 1 20 ? 12.453 -35.75 -26.125 1 97.5 20 LYS B N 1
ATOM 2789 C CA . LYS B 1 20 ? 13.766 -35.344 -25.625 1 97.5 20 LYS B CA 1
ATOM 2790 C C . LYS B 1 20 ? 14.359 -36.406 -24.703 1 97.5 20 LYS B C 1
ATOM 2792 O O . LYS B 1 20 ? 13.656 -37.312 -24.266 1 97.5 20 LYS B O 1
ATOM 2797 N N . GLU B 1 21 ? 15.633 -36.344 -24.5 1 97.69 21 GLU B N 1
ATOM 2798 C CA . GLU B 1 21 ? 16.281 -37.281 -23.578 1 97.69 21 GLU B CA 1
ATOM 2799 C C . GLU B 1 21 ? 15.836 -37.031 -22.141 1 97.69 21 GLU B C 1
ATOM 2801 O O . GLU B 1 21 ? 15.672 -35.875 -21.734 1 97.69 21 GLU B O 1
ATOM 2806 N N . ILE B 1 22 ? 15.609 -38.125 -21.422 1 98.19 22 ILE B N 1
ATOM 2807 C CA . ILE B 1 22 ? 15.352 -37.969 -20 1 98.19 22 ILE B CA 1
ATOM 2808 C C . ILE B 1 22 ? 16.562 -37.375 -19.312 1 98.19 22 ILE B C 1
ATOM 2810 O O . ILE B 1 22 ? 17.688 -37.812 -19.484 1 98.19 22 ILE B O 1
ATOM 2814 N N . PRO B 1 23 ? 16.344 -36.312 -18.562 1 97.56 23 PRO B N 1
ATOM 2815 C CA . PRO B 1 23 ? 17.484 -35.656 -17.922 1 97.56 23 PRO B CA 1
ATOM 2816 C C . PRO B 1 23 ? 18.078 -36.5 -16.797 1 97.56 23 PRO B C 1
ATOM 2818 O O . PRO B 1 23 ? 17.359 -37.281 -16.156 1 97.56 23 PRO B O 1
ATOM 2821 N N . LYS B 1 24 ? 19.328 -36.375 -16.578 1 97.06 24 LYS B N 1
ATOM 2822 C CA . LYS B 1 24 ? 20.031 -37 -15.453 1 97.06 24 LYS B CA 1
ATOM 2823 C C . LYS B 1 24 ? 20.234 -36.031 -14.305 1 97.06 24 LYS B C 1
ATOM 2825 O O . LYS B 1 24 ? 20.734 -34.906 -14.508 1 97.06 24 LYS B O 1
ATOM 2830 N N . PRO B 1 25 ? 19.797 -36.438 -13.133 1 97.69 25 PRO B N 1
ATOM 2831 C CA . PRO B 1 25 ? 19.984 -35.531 -12.008 1 97.69 25 PRO B CA 1
ATOM 2832 C C . PRO B 1 25 ? 21.453 -35.312 -11.664 1 97.69 25 PRO B C 1
ATOM 2834 O O . PRO B 1 25 ? 22.25 -36.25 -11.664 1 97.69 25 PRO B O 1
ATOM 2837 N N . LYS B 1 26 ? 21.766 -34.031 -11.469 1 97.56 26 LYS B N 1
ATOM 2838 C CA . LYS B 1 26 ? 23.078 -33.656 -10.938 1 97.56 26 LYS B CA 1
ATOM 2839 C C . LYS B 1 26 ? 23.109 -33.844 -9.422 1 97.56 26 LYS B C 1
ATOM 2841 O O . LYS B 1 26 ? 22.109 -34.25 -8.805 1 97.56 26 LYS B O 1
ATOM 2846 N N . LYS B 1 27 ? 24.391 -33.719 -8.883 1 96.81 27 LYS B N 1
ATOM 2847 C CA . LYS B 1 27 ? 24.5 -33.719 -7.43 1 96.81 27 LYS B CA 1
ATOM 2848 C C . LYS B 1 27 ? 23.531 -32.719 -6.797 1 96.81 27 LYS B C 1
ATOM 2850 O O . LYS B 1 27 ? 23.469 -31.578 -7.223 1 96.81 27 LYS B O 1
ATOM 2855 N N . GLY B 1 28 ? 22.719 -33.188 -5.82 1 97.69 28 GLY B N 1
ATOM 2856 C CA . GLY B 1 28 ? 21.781 -32.312 -5.133 1 97.69 28 GLY B CA 1
ATOM 2857 C C . GLY B 1 28 ? 20.438 -32.25 -5.82 1 97.69 28 GLY B C 1
ATOM 2858 O O . GLY B 1 28 ? 19.547 -31.516 -5.367 1 97.69 28 GLY B O 1
ATOM 2859 N N . GLU B 1 29 ? 20.297 -33 -6.867 1 98.56 29 GLU B N 1
ATOM 2860 C CA . GLU B 1 29 ? 19.031 -33 -7.598 1 98.56 29 GLU B CA 1
ATOM 2861 C C . GLU B 1 29 ? 18.344 -34.375 -7.523 1 98.56 29 GLU B C 1
ATOM 2863 O O . GLU B 1 29 ? 19 -35.375 -7.238 1 98.56 29 GLU B O 1
ATOM 2868 N N . ALA B 1 30 ? 17.094 -34.375 -7.707 1 98.81 30 ALA B N 1
ATOM 2869 C CA . ALA B 1 30 ? 16.297 -35.594 -7.875 1 98.81 30 ALA B CA 1
ATOM 2870 C C . ALA B 1 30 ? 15.688 -35.688 -9.266 1 98.81 30 ALA B C 1
ATOM 2872 O O . ALA B 1 30 ? 15.469 -34.656 -9.906 1 98.81 30 ALA B O 1
ATOM 2873 N N . LEU B 1 31 ? 15.516 -36.844 -9.719 1 98.75 31 LEU B N 1
ATOM 2874 C CA . LEU B 1 31 ? 14.719 -37.094 -10.922 1 98.75 31 LEU B CA 1
ATOM 2875 C C . LEU B 1 31 ? 13.25 -37.312 -10.562 1 98.75 31 LEU B C 1
ATOM 2877 O O . LEU B 1 31 ? 12.938 -38.188 -9.734 1 98.75 31 LEU B O 1
ATOM 2881 N N . LEU B 1 32 ? 12.453 -36.562 -11.117 1 98.81 32 LEU B N 1
ATOM 2882 C CA . LEU B 1 32 ? 11.023 -36.625 -10.836 1 98.81 32 LEU B CA 1
ATOM 2883 C C . LEU B 1 32 ? 10.25 -37.094 -12.062 1 98.81 32 LEU B C 1
ATOM 2885 O O . LEU B 1 32 ? 10.555 -36.688 -13.188 1 98.81 32 LEU B O 1
ATOM 2889 N N . LYS B 1 33 ? 9.297 -37.938 -11.867 1 98.81 33 LYS B N 1
ATOM 2890 C CA . LYS B 1 33 ? 8.312 -38.312 -12.883 1 98.81 33 LYS B CA 1
ATOM 2891 C C . LYS B 1 33 ? 7.004 -37.562 -12.672 1 98.81 33 LYS B C 1
ATOM 2893 O O . LYS B 1 33 ? 6.309 -37.75 -11.68 1 98.81 33 LYS B O 1
ATOM 2898 N N . ILE B 1 34 ? 6.641 -36.781 -13.609 1 98.88 34 ILE B N 1
ATOM 2899 C CA . ILE B 1 34 ? 5.488 -35.875 -13.477 1 98.88 34 ILE B CA 1
ATOM 2900 C C . ILE B 1 34 ? 4.203 -36.719 -13.453 1 98.88 34 ILE B C 1
ATOM 2902 O O . ILE B 1 34 ? 4.059 -37.656 -14.211 1 98.88 34 ILE B O 1
ATOM 2906 N N . LYS B 1 35 ? 3.342 -36.344 -12.547 1 98.75 35 LYS B N 1
ATOM 2907 C CA . LYS B 1 35 ? 2.035 -36.969 -12.469 1 98.75 35 LYS B CA 1
ATOM 2908 C C . LYS B 1 35 ? 0.941 -36.062 -13.023 1 98.75 35 LYS B C 1
ATOM 2910 O O . LYS B 1 35 ? 0.134 -36.5 -13.852 1 98.75 35 LYS B O 1
ATOM 2915 N N . TYR B 1 36 ? 0.861 -34.875 -12.562 1 98.81 36 TYR B N 1
ATOM 2916 C CA . TYR B 1 36 ? -0.076 -33.875 -13.047 1 98.81 36 TYR B CA 1
ATOM 2917 C C . TYR B 1 36 ? 0.618 -32.531 -13.227 1 98.81 36 TYR B C 1
ATOM 2919 O O . TYR B 1 36 ? 1.532 -32.188 -12.477 1 98.81 36 TYR B O 1
ATOM 2927 N N . CYS B 1 37 ? 0.22 -31.781 -14.219 1 98.81 37 CYS B N 1
ATOM 2928 C CA . CYS B 1 37 ? 0.558 -30.375 -14.391 1 98.81 37 CYS B CA 1
ATOM 2929 C C . CYS B 1 37 ? -0.7 -29.516 -14.508 1 98.81 37 CYS B C 1
ATOM 2931 O O . CYS B 1 37 ? -1.668 -29.922 -15.156 1 98.81 37 CYS B O 1
ATOM 2933 N N . GLY B 1 38 ? -0.709 -28.453 -13.766 1 98.62 38 GLY B N 1
ATOM 2934 C CA . GLY B 1 38 ? -1.739 -27.453 -13.992 1 98.62 38 GLY B CA 1
ATOM 2935 C C . GLY B 1 38 ? -1.336 -26.406 -15.016 1 98.62 38 GLY B C 1
ATOM 2936 O O . GLY B 1 38 ? -0.164 -26.031 -15.102 1 98.62 38 GLY B O 1
ATOM 2937 N N . ILE B 1 39 ? -2.305 -25.953 -15.797 1 98.38 39 ILE B N 1
ATOM 2938 C CA . ILE B 1 39 ? -2.041 -24.875 -16.75 1 98.38 39 ILE B CA 1
ATOM 2939 C C . ILE B 1 39 ? -2.387 -23.531 -16.109 1 98.38 39 ILE B C 1
ATOM 2941 O O . ILE B 1 39 ? -3.516 -23.328 -15.664 1 98.38 39 ILE B O 1
ATOM 2945 N N . CYS B 1 40 ? -1.438 -22.688 -16 1 96.69 40 CYS B N 1
ATOM 2946 C CA . CYS B 1 40 ? -1.594 -21.359 -15.445 1 96.69 40 CYS B CA 1
ATOM 2947 C C . CYS B 1 40 ? -1.777 -20.312 -16.547 1 96.69 40 CYS B C 1
ATOM 2949 O O . CYS B 1 40 ? -1.475 -20.578 -17.703 1 96.69 40 CYS B O 1
ATOM 2951 N N . GLY B 1 41 ? -2.348 -19.172 -16.172 1 93.81 41 GLY B N 1
ATOM 2952 C CA . GLY B 1 41 ? -2.43 -18.062 -17.109 1 93.81 41 GLY B CA 1
ATOM 2953 C C . GLY B 1 41 ? -1.094 -17.719 -17.75 1 93.81 41 GLY B C 1
ATOM 2954 O O . GLY B 1 41 ? -1.034 -17.328 -18.906 1 93.81 41 GLY B O 1
ATOM 2955 N N . SER B 1 42 ? -0.032 -17.828 -17.016 1 94.88 42 SER B N 1
ATOM 2956 C CA . SER B 1 42 ? 1.296 -17.516 -17.531 1 94.88 42 SER B CA 1
ATOM 2957 C C . SER B 1 42 ? 1.701 -18.5 -18.625 1 94.88 42 SER B C 1
ATOM 2959 O O . SER B 1 42 ? 2.424 -18.141 -19.562 1 94.88 42 SER B O 1
ATOM 2961 N N . ASP B 1 43 ? 1.288 -19.734 -18.531 1 97.56 43 ASP B N 1
ATOM 2962 C CA . ASP B 1 43 ? 1.537 -20.703 -19.594 1 97.56 43 ASP B CA 1
ATOM 2963 C C . ASP B 1 43 ? 0.835 -20.297 -20.891 1 97.56 43 ASP B C 1
ATOM 2965 O O . ASP B 1 43 ? 1.417 -20.375 -21.969 1 97.56 43 ASP B O 1
ATOM 2969 N N . ILE B 1 44 ? -0.389 -19.875 -20.719 1 96.62 44 ILE B N 1
ATOM 2970 C CA . ILE B 1 44 ? -1.178 -19.438 -21.875 1 96.62 44 ILE B CA 1
ATOM 2971 C C . ILE B 1 44 ? -0.552 -18.188 -22.484 1 96.62 44 ILE B C 1
ATOM 2973 O O . ILE B 1 44 ? -0.5 -18.062 -23.719 1 96.62 44 ILE B O 1
ATOM 2977 N N . ALA B 1 45 ? -0.118 -17.266 -21.594 1 95.62 45 ALA B N 1
ATOM 2978 C CA . ALA B 1 45 ? 0.562 -16.078 -22.078 1 95.62 45 ALA B CA 1
ATOM 2979 C C . ALA B 1 45 ? 1.807 -16.438 -22.891 1 95.62 45 ALA B C 1
ATOM 2981 O O . ALA B 1 45 ? 2.096 -15.828 -23.922 1 95.62 45 ALA B O 1
ATOM 2982 N N . THR B 1 46 ? 2.574 -17.391 -22.422 1 97 46 THR B N 1
ATOM 2983 C CA . THR B 1 46 ? 3.73 -17.875 -23.172 1 97 46 THR B CA 1
ATOM 2984 C C . THR B 1 46 ? 3.297 -18.484 -24.5 1 97 46 THR B C 1
ATOM 2986 O O . THR B 1 46 ? 3.887 -18.203 -25.547 1 97 46 THR B O 1
ATOM 2989 N N . TYR B 1 47 ? 2.238 -19.25 -24.484 1 97.75 47 TYR B N 1
ATOM 2990 C CA . TYR B 1 47 ? 1.713 -19.906 -25.672 1 97.75 47 TYR B CA 1
ATOM 2991 C C . TYR B 1 47 ? 1.263 -18.875 -26.703 1 97.75 47 TYR B C 1
ATOM 2993 O O . TYR B 1 47 ? 1.548 -19.016 -27.891 1 97.75 47 TYR B O 1
ATOM 3001 N N . THR B 1 48 ? 0.667 -17.812 -26.219 1 96.25 48 THR B N 1
ATOM 3002 C CA . THR B 1 48 ? 0.085 -16.828 -27.125 1 96.25 48 THR B CA 1
ATOM 3003 C C . THR B 1 48 ? 1.088 -15.719 -27.438 1 96.25 48 THR B C 1
ATOM 3005 O O . THR B 1 48 ? 0.784 -14.789 -28.188 1 96.25 48 THR B O 1
ATOM 3008 N N . GLY B 1 49 ? 2.26 -15.734 -26.859 1 94.88 49 GLY B N 1
ATOM 3009 C CA . GLY B 1 49 ? 3.303 -14.758 -27.125 1 94.88 49 GLY B CA 1
ATOM 3010 C C . GLY B 1 49 ? 3.162 -13.492 -26.312 1 94.88 49 GLY B C 1
ATOM 3011 O O . GLY B 1 49 ? 3.756 -12.461 -26.641 1 94.88 49 GLY B O 1
ATOM 3012 N N . ASN B 1 50 ? 2.406 -13.531 -25.219 1 91.94 50 ASN B N 1
ATOM 3013 C CA . ASN B 1 50 ? 2.117 -12.352 -24.422 1 91.94 50 ASN B CA 1
ATOM 3014 C C . ASN B 1 50 ? 2.869 -12.375 -23.094 1 91.94 50 ASN B C 1
ATOM 3016 O O . ASN B 1 50 ? 2.564 -11.594 -22.188 1 91.94 50 ASN B O 1
ATOM 3020 N N . GLN B 1 51 ? 3.777 -13.25 -22.875 1 92.5 51 GLN B N 1
ATOM 3021 C CA . GLN B 1 51 ? 4.641 -13.312 -21.703 1 92.5 51 GLN B CA 1
ATOM 3022 C C . GLN B 1 51 ? 5.992 -12.656 -21.969 1 92.5 51 GLN B C 1
ATOM 3024 O O . GLN B 1 51 ? 6.863 -13.258 -22.594 1 92.5 51 GLN B O 1
ATOM 3029 N N . PRO B 1 52 ? 6.227 -11.508 -21.391 1 87.62 52 PRO B N 1
ATOM 3030 C CA . PRO B 1 52 ? 7.406 -10.727 -21.781 1 87.62 52 PRO B CA 1
ATOM 3031 C C . PRO B 1 52 ? 8.711 -11.375 -21.312 1 87.62 52 PRO B C 1
ATOM 3033 O O . PRO B 1 52 ? 9.781 -11.039 -21.828 1 87.62 52 PRO B O 1
ATOM 3036 N N . PHE B 1 53 ? 8.672 -12.344 -20.5 1 90.75 53 PHE B N 1
ATOM 3037 C CA . PHE B 1 53 ? 9.898 -12.875 -19.906 1 90.75 53 PHE B CA 1
ATOM 3038 C C . PHE B 1 53 ? 10.219 -14.25 -20.469 1 90.75 53 PHE B C 1
ATOM 3040 O O . PHE B 1 53 ? 11.219 -14.867 -20.094 1 90.75 53 PHE B O 1
ATOM 3047 N N . ALA B 1 54 ? 9.344 -14.711 -21.266 1 93.69 54 ALA B N 1
ATOM 3048 C CA . ALA B 1 54 ? 9.562 -16.047 -21.828 1 93.69 54 ALA B CA 1
ATOM 3049 C C . ALA B 1 54 ? 10.43 -15.984 -23.078 1 93.69 54 ALA B C 1
ATOM 3051 O O . ALA B 1 54 ? 10.297 -15.07 -23.891 1 93.69 54 ALA B O 1
ATOM 3052 N N . SER B 1 55 ? 11.359 -16.922 -23.172 1 95.88 55 SER B N 1
ATOM 3053 C CA . SER B 1 55 ? 12.078 -17.188 -24.422 1 95.88 55 SER B CA 1
ATOM 3054 C C . SER B 1 55 ? 11.625 -18.5 -25.047 1 95.88 55 SER B C 1
ATOM 3056 O O . SER B 1 55 ? 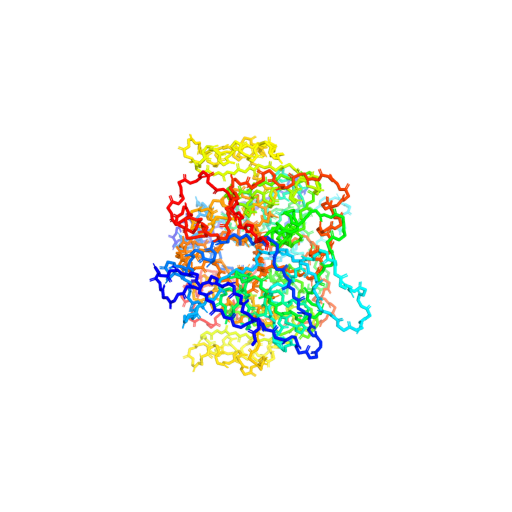11 -19.328 -24.391 1 95.88 55 SER B O 1
ATOM 3058 N N . TYR B 1 56 ? 11.922 -18.609 -26.297 1 96.69 56 TYR B N 1
ATOM 3059 C CA . TYR B 1 56 ? 11.477 -19.781 -27.047 1 96.69 56 TYR B CA 1
ATOM 3060 C C . TYR B 1 56 ? 12.664 -20.531 -27.641 1 96.69 56 TYR B C 1
ATOM 3062 O O . TYR B 1 56 ? 13.672 -19.922 -28 1 96.69 56 TYR B O 1
ATOM 3070 N N . PRO B 1 57 ? 12.609 -21.891 -27.844 1 98 57 PRO B N 1
ATOM 3071 C CA . PRO B 1 57 ? 11.516 -22.734 -27.375 1 98 57 PRO B CA 1
ATOM 3072 C C . PRO B 1 57 ? 11.453 -22.828 -25.844 1 98 57 PRO B C 1
ATOM 3074 O O . PRO B 1 57 ? 12.477 -22.656 -25.172 1 98 57 PRO B O 1
ATOM 3077 N N . ARG B 1 58 ? 10.227 -23.047 -25.297 1 98.62 58 ARG B N 1
ATOM 3078 C CA . ARG B 1 58 ? 10.016 -23.109 -23.859 1 98.62 58 ARG B CA 1
ATOM 3079 C C . ARG B 1 58 ? 9.141 -24.297 -23.484 1 98.62 58 ARG B C 1
ATOM 3081 O O . ARG B 1 58 ? 8.141 -24.578 -24.156 1 98.62 58 ARG B O 1
ATOM 3088 N N . ILE B 1 59 ? 9.609 -25.109 -22.531 1 98.75 59 ILE B N 1
ATOM 3089 C CA . ILE B 1 59 ? 8.711 -26.047 -21.875 1 98.75 59 ILE B CA 1
ATOM 3090 C C . ILE B 1 59 ? 7.914 -25.328 -20.797 1 98.75 59 ILE B C 1
ATOM 3092 O O . ILE B 1 59 ? 8.484 -24.828 -19.812 1 98.75 59 ILE B O 1
ATOM 3096 N N . PRO B 1 60 ? 6.574 -25.188 -20.922 1 98.56 60 PRO B N 1
ATOM 3097 C CA . PRO B 1 60 ? 5.785 -24.438 -19.938 1 98.56 60 PRO B CA 1
ATOM 3098 C C . PRO B 1 60 ? 5.543 -25.219 -18.656 1 98.56 60 PRO B C 1
ATOM 3100 O O . PRO B 1 60 ? 5.941 -26.391 -18.547 1 98.56 60 PRO B O 1
ATOM 3103 N N . GLY B 1 61 ? 5.02 -24.547 -17.672 1 98.69 61 GLY B N 1
ATOM 3104 C CA . GLY B 1 61 ? 4.48 -25.234 -16.5 1 98.69 61 GLY B CA 1
ATOM 3105 C C . GLY B 1 61 ? 5.25 -24.938 -15.227 1 98.69 61 GLY B C 1
ATOM 3106 O O . GLY B 1 61 ? 6.48 -25 -15.211 1 98.69 61 GLY B O 1
ATOM 3107 N N . HIS B 1 62 ? 4.508 -24.672 -14.148 1 98.75 62 HIS B N 1
ATOM 3108 C CA . HIS B 1 62 ? 5.098 -24.516 -12.82 1 98.75 62 HIS B CA 1
ATOM 3109 C C . HIS B 1 62 ? 4.16 -25.031 -11.734 1 98.75 62 HIS B C 1
ATOM 3111 O O . HIS B 1 62 ? 4.484 -24.969 -10.547 1 98.75 62 HIS B O 1
ATOM 3117 N N . GLU B 1 63 ? 3.037 -25.484 -12.078 1 98.75 63 GLU B N 1
ATOM 3118 C CA . GLU B 1 63 ? 2.082 -26.156 -11.203 1 98.75 63 GLU B CA 1
ATOM 3119 C C . GLU B 1 63 ? 2.105 -27.672 -11.422 1 98.75 63 GLU B C 1
ATOM 3121 O O . GLU B 1 63 ? 1.602 -28.172 -12.43 1 98.75 63 GLU B O 1
ATOM 3126 N N . PHE B 1 64 ? 2.678 -28.438 -10.359 1 98.81 64 PHE B N 1
ATOM 3127 C CA . PHE B 1 64 ? 2.771 -29.844 -10.711 1 98.81 64 PHE B CA 1
ATOM 3128 C C . PHE B 1 64 ? 2.91 -30.703 -9.469 1 98.81 64 PHE B C 1
ATOM 3130 O O . PHE B 1 64 ? 3.186 -30.203 -8.375 1 98.81 64 PHE B O 1
ATOM 3137 N N . SER B 1 65 ? 2.631 -31.953 -9.609 1 98.75 65 SER B N 1
ATOM 3138 C CA . SER B 1 65 ? 3.002 -33.031 -8.711 1 98.75 65 SER B CA 1
ATOM 3139 C C . SER B 1 65 ? 3.844 -34.094 -9.438 1 98.75 65 SER B C 1
ATOM 3141 O O . SER B 1 65 ? 3.814 -34.188 -10.664 1 98.75 65 SER B O 1
ATOM 3143 N N . ALA B 1 66 ? 4.582 -34.812 -8.68 1 98.81 66 ALA B N 1
ATOM 3144 C CA . ALA B 1 66 ? 5.488 -35.781 -9.281 1 98.81 66 ALA B CA 1
ATOM 3145 C C . ALA B 1 66 ? 5.816 -36.906 -8.289 1 98.81 66 ALA B C 1
ATOM 3147 O O . ALA B 1 66 ? 5.523 -36.781 -7.098 1 98.81 66 ALA B O 1
ATOM 3148 N N . GLU B 1 67 ? 6.324 -37.906 -8.844 1 98.69 67 GLU B N 1
ATOM 3149 C CA . GLU B 1 67 ? 6.918 -38.969 -8.062 1 98.69 67 GLU B CA 1
ATOM 3150 C C . GLU B 1 67 ? 8.438 -38.938 -8.133 1 98.69 67 GLU B C 1
ATOM 3152 O O . GLU B 1 67 ? 9.016 -38.75 -9.203 1 98.69 67 GLU B O 1
ATOM 3157 N N . ILE B 1 68 ? 9.062 -39.125 -6.973 1 98.75 68 ILE B N 1
ATOM 3158 C CA . ILE B 1 68 ? 10.523 -39.219 -6.973 1 98.75 68 ILE B CA 1
ATOM 3159 C C . ILE B 1 68 ? 10.953 -40.562 -7.547 1 98.75 68 ILE B C 1
ATOM 3161 O O . ILE B 1 68 ? 10.578 -41.594 -7.027 1 98.75 68 ILE B O 1
ATOM 3165 N N . ILE B 1 69 ? 11.773 -40.5 -8.586 1 98.44 69 ILE B N 1
ATOM 3166 C CA . ILE B 1 69 ? 12.266 -41.719 -9.227 1 98.44 69 ILE B CA 1
ATOM 3167 C C . ILE B 1 69 ? 13.695 -42 -8.781 1 98.44 69 ILE B C 1
ATOM 3169 O O . ILE B 1 69 ? 14.094 -43.156 -8.648 1 98.44 69 ILE B O 1
ATOM 3173 N N . GLU B 1 70 ? 14.477 -40.969 -8.688 1 98.31 70 GLU B N 1
ATOM 3174 C CA . GLU B 1 70 ? 15.867 -41.031 -8.25 1 98.31 70 GLU B CA 1
ATOM 3175 C C . GLU B 1 70 ? 16.219 -39.875 -7.344 1 98.31 70 GLU B C 1
ATOM 3177 O O . GLU B 1 70 ? 15.914 -38.719 -7.66 1 98.31 70 GLU B O 1
ATOM 3182 N N . VAL B 1 71 ? 16.828 -40.188 -6.191 1 98.25 71 VAL B N 1
ATOM 3183 C CA . VAL B 1 71 ? 17.312 -39.188 -5.27 1 98.25 71 VAL B CA 1
ATOM 3184 C C . VAL B 1 71 ? 18.469 -39.719 -4.438 1 98.25 71 VAL B C 1
ATOM 3186 O O . VAL B 1 71 ? 18.453 -40.906 -4.035 1 98.25 71 VAL B O 1
ATOM 3189 N N . GLU B 1 72 ? 19.453 -38.938 -4.281 1 97.62 72 GLU B N 1
ATOM 3190 C CA . GLU B 1 72 ? 20.547 -39.344 -3.406 1 97.62 72 GLU B CA 1
ATOM 3191 C C . GLU B 1 72 ? 20.141 -39.281 -1.938 1 97.62 72 GLU B C 1
ATOM 3193 O O . GLU B 1 72 ? 19.094 -38.719 -1.607 1 97.62 72 GLU B O 1
ATOM 3198 N N . ASP B 1 73 ? 20.984 -40 -1.115 1 96.62 73 ASP B N 1
ATOM 3199 C CA . ASP B 1 73 ? 20.766 -39.875 0.322 1 96.62 73 ASP B CA 1
ATOM 3200 C C . ASP B 1 73 ? 20.75 -38.406 0.737 1 96.62 73 ASP B C 1
ATOM 3202 O O . ASP B 1 73 ? 21.562 -37.594 0.26 1 96.62 73 ASP B O 1
ATOM 3206 N N . ASN B 1 74 ? 19.766 -38.031 1.535 1 96.88 74 ASN B N 1
ATOM 3207 C CA . ASN B 1 74 ? 19.594 -36.625 1.92 1 96.88 74 ASN B CA 1
ATOM 3208 C C . ASN B 1 74 ? 19.016 -36.5 3.328 1 96.88 74 ASN B C 1
ATOM 3210 O O . ASN B 1 74 ? 18.562 -37.469 3.908 1 96.88 74 ASN B O 1
ATOM 3214 N N . ASN B 1 75 ? 19.078 -35.344 3.904 1 96.12 75 ASN B N 1
ATOM 3215 C CA . ASN B 1 75 ? 18.609 -35.094 5.262 1 96.12 75 ASN B CA 1
ATOM 3216 C C . ASN B 1 75 ? 17.203 -34.531 5.27 1 96.12 75 ASN B C 1
ATOM 3218 O O . ASN B 1 75 ? 16.719 -34.062 6.301 1 96.12 75 ASN B O 1
ATOM 3222 N N . LEU B 1 76 ? 16.484 -34.562 4.125 1 96.19 76 LEU B N 1
ATOM 3223 C CA . LEU B 1 76 ? 15.148 -33.969 4.016 1 96.19 76 LEU B CA 1
ATOM 3224 C C . LEU B 1 76 ? 14.07 -35.031 4.055 1 96.19 76 LEU B C 1
ATOM 3226 O O . LEU B 1 76 ? 12.875 -34.75 3.949 1 96.19 76 LEU B O 1
ATOM 3230 N N . GLY B 1 77 ? 14.5 -36.25 4.129 1 96.94 77 GLY B N 1
ATOM 3231 C CA . GLY B 1 77 ? 13.57 -37.344 4.203 1 96.94 77 GLY B CA 1
ATOM 3232 C C . GLY B 1 77 ? 12.969 -37.719 2.859 1 96.94 77 GLY B C 1
ATOM 3233 O O . GLY B 1 77 ? 12 -38.469 2.795 1 96.94 77 GLY B O 1
ATOM 3234 N N . LEU B 1 78 ? 13.469 -37.25 1.801 1 98.12 78 LEU B N 1
ATOM 3235 C CA . LEU B 1 78 ? 12.969 -37.562 0.465 1 98.12 78 LEU B CA 1
ATOM 3236 C C . LEU B 1 78 ? 13.438 -38.969 0.025 1 98.12 78 LEU B C 1
ATOM 3238 O O . LEU B 1 78 ? 14.617 -39.312 0.185 1 98.12 78 LEU B O 1
ATOM 3242 N N . GLN B 1 79 ? 12.5 -39.719 -0.512 1 98.19 79 GLN B N 1
ATOM 3243 C CA . GLN B 1 79 ? 12.805 -41.094 -0.938 1 98.19 79 GLN B CA 1
ATOM 3244 C C . GLN B 1 79 ? 12.125 -41.406 -2.268 1 98.19 79 GLN B C 1
ATOM 3246 O O . GLN B 1 79 ? 11.094 -40.844 -2.604 1 98.19 79 GLN B O 1
ATOM 3251 N N . LYS B 1 80 ? 12.781 -42.375 -2.898 1 98.19 80 LYS B N 1
ATOM 3252 C CA . LYS B 1 80 ? 12.18 -42.906 -4.117 1 98.19 80 LYS B CA 1
ATOM 3253 C C . LYS B 1 80 ? 10.742 -43.344 -3.871 1 98.19 80 LYS B C 1
ATOM 3255 O O . LYS B 1 80 ? 10.445 -43.969 -2.842 1 98.19 80 LYS B O 1
ATOM 3260 N N . GLY B 1 81 ? 9.852 -42.969 -4.77 1 98.12 81 GLY B N 1
ATOM 3261 C CA . GLY B 1 81 ? 8.469 -43.406 -4.684 1 98.12 81 GLY B CA 1
ATOM 3262 C C . GLY B 1 81 ? 7.547 -42.375 -4.07 1 98.12 81 GLY B C 1
ATOM 3263 O O . GLY B 1 81 ? 6.328 -42.438 -4.238 1 98.12 81 GLY B O 1
ATOM 3264 N N . MET B 1 82 ? 8.086 -41.375 -3.369 1 98.12 82 MET B N 1
ATOM 3265 C CA . MET B 1 82 ? 7.285 -40.344 -2.725 1 98.12 82 MET B CA 1
ATOM 3266 C C . MET B 1 82 ? 6.598 -39.469 -3.76 1 98.12 82 MET B C 1
ATOM 3268 O O . MET B 1 82 ? 7.191 -39.125 -4.781 1 98.12 82 MET B O 1
ATOM 3272 N N . ILE B 1 83 ? 5.266 -39.125 -3.477 1 98.38 83 ILE B N 1
ATOM 3273 C CA . ILE B 1 83 ? 4.559 -38.125 -4.27 1 98.38 83 ILE B CA 1
ATOM 3274 C C . ILE B 1 83 ? 4.828 -36.719 -3.701 1 98.38 83 ILE B C 1
ATOM 3276 O O . ILE B 1 83 ? 4.645 -36.5 -2.504 1 98.38 83 ILE B O 1
ATOM 3280 N N . VAL B 1 84 ? 5.305 -35.812 -4.617 1 98.75 84 VAL B N 1
ATOM 3281 C CA . VAL B 1 84 ? 5.832 -34.562 -4.137 1 98.75 84 VAL B CA 1
ATOM 3282 C C . VAL B 1 84 ? 5.336 -33.406 -5.031 1 98.75 84 VAL B C 1
ATOM 3284 O O . VAL B 1 84 ? 4.742 -33.656 -6.086 1 98.75 84 VAL B O 1
ATOM 3287 N N . THR B 1 85 ? 5.355 -32.281 -4.602 1 98.69 85 THR B N 1
ATOM 3288 C CA . THR B 1 85 ? 5.383 -31.047 -5.387 1 98.69 85 THR B CA 1
ATOM 3289 C C . THR B 1 85 ? 6.672 -30.266 -5.129 1 98.69 85 THR B C 1
ATOM 3291 O O . THR B 1 85 ? 7.602 -30.781 -4.508 1 98.69 85 THR B O 1
ATOM 3294 N N . ALA B 1 86 ? 6.836 -29.078 -5.758 1 98.62 86 ALA B N 1
ATOM 3295 C CA . ALA B 1 86 ? 8.086 -28.344 -5.598 1 98.62 86 ALA B CA 1
ATOM 3296 C C . ALA B 1 86 ? 7.867 -26.844 -5.766 1 98.62 86 ALA B C 1
ATOM 3298 O O . ALA B 1 86 ? 6.879 -26.422 -6.367 1 98.62 86 ALA B O 1
ATOM 3299 N N . ASN B 1 87 ? 8.703 -26.094 -5.125 1 98.38 87 ASN B N 1
ATOM 3300 C CA . ASN B 1 87 ? 8.742 -24.656 -5.344 1 98.38 87 ASN B CA 1
ATOM 3301 C C . ASN B 1 87 ? 9.344 -24.312 -6.703 1 98.38 87 ASN B C 1
ATOM 3303 O O . ASN B 1 87 ? 10.547 -24.5 -6.922 1 98.38 87 ASN B O 1
ATOM 3307 N N . PRO B 1 88 ? 8.547 -23.766 -7.59 1 98.62 88 PRO B N 1
ATOM 3308 C CA . PRO B 1 88 ? 9.008 -23.547 -8.961 1 98.62 88 PRO B CA 1
ATOM 3309 C C . PRO B 1 88 ? 9.688 -22.188 -9.148 1 98.62 88 PRO B C 1
ATOM 3311 O O . PRO B 1 88 ? 10.023 -21.812 -10.273 1 98.62 88 PRO B O 1
ATOM 3314 N N . TYR B 1 89 ? 9.875 -21.375 -8.078 1 98.44 89 TYR B N 1
ATOM 3315 C CA . TYR B 1 89 ? 10.414 -20.031 -8.164 1 98.44 89 TYR B CA 1
ATOM 3316 C C . TYR B 1 89 ? 11.891 -20 -7.777 1 98.44 89 TYR B C 1
ATOM 3318 O O . TYR B 1 89 ? 12.227 -20 -6.59 1 98.44 89 TYR B O 1
ATOM 3326 N N . PHE B 1 90 ? 12.766 -19.953 -8.766 1 98.31 90 PHE B N 1
ATOM 3327 C CA . PHE B 1 90 ? 14.195 -19.922 -8.508 1 98.31 90 PHE B CA 1
ATOM 3328 C C . PHE B 1 90 ? 14.664 -18.484 -8.242 1 98.31 90 PHE B C 1
ATOM 3330 O O . PHE B 1 90 ? 14.211 -17.547 -8.898 1 98.31 90 PHE B O 1
ATOM 3337 N N . ASN B 1 91 ? 15.516 -18.266 -7.297 1 97.94 91 ASN B N 1
ATOM 3338 C CA . ASN B 1 91 ? 15.953 -16.953 -6.852 1 97.94 91 ASN B CA 1
ATOM 3339 C C . ASN B 1 91 ? 17.469 -16.859 -6.801 1 97.94 91 ASN B C 1
ATOM 3341 O O . ASN B 1 91 ? 18.172 -17.875 -6.789 1 97.94 91 ASN B O 1
ATOM 3345 N N . CYS B 1 92 ? 18.062 -15.672 -6.789 1 96.69 92 CYS B N 1
ATOM 3346 C CA . CYS B 1 92 ? 19.5 -15.445 -6.914 1 96.69 92 CYS B CA 1
ATOM 3347 C C . CYS B 1 92 ? 20.188 -15.625 -5.57 1 96.69 92 CYS B C 1
ATOM 3349 O O . CYS B 1 92 ? 21.391 -15.898 -5.523 1 96.69 92 CYS B O 1
ATOM 3351 N N . GLY B 1 93 ? 19.5 -15.406 -4.496 1 96.06 93 GLY B N 1
ATOM 3352 C CA . GLY B 1 93 ? 20.047 -15.594 -3.166 1 96.06 93 GLY B CA 1
ATOM 3353 C C . GLY B 1 93 ? 20.859 -14.406 -2.688 1 96.06 93 GLY B C 1
ATOM 3354 O O . GLY B 1 93 ? 21.25 -14.344 -1.521 1 96.06 93 GLY B O 1
ATOM 3355 N N . SER B 1 94 ? 21 -13.344 -3.604 1 94.75 94 SER B N 1
ATOM 3356 C CA . SER B 1 94 ? 21.938 -12.297 -3.23 1 94.75 94 SER B CA 1
ATOM 3357 C C . SER B 1 94 ? 21.297 -10.922 -3.297 1 94.75 94 SER B C 1
ATOM 3359 O O . SER B 1 94 ? 21.812 -9.961 -2.705 1 94.75 94 SER B O 1
ATOM 3361 N N . CYS B 1 95 ? 20.25 -10.773 -4.02 1 95.19 95 CYS B N 1
ATOM 3362 C CA . CYS B 1 95 ? 19.641 -9.461 -4.125 1 95.19 95 CYS B CA 1
ATOM 3363 C C . CYS B 1 95 ? 19.016 -9.047 -2.795 1 95.19 95 CYS B C 1
ATOM 3365 O O . CYS B 1 95 ? 19.016 -9.812 -1.834 1 95.19 95 CYS B O 1
ATOM 3367 N N . TYR B 1 96 ? 18.5 -7.832 -2.693 1 95.5 96 TYR B N 1
ATOM 3368 C CA . TYR B 1 96 ? 17.953 -7.27 -1.465 1 95.5 96 TYR B CA 1
ATOM 3369 C C . TYR B 1 96 ? 16.875 -8.18 -0.882 1 95.5 96 TYR B C 1
ATOM 3371 O O . TYR B 1 96 ? 16.953 -8.586 0.281 1 95.5 96 TYR B O 1
ATOM 3379 N N . SER B 1 97 ? 15.867 -8.523 -1.701 1 97.25 97 SER B N 1
ATOM 3380 C CA . SER B 1 97 ? 14.742 -9.328 -1.224 1 97.25 97 SER B CA 1
ATOM 3381 C C . SER B 1 97 ? 15.211 -10.703 -0.751 1 97.25 97 SER B C 1
ATOM 3383 O O . SER B 1 97 ? 14.742 -11.203 0.273 1 97.25 97 SER B O 1
ATOM 3385 N N . CYS B 1 98 ? 16.156 -11.305 -1.453 1 97.12 98 CYS B N 1
ATOM 3386 C CA . CYS B 1 98 ? 16.688 -12.602 -1.053 1 97.12 98 CYS B CA 1
ATOM 3387 C C . CYS B 1 98 ? 17.391 -12.508 0.293 1 97.12 98 CYS B C 1
ATOM 3389 O O . CYS B 1 98 ? 17.203 -13.367 1.158 1 97.12 98 CYS B O 1
ATOM 3391 N N . GLN B 1 99 ? 18.141 -11.43 0.466 1 95.31 99 GLN B N 1
ATOM 3392 C CA . GLN B 1 99 ? 18.891 -11.258 1.704 1 95.31 99 GLN B CA 1
ATOM 3393 C C . GLN B 1 99 ? 17.953 -11.016 2.887 1 95.31 99 GLN B C 1
ATOM 3395 O O . GLN B 1 99 ? 18.297 -11.312 4.031 1 95.31 99 GLN B O 1
ATOM 3400 N N . LYS B 1 100 ? 16.781 -10.547 2.578 1 95.25 100 LYS B N 1
ATOM 3401 C CA . LYS B 1 100 ? 15.812 -10.266 3.633 1 95.25 100 LYS B CA 1
ATOM 3402 C C . LYS B 1 100 ? 14.852 -11.43 3.826 1 95.25 100 LYS B C 1
ATOM 3404 O O . LYS B 1 100 ? 13.859 -11.312 4.547 1 95.25 100 LYS B O 1
ATOM 3409 N N . GLY B 1 101 ? 15.07 -12.523 3.168 1 96.5 101 GLY B N 1
ATOM 3410 C CA . GLY B 1 101 ? 14.258 -13.719 3.32 1 96.5 101 GLY B CA 1
ATOM 3411 C C . GLY B 1 101 ? 13 -13.703 2.465 1 96.5 101 GLY B C 1
ATOM 3412 O O . GLY B 1 101 ? 12.148 -14.586 2.582 1 96.5 101 GLY B O 1
ATOM 3413 N N . LYS B 1 102 ? 12.859 -12.711 1.638 1 97.31 102 LYS B N 1
ATOM 3414 C CA . LYS B 1 102 ? 11.734 -12.609 0.717 1 97.31 102 LYS B CA 1
ATOM 3415 C C . LYS B 1 102 ? 12.109 -13.117 -0.672 1 97.31 102 LYS B C 1
ATOM 3417 O O . LYS B 1 102 ? 11.945 -12.406 -1.664 1 97.31 102 LYS B O 1
ATOM 3422 N N . VAL B 1 103 ? 12.438 -14.367 -0.762 1 98.25 103 VAL B N 1
ATOM 3423 C CA . VAL B 1 103 ? 13.008 -14.938 -1.975 1 98.25 103 VAL B CA 1
ATOM 3424 C C . VAL B 1 103 ? 11.938 -15.039 -3.057 1 98.25 103 VAL B C 1
ATOM 3426 O O . VAL B 1 103 ? 12.25 -15.117 -4.246 1 98.25 103 VAL B O 1
ATOM 3429 N N . ASN B 1 104 ? 10.664 -15.023 -2.621 1 98.31 104 ASN B N 1
ATOM 3430 C CA . ASN B 1 104 ? 9.555 -15.125 -3.561 1 98.31 104 ASN B CA 1
ATOM 3431 C C . ASN B 1 104 ? 9.516 -13.93 -4.512 1 98.31 104 ASN B C 1
ATOM 3433 O O . ASN B 1 104 ? 9 -14.031 -5.625 1 98.31 104 ASN B O 1
ATOM 3437 N N . CYS B 1 105 ? 10.086 -12.773 -4.078 1 98.25 105 CYS B N 1
ATOM 3438 C CA . CYS B 1 105 ? 10.062 -11.594 -4.938 1 98.25 105 CYS B CA 1
ATOM 3439 C C . CYS B 1 105 ? 11.477 -11.203 -5.348 1 98.25 105 CYS B C 1
ATOM 3441 O O . CYS B 1 105 ? 11.773 -10.016 -5.52 1 98.25 105 CYS B O 1
ATOM 3443 N N . CYS B 1 106 ? 12.297 -12.227 -5.523 1 98 106 CYS B N 1
ATOM 3444 C CA . CYS B 1 106 ? 13.648 -12.031 -6.023 1 98 106 CYS B CA 1
ATOM 3445 C C . CYS B 1 106 ? 13.648 -11.18 -7.289 1 98 106 CYS B C 1
ATOM 3447 O O . CYS B 1 106 ? 12.812 -11.383 -8.18 1 98 106 CYS B O 1
ATOM 3449 N N . GLU B 1 107 ? 14.602 -10.258 -7.367 1 95.81 107 GLU B N 1
ATOM 3450 C CA . GLU B 1 107 ? 14.711 -9.359 -8.508 1 95.81 107 GLU B CA 1
ATOM 3451 C C . GLU B 1 107 ? 14.984 -10.125 -9.797 1 95.81 107 GLU B C 1
ATOM 3453 O O . GLU B 1 107 ? 14.57 -9.711 -10.875 1 95.81 107 GLU B O 1
ATOM 3458 N N . SER B 1 108 ? 15.625 -11.211 -9.711 1 96.06 108 SER B N 1
ATOM 3459 C CA . SER B 1 108 ? 15.969 -12.023 -10.867 1 96.06 108 SER B CA 1
ATOM 3460 C C . SER B 1 108 ? 15.297 -13.391 -10.805 1 96.06 108 SER B C 1
ATOM 3462 O O . SER B 1 108 ? 15.898 -14.406 -11.164 1 96.06 108 SER B O 1
ATOM 3464 N N . ASN B 1 109 ? 14.094 -13.359 -10.312 1 97.5 109 ASN B N 1
ATOM 3465 C CA . ASN B 1 109 ? 13.312 -14.586 -10.195 1 97.5 109 ASN B CA 1
ATOM 3466 C C . ASN B 1 109 ? 13.234 -15.32 -11.531 1 97.5 109 ASN B C 1
ATOM 3468 O O . ASN B 1 109 ? 13.023 -14.711 -12.57 1 97.5 109 ASN B O 1
ATOM 3472 N N . GLU B 1 110 ? 13.477 -16.625 -11.516 1 97.88 110 GLU B N 1
ATOM 3473 C CA . GLU B 1 110 ? 13.219 -17.5 -12.656 1 97.88 110 GLU B CA 1
ATOM 3474 C C . GLU B 1 110 ? 12.133 -18.516 -12.328 1 97.88 110 GLU B C 1
ATOM 3476 O O . GLU B 1 110 ? 12.414 -19.531 -11.688 1 97.88 110 GLU B O 1
ATOM 3481 N N . THR B 1 111 ? 10.984 -18.297 -12.805 1 98.06 111 THR B N 1
ATOM 3482 C CA . THR B 1 111 ? 9.859 -19.203 -12.633 1 98.06 111 THR B CA 1
ATOM 3483 C C . THR B 1 111 ? 9.883 -20.297 -13.695 1 98.06 111 THR B C 1
ATOM 3485 O O . THR B 1 111 ? 10.07 -20.016 -14.883 1 98.06 111 THR B O 1
ATOM 3488 N N . MET B 1 112 ? 9.734 -21.516 -13.266 1 98.5 112 MET B N 1
ATOM 3489 C CA . MET B 1 112 ? 9.617 -22.625 -14.219 1 98.5 112 MET B CA 1
ATOM 3490 C C . MET B 1 112 ? 8.5 -22.344 -15.227 1 98.5 112 MET B C 1
ATOM 3492 O O . MET B 1 112 ? 7.426 -21.875 -14.852 1 98.5 112 MET B O 1
ATOM 3496 N N . GLY B 1 113 ? 8.805 -22.656 -16.469 1 98.19 113 GLY B N 1
ATOM 3497 C CA . GLY B 1 113 ? 7.812 -22.469 -17.516 1 98.19 113 GLY B CA 1
ATOM 3498 C C . GLY B 1 113 ? 7.82 -21.078 -18.109 1 98.19 113 GLY B C 1
ATOM 3499 O O . GLY B 1 113 ? 7.152 -20.812 -19.109 1 98.19 113 GLY B O 1
ATOM 3500 N N . VAL B 1 114 ? 8.594 -20.125 -17.5 1 97.25 114 VAL B N 1
ATOM 3501 C CA . VAL B 1 114 ? 8.641 -18.75 -17.969 1 97.25 114 VAL B CA 1
ATOM 3502 C C . VAL B 1 114 ? 10.07 -18.375 -18.359 1 97.25 114 VAL B C 1
ATOM 3504 O O . VAL B 1 114 ? 10.43 -18.391 -19.531 1 97.25 114 VAL B O 1
ATOM 3507 N N . GLN B 1 115 ? 10.961 -18.203 -17.312 1 97.25 115 GLN B N 1
ATOM 3508 C CA . GLN B 1 115 ? 12.344 -17.828 -17.578 1 97.25 115 GLN B CA 1
ATOM 3509 C C . GLN B 1 115 ? 13.219 -19.062 -17.797 1 97.25 115 GLN B C 1
ATOM 3511 O O . GLN B 1 115 ? 14.328 -18.953 -18.312 1 97.25 115 GLN B O 1
ATOM 3516 N N . ARG B 1 116 ? 12.75 -20.188 -17.391 1 97.5 116 ARG B N 1
ATOM 3517 C CA . ARG B 1 116 ? 13.406 -21.469 -17.562 1 97.5 116 ARG B CA 1
ATOM 3518 C C . ARG B 1 116 ? 12.391 -22.562 -17.875 1 97.5 116 ARG B C 1
ATOM 3520 O O . ARG B 1 116 ? 11.188 -22.359 -17.734 1 97.5 116 ARG B O 1
ATOM 3527 N N . ASP B 1 117 ? 12.812 -23.703 -18.297 1 98.38 117 ASP B N 1
ATOM 3528 C CA . ASP B 1 117 ? 11.922 -24.797 -18.688 1 98.38 117 ASP B CA 1
ATOM 3529 C C . ASP B 1 117 ? 11.094 -25.281 -17.5 1 98.38 117 ASP B C 1
ATOM 3531 O O . ASP B 1 117 ? 11.586 -25.328 -16.375 1 98.38 117 ASP B O 1
ATOM 3535 N N . GLY B 1 118 ? 9.859 -25.703 -17.859 1 98.69 118 GLY B N 1
ATOM 3536 C CA . GLY B 1 118 ? 8.906 -26.016 -16.797 1 98.69 118 GLY B CA 1
ATOM 3537 C C . GLY B 1 118 ? 8.617 -27.5 -16.672 1 98.69 118 GLY B C 1
ATOM 3538 O O . GLY B 1 118 ? 9.5 -28.328 -16.906 1 98.69 118 GLY B O 1
ATOM 3539 N N . SER B 1 119 ? 7.477 -27.766 -16.172 1 98.75 119 SER B N 1
ATOM 3540 C CA . SER B 1 119 ? 7.16 -29.109 -15.688 1 98.75 119 SER B CA 1
ATOM 3541 C C . SER B 1 119 ? 6.391 -29.906 -16.734 1 98.75 119 SER B C 1
ATOM 3543 O O . SER B 1 119 ? 6.113 -31.094 -16.547 1 98.75 119 SER B O 1
ATOM 3545 N N . PHE B 1 120 ? 6.02 -29.312 -17.875 1 98.81 120 PHE B N 1
ATOM 3546 C CA . PHE B 1 120 ? 5.293 -30.062 -18.891 1 98.81 120 PHE B CA 1
ATOM 3547 C C . PHE B 1 120 ? 6.23 -31 -19.656 1 98.81 120 PHE B C 1
ATOM 3549 O O . PHE B 1 120 ? 6.383 -30.875 -20.875 1 98.81 120 PHE B O 1
ATOM 3556 N N . ALA B 1 121 ? 6.773 -31.891 -18.984 1 98.62 121 ALA B N 1
ATOM 3557 C CA . ALA B 1 121 ? 7.66 -32.969 -19.406 1 98.62 121 ALA B CA 1
ATOM 3558 C C . ALA B 1 121 ? 7.434 -34.219 -18.562 1 98.62 121 ALA B C 1
ATOM 3560 O O . ALA B 1 121 ? 7.141 -34.125 -17.375 1 98.62 121 ALA B O 1
ATOM 3561 N N . GLU B 1 122 ? 7.582 -35.406 -19.172 1 98.69 122 GLU B N 1
ATOM 3562 C CA . GLU B 1 122 ? 7.348 -36.625 -18.422 1 98.69 122 GLU B CA 1
ATOM 3563 C C . GLU B 1 122 ? 8.273 -36.719 -17.203 1 98.69 122 GLU B C 1
ATOM 3565 O O . GLU B 1 122 ? 7.891 -37.25 -16.156 1 98.69 122 GLU B O 1
ATOM 3570 N N . TYR B 1 123 ? 9.492 -36.219 -17.391 1 98.56 123 TYR B N 1
ATOM 3571 C CA . TYR B 1 123 ? 10.492 -36.219 -16.312 1 98.56 123 TYR B CA 1
ATOM 3572 C C . TYR B 1 123 ? 11.164 -34.875 -16.219 1 98.56 123 TYR B C 1
ATOM 3574 O O . TYR B 1 123 ? 11.305 -34.156 -17.219 1 98.56 123 TYR B O 1
ATOM 3582 N N . LEU B 1 124 ? 11.562 -34.5 -15.039 1 98.06 124 LEU B N 1
ATOM 3583 C CA . LEU B 1 124 ? 12.406 -33.312 -14.859 1 98.06 124 LEU B CA 1
ATOM 3584 C C . LEU B 1 124 ? 13.312 -33.5 -13.641 1 98.06 124 LEU B C 1
ATOM 3586 O O . LEU B 1 124 ? 13.07 -34.344 -12.797 1 98.06 124 LEU B O 1
ATOM 3590 N N . THR B 1 125 ? 14.391 -32.781 -13.656 1 98.62 125 THR B N 1
ATOM 3591 C CA . THR B 1 125 ? 15.25 -32.719 -12.477 1 98.62 125 THR B CA 1
ATOM 3592 C C . THR B 1 125 ? 14.945 -31.5 -11.641 1 98.62 125 THR B C 1
ATOM 3594 O O . THR B 1 125 ? 14.531 -30.469 -12.172 1 98.62 125 THR B O 1
ATOM 3597 N N . MET B 1 126 ? 15.07 -31.641 -10.367 1 98.62 126 MET B N 1
ATOM 3598 C CA . MET B 1 126 ? 14.797 -30.547 -9.422 1 98.62 126 MET B CA 1
ATOM 3599 C C . MET B 1 126 ? 15.766 -30.594 -8.25 1 98.62 126 MET B C 1
ATOM 3601 O O . MET B 1 126 ? 16.047 -31.656 -7.707 1 98.62 126 MET B O 1
ATOM 3605 N N . PRO B 1 127 ? 16.391 -29.438 -7.898 1 98.38 127 PRO B N 1
ATOM 3606 C CA . PRO B 1 127 ? 17.125 -29.438 -6.637 1 98.38 127 PRO B CA 1
ATOM 3607 C C . PRO B 1 127 ? 16.297 -29.953 -5.465 1 98.38 127 PRO B C 1
ATOM 3609 O O . PRO B 1 127 ? 15.148 -29.562 -5.301 1 98.38 127 PRO B O 1
ATOM 3612 N N . ILE B 1 128 ? 16.859 -30.828 -4.633 1 98.19 128 ILE B N 1
ATOM 3613 C CA . ILE B 1 128 ? 16.094 -31.531 -3.613 1 98.19 128 ILE B CA 1
ATOM 3614 C C . ILE B 1 128 ? 15.547 -30.531 -2.592 1 98.19 128 ILE B C 1
ATOM 3616 O O . ILE B 1 128 ? 14.492 -30.766 -1.996 1 98.19 128 ILE B O 1
ATOM 3620 N N . GLU B 1 129 ? 16.219 -29.359 -2.406 1 97 129 GLU B N 1
ATOM 3621 C CA . GLU B 1 129 ? 15.805 -28.359 -1.42 1 97 129 GLU B CA 1
ATOM 3622 C C . GLU B 1 129 ? 14.492 -27.688 -1.831 1 97 129 GLU B C 1
ATOM 3624 O O . GLU B 1 129 ? 13.844 -27.031 -1.018 1 97 129 GLU B O 1
ATOM 3629 N N . ARG B 1 130 ? 14.031 -27.906 -3.029 1 98 130 ARG B N 1
ATOM 3630 C CA . ARG B 1 130 ? 12.82 -27.266 -3.525 1 98 130 ARG B CA 1
ATOM 3631 C C . ARG B 1 130 ? 11.664 -28.266 -3.598 1 98 130 ARG B C 1
ATOM 3633 O O . ARG B 1 130 ? 10.539 -27.891 -3.951 1 98 130 ARG B O 1
ATOM 3640 N N . ILE B 1 131 ? 11.93 -29.484 -3.273 1 98.56 131 ILE B N 1
ATOM 3641 C CA . ILE B 1 131 ? 10.945 -30.562 -3.361 1 98.56 131 ILE B CA 1
ATOM 3642 C C . ILE B 1 131 ? 10.242 -30.719 -2.018 1 98.56 131 ILE B C 1
ATOM 3644 O O . ILE B 1 131 ? 10.883 -30.766 -0.969 1 98.56 131 ILE B O 1
ATOM 3648 N N . TYR B 1 132 ? 8.93 -30.797 -2.01 1 98.31 132 TYR B N 1
ATOM 3649 C CA . TYR B 1 132 ? 8.133 -30.891 -0.789 1 98.31 132 TYR B CA 1
ATOM 3650 C C . TYR B 1 132 ? 7.297 -32.156 -0.773 1 98.31 132 TYR B C 1
ATOM 3652 O O . TYR B 1 132 ? 6.566 -32.438 -1.726 1 98.31 132 TYR B O 1
ATOM 3660 N N . ASN B 1 133 ? 7.398 -32.844 0.307 1 97.12 133 ASN B N 1
ATOM 3661 C CA . ASN B 1 133 ? 6.633 -34.062 0.494 1 97.12 133 ASN B CA 1
ATOM 3662 C C . ASN B 1 133 ? 5.133 -33.781 0.531 1 97.12 133 ASN B C 1
ATOM 3664 O O . ASN B 1 133 ? 4.668 -32.969 1.318 1 97.12 133 ASN B O 1
ATOM 3668 N N . GLY B 1 134 ? 4.336 -34.531 -0.243 1 96.12 134 GLY B N 1
ATOM 3669 C CA . GLY B 1 134 ? 2.9 -34.312 -0.354 1 96.12 134 GLY B CA 1
ATOM 3670 C C . GLY B 1 134 ? 2.119 -35 0.763 1 96.12 134 GLY B C 1
ATOM 3671 O O . GLY B 1 134 ? 0.899 -34.844 0.852 1 96.12 134 GLY B O 1
ATOM 3672 N N . LYS B 1 135 ? 2.912 -35.719 1.578 1 93.94 135 LYS B N 1
ATOM 3673 C CA . LYS B 1 135 ? 2.293 -36.469 2.668 1 93.94 135 LYS B CA 1
ATOM 3674 C C . LYS B 1 135 ? 1.237 -37.438 2.141 1 93.94 135 LYS B C 1
ATOM 3676 O O . LYS B 1 135 ? 1.527 -38.281 1.283 1 93.94 135 LYS B O 1
ATOM 3681 N N . THR B 1 136 ? -0.102 -37.188 2.537 1 93.62 136 THR B N 1
ATOM 3682 C CA . THR B 1 136 ? -1.123 -38.156 2.141 1 93.62 136 THR B CA 1
ATOM 3683 C C . THR B 1 136 ? -1.961 -37.594 0.987 1 93.62 136 THR B C 1
ATOM 3685 O O . THR B 1 136 ? -2.949 -38.219 0.583 1 93.62 136 THR B O 1
ATOM 3688 N N . LEU B 1 137 ? -1.619 -36.469 0.489 1 95.44 137 LEU B N 1
ATOM 3689 C CA . LEU B 1 137 ? -2.414 -35.844 -0.573 1 95.44 137 LEU B CA 1
ATOM 3690 C C . LEU B 1 137 ? -2.246 -36.625 -1.883 1 95.44 137 LEU B C 1
ATOM 3692 O O . LEU B 1 137 ? -1.154 -37.094 -2.189 1 95.44 137 LEU B O 1
ATOM 3696 N N . SER B 1 138 ? -3.357 -36.719 -2.633 1 96.12 138 SER B N 1
ATOM 3697 C CA . SER B 1 138 ? -3.277 -37.312 -3.965 1 96.12 138 SER B CA 1
ATOM 3698 C C . SER B 1 138 ? -2.42 -36.469 -4.895 1 96.12 138 SER B C 1
ATOM 3700 O O . SER B 1 138 ? -2.252 -35.25 -4.668 1 96.12 138 SER B O 1
ATOM 3702 N N . ALA B 1 139 ? -1.85 -37.094 -5.914 1 97.81 139 ALA B N 1
ATOM 3703 C CA . ALA B 1 139 ? -1.076 -36.375 -6.91 1 97.81 139 ALA B CA 1
ATOM 3704 C C . ALA B 1 139 ? -1.906 -35.25 -7.535 1 97.81 139 ALA B C 1
ATOM 3706 O O . ALA B 1 139 ? -1.389 -34.156 -7.816 1 97.81 139 ALA B O 1
ATOM 3707 N N . LYS B 1 140 ? -3.195 -35.562 -7.758 1 97.62 140 LYS B N 1
ATOM 3708 C CA . LYS B 1 140 ? -4.09 -34.562 -8.344 1 97.62 140 LYS B CA 1
ATOM 3709 C C . LYS B 1 140 ? -4.23 -33.344 -7.441 1 97.62 140 LYS B C 1
ATOM 3711 O O . LYS B 1 140 ? -4.074 -32.219 -7.895 1 97.62 140 LYS B O 1
ATOM 3716 N N . THR B 1 141 ? -4.453 -33.531 -6.156 1 96.75 141 THR B N 1
ATOM 3717 C CA . THR B 1 141 ? -4.57 -32.438 -5.191 1 96.75 141 THR B CA 1
ATOM 3718 C C . THR B 1 141 ? -3.254 -31.688 -5.062 1 96.75 141 THR B C 1
ATOM 3720 O O . THR B 1 141 ? -3.244 -30.453 -4.984 1 96.75 141 THR B O 1
ATOM 3723 N N . LEU B 1 142 ? -2.172 -32.406 -5.07 1 97.44 142 LEU B N 1
ATOM 3724 C CA . LEU B 1 142 ? -0.852 -31.828 -4.855 1 97.44 142 LEU B CA 1
ATOM 3725 C C . LEU B 1 142 ? -0.485 -30.875 -5.992 1 97.44 142 LEU B C 1
ATOM 3727 O O . LEU B 1 142 ? 0.231 -29.891 -5.781 1 97.44 142 LEU B O 1
ATOM 3731 N N . ALA B 1 143 ? -1.002 -31.109 -7.203 1 98.31 143 ALA B N 1
ATOM 3732 C CA . ALA B 1 143 ? -0.75 -30.234 -8.344 1 98.31 143 ALA B CA 1
ATOM 3733 C C . ALA B 1 143 ? -1.43 -28.891 -8.164 1 98.31 143 ALA B C 1
ATOM 3735 O O . ALA B 1 143 ? -1.12 -27.922 -8.875 1 98.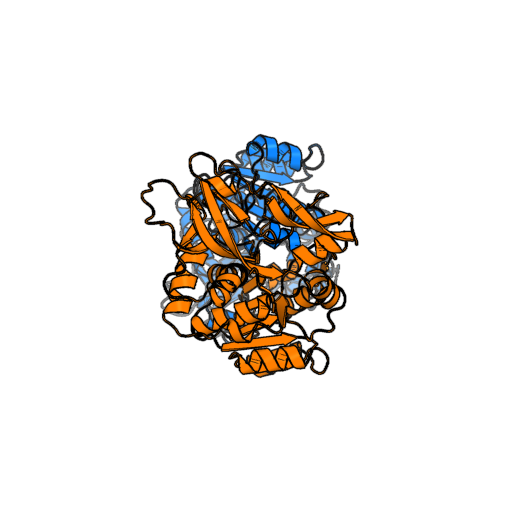31 143 ALA B O 1
ATOM 3736 N N . LEU B 1 144 ? -2.354 -28.797 -7.207 1 98.31 144 LEU B N 1
ATOM 3737 C CA . LEU B 1 144 ? -3.096 -27.578 -6.949 1 98.31 144 LEU B CA 1
ATOM 3738 C C . LEU B 1 144 ? -2.43 -26.75 -5.852 1 98.31 144 LEU B C 1
ATOM 3740 O O . LEU B 1 144 ? -2.822 -25.609 -5.594 1 98.31 144 LEU B O 1
ATOM 3744 N N . ILE B 1 145 ? -1.339 -27.281 -5.258 1 98.12 145 ILE B N 1
ATOM 3745 C CA . ILE B 1 145 ? -0.738 -26.641 -4.09 1 98.12 145 ILE B CA 1
ATOM 3746 C C . ILE B 1 145 ? -0.015 -25.359 -4.516 1 98.12 145 ILE B C 1
ATOM 3748 O O . ILE B 1 145 ? -0.119 -24.328 -3.846 1 98.12 145 ILE B O 1
ATOM 3752 N N . GLU B 1 146 ? 0.675 -25.422 -5.598 1 98.69 146 GLU B N 1
ATOM 3753 C CA . GLU B 1 146 ? 1.418 -24.25 -6.031 1 98.69 146 GLU B CA 1
ATOM 3754 C C . GLU B 1 146 ? 0.481 -23.078 -6.297 1 98.69 146 GLU B C 1
ATOM 3756 O O . GLU B 1 146 ? 0.651 -22 -5.723 1 98.69 146 GLU B O 1
ATOM 3761 N N . PRO B 1 147 ? -0.581 -23.203 -7.129 1 98.44 147 PRO B N 1
ATOM 3762 C CA . PRO B 1 147 ? -1.47 -22.062 -7.332 1 98.44 147 PRO B CA 1
ATOM 3763 C C . PRO B 1 147 ? -2.207 -21.656 -6.055 1 98.44 147 PRO B C 1
ATOM 3765 O O . PRO B 1 147 ? -2.467 -20.469 -5.84 1 98.44 147 PRO B O 1
ATOM 3768 N N . PHE B 1 148 ? -2.533 -22.609 -5.195 1 98.25 148 PHE B N 1
ATOM 3769 C CA . PHE B 1 148 ? -3.166 -22.266 -3.926 1 98.25 148 PHE B CA 1
ATOM 3770 C C . PHE B 1 148 ? -2.205 -21.5 -3.031 1 98.25 148 PHE B C 1
ATOM 3772 O O . PHE B 1 148 ? -2.615 -20.578 -2.316 1 98.25 148 PHE B O 1
ATOM 3779 N N . SER B 1 149 ? -0.926 -21.844 -3.107 1 98.56 149 SER B N 1
ATOM 3780 C CA . SER B 1 149 ? 0.066 -21.188 -2.264 1 98.56 149 SER B CA 1
ATOM 3781 C C . SER B 1 149 ? 0.197 -19.703 -2.615 1 98.56 149 SER B C 1
ATOM 3783 O O . SER B 1 149 ? 0.486 -18.875 -1.749 1 98.56 149 SER B O 1
ATOM 3785 N N . ILE B 1 150 ? -0.04 -19.344 -3.852 1 98.56 150 ILE B N 1
ATOM 3786 C CA . ILE B 1 150 ? -0.012 -17.953 -4.285 1 98.56 150 ILE B CA 1
ATOM 3787 C C . ILE B 1 150 ? -1.067 -17.156 -3.525 1 98.56 150 ILE B C 1
ATOM 3789 O O . ILE B 1 150 ? -0.762 -16.109 -2.941 1 98.56 150 ILE B O 1
ATOM 3793 N N . SER B 1 151 ? -2.258 -17.688 -3.521 1 98.62 151 SER B N 1
ATOM 3794 C CA . SER B 1 151 ? -3.369 -17.031 -2.84 1 98.62 151 SER B CA 1
ATOM 3795 C C . SER B 1 151 ? -3.172 -17.031 -1.329 1 98.62 151 SER B C 1
ATOM 3797 O O . SER B 1 151 ? -3.443 -16.031 -0.66 1 98.62 151 SER B O 1
ATOM 3799 N N . TYR B 1 152 ? -2.691 -18.172 -0.834 1 98.38 152 TYR B N 1
ATOM 3800 C CA . TYR B 1 152 ? -2.449 -18.328 0.597 1 98.38 152 TYR B CA 1
ATOM 3801 C C . TYR B 1 152 ? -1.417 -17.312 1.08 1 98.38 152 TYR B C 1
ATOM 3803 O O . TYR B 1 152 ? -1.586 -16.703 2.137 1 98.38 152 TYR B O 1
ATOM 3811 N N . HIS B 1 153 ? -0.376 -17.109 0.308 1 98.81 153 HIS B N 1
ATOM 3812 C CA . HIS B 1 153 ? 0.644 -16.125 0.611 1 98.81 153 HIS B CA 1
ATOM 3813 C C . HIS B 1 153 ? 0.041 -14.719 0.687 1 98.81 153 HIS B C 1
ATOM 3815 O O . HIS B 1 153 ? 0.35 -13.953 1.604 1 98.81 153 HIS B O 1
ATOM 3821 N N . ALA B 1 154 ? -0.818 -14.383 -0.243 1 98.81 154 ALA B N 1
ATOM 3822 C CA . ALA B 1 154 ? -1.463 -13.07 -0.283 1 98.81 154 ALA B CA 1
ATOM 3823 C C . ALA B 1 154 ? -2.307 -12.836 0.966 1 98.81 154 ALA B C 1
ATOM 3825 O O . ALA B 1 154 ? -2.287 -11.742 1.539 1 98.81 154 ALA B O 1
ATOM 3826 N N . ILE B 1 155 ? -3.057 -13.828 1.355 1 98.62 155 ILE B N 1
ATOM 3827 C CA . ILE B 1 155 ? -3.922 -13.734 2.525 1 98.62 155 ILE B CA 1
ATOM 3828 C C . ILE B 1 155 ? -3.074 -13.555 3.783 1 98.62 155 ILE B C 1
ATOM 3830 O O . ILE B 1 155 ? -3.441 -12.797 4.684 1 98.62 155 ILE B O 1
ATOM 3834 N N . ASN B 1 156 ? -1.899 -14.273 3.828 1 98.44 156 ASN B N 1
ATOM 3835 C CA . ASN B 1 156 ? -0.961 -14.07 4.926 1 98.44 156 ASN B CA 1
ATOM 3836 C C . ASN B 1 156 ? -0.415 -12.648 4.945 1 98.44 156 ASN B C 1
ATOM 3838 O O . ASN B 1 156 ? -0.331 -12.023 6.008 1 98.44 156 ASN B O 1
ATOM 3842 N N . ARG B 1 157 ? -0.055 -12.109 3.779 1 98.31 157 ARG B N 1
ATOM 3843 C CA . ARG B 1 157 ? 0.474 -10.75 3.684 1 98.31 157 ARG B CA 1
ATOM 3844 C C . ARG B 1 157 ? -0.543 -9.734 4.184 1 98.31 157 ARG B C 1
ATOM 3846 O O . ARG B 1 157 ? -0.182 -8.773 4.871 1 98.31 157 ARG B O 1
ATOM 3853 N N . GLY B 1 158 ? -1.81 -9.977 3.791 1 98.38 158 GLY B N 1
ATOM 3854 C CA . GLY B 1 158 ? -2.865 -9.07 4.211 1 98.38 158 GLY B CA 1
ATOM 3855 C C . GLY B 1 158 ? -3.244 -9.234 5.672 1 98.38 158 GLY B C 1
ATOM 3856 O O . GLY B 1 158 ? -4.035 -8.453 6.207 1 98.38 158 GLY B O 1
ATOM 3857 N N . ASP B 1 159 ? -2.709 -10.266 6.301 1 98.31 159 ASP B N 1
ATOM 3858 C CA . ASP B 1 159 ? -3.016 -10.578 7.695 1 98.31 159 ASP B CA 1
ATOM 3859 C C . ASP B 1 159 ? -4.523 -10.602 7.934 1 98.31 159 ASP B C 1
ATOM 3861 O O . ASP B 1 159 ? -5.031 -9.891 8.805 1 98.31 159 ASP B O 1
ATOM 3865 N N . ILE B 1 160 ? -5.23 -11.289 7.078 1 98.12 160 ILE B N 1
ATOM 3866 C CA . ILE B 1 160 ? -6.68 -11.414 7.199 1 98.12 160 ILE B CA 1
ATOM 3867 C C . ILE B 1 160 ? -7.035 -12.047 8.539 1 98.12 160 ILE B C 1
ATOM 3869 O O . ILE B 1 160 ? -6.41 -13.023 8.953 1 98.12 160 ILE B O 1
ATOM 3873 N N . GLN B 1 161 ? -8.008 -11.477 9.195 1 97.81 161 GLN B N 1
ATOM 3874 C CA . GLN B 1 161 ? -8.383 -11.898 10.539 1 97.81 161 GLN B CA 1
ATOM 3875 C C . GLN B 1 161 ? -9.789 -12.484 10.562 1 97.81 161 GLN B C 1
ATOM 3877 O O . GLN B 1 161 ? -10.562 -12.297 9.625 1 97.81 161 GLN B O 1
ATOM 3882 N N . LYS B 1 162 ? -10.016 -13.164 11.703 1 98.06 162 LYS B N 1
ATOM 3883 C CA . LYS B 1 162 ? -11.367 -13.656 11.953 1 98.06 162 LYS B CA 1
ATOM 3884 C C . LYS B 1 162 ? -12.383 -12.516 11.922 1 98.06 162 LYS B C 1
ATOM 3886 O O . LYS B 1 162 ? -12.117 -11.43 12.438 1 98.06 162 LYS B O 1
ATOM 3891 N N . GLU B 1 163 ? -13.445 -12.664 11.172 1 97.38 163 GLU B N 1
ATOM 3892 C CA . GLU B 1 163 ? -14.625 -11.797 11.109 1 97.38 163 GLU B CA 1
ATOM 3893 C C . GLU B 1 163 ? -14.375 -10.602 10.195 1 97.38 163 GLU B C 1
ATOM 3895 O O . GLU B 1 163 ? -15.266 -9.758 10.016 1 97.38 163 GLU B O 1
ATOM 3900 N N . ASP B 1 164 ? -13.148 -10.516 9.625 1 98.19 164 ASP B N 1
ATOM 3901 C CA . ASP B 1 164 ? -12.977 -9.508 8.578 1 98.19 164 ASP B CA 1
ATOM 3902 C C . ASP B 1 164 ? -14.016 -9.68 7.48 1 98.19 164 ASP B C 1
ATOM 3904 O O . ASP B 1 164 ? -14.336 -10.812 7.086 1 98.19 164 ASP B O 1
ATOM 3908 N N . LYS B 1 165 ? -14.602 -8.641 7.039 1 98.56 165 LYS B N 1
ATOM 3909 C CA . LYS B 1 165 ? -15.344 -8.656 5.785 1 98.56 165 LYS B CA 1
ATOM 3910 C C . LYS B 1 165 ? -14.414 -8.469 4.59 1 98.56 165 LYS B C 1
ATOM 3912 O O . LYS B 1 165 ? -13.82 -7.402 4.418 1 98.56 165 LYS B O 1
ATOM 3917 N N . VAL B 1 166 ? -14.305 -9.492 3.777 1 98.94 166 VAL B N 1
ATOM 3918 C CA . VAL B 1 166 ? -13.352 -9.531 2.672 1 98.94 166 VAL B CA 1
ATOM 3919 C C . VAL B 1 166 ? -14.102 -9.609 1.345 1 98.94 166 VAL B C 1
ATOM 3921 O O . VAL B 1 166 ? -15.07 -10.367 1.212 1 98.94 166 VAL B O 1
ATOM 3924 N N . LEU B 1 167 ? -13.742 -8.758 0.393 1 98.94 167 LEU B N 1
ATOM 3925 C CA . LEU B 1 167 ? -14.258 -8.844 -0.968 1 98.94 167 LEU B CA 1
ATOM 3926 C C . LEU B 1 167 ? -13.148 -9.18 -1.952 1 98.94 167 LEU B C 1
ATOM 3928 O O . LEU B 1 167 ? -12.156 -8.445 -2.051 1 98.94 167 LEU B O 1
ATOM 3932 N N . VAL B 1 168 ? -13.25 -10.281 -2.645 1 98.94 168 VAL B N 1
ATOM 3933 C CA . VAL B 1 168 ? -12.297 -10.727 -3.654 1 98.94 168 VAL B CA 1
ATOM 3934 C C . VAL B 1 168 ? -12.789 -10.32 -5.043 1 98.94 168 VAL B C 1
ATOM 3936 O O . VAL B 1 168 ? -13.922 -10.617 -5.414 1 98.94 168 VAL B O 1
ATOM 3939 N N . PHE B 1 169 ? -11.961 -9.617 -5.754 1 98.94 169 PHE B N 1
ATOM 3940 C CA . PHE B 1 169 ? -12.266 -9.234 -7.129 1 98.94 169 PHE B CA 1
ATOM 3941 C C . PHE B 1 169 ? -11.656 -10.227 -8.109 1 98.94 169 PHE B C 1
ATOM 3943 O O . PHE B 1 169 ? -10.438 -10.273 -8.273 1 98.94 169 PHE B O 1
ATOM 3950 N N . GLY B 1 170 ? -12.477 -10.953 -8.812 1 98.31 170 GLY B N 1
ATOM 3951 C CA . GLY B 1 170 ? -12.07 -12.023 -9.703 1 98.31 170 GLY B CA 1
ATOM 3952 C C . GLY B 1 170 ? -12.312 -13.406 -9.125 1 98.31 170 GLY B C 1
ATOM 3953 O O . GLY B 1 170 ? -11.734 -13.758 -8.094 1 98.31 170 GLY B O 1
ATOM 3954 N N . ALA B 1 171 ? -13.133 -14.164 -9.844 1 98.06 171 ALA B N 1
ATOM 3955 C CA . ALA B 1 171 ? -13.469 -15.508 -9.367 1 98.06 171 ALA B CA 1
ATOM 3956 C C . ALA B 1 171 ? -12.828 -16.578 -10.25 1 98.06 171 ALA B C 1
ATOM 3958 O O . ALA B 1 171 ? -13.438 -17.609 -10.539 1 98.06 171 ALA B O 1
ATOM 3959 N N . GLY B 1 172 ? -11.656 -16.219 -10.781 1 96.81 172 GLY B N 1
ATOM 3960 C CA . GLY B 1 172 ? -10.82 -17.266 -11.344 1 96.81 172 GLY B CA 1
ATOM 3961 C C . GLY B 1 172 ? -10.203 -18.172 -10.289 1 96.81 172 GLY B C 1
ATOM 3962 O O . GLY B 1 172 ? -10.523 -18.062 -9.102 1 96.81 172 GLY B O 1
ATOM 3963 N N . ALA B 1 173 ? -9.305 -19.031 -10.719 1 96.81 173 ALA B N 1
ATOM 3964 C CA . ALA B 1 173 ? -8.703 -20 -9.805 1 96.81 173 ALA B CA 1
ATOM 3965 C C . ALA B 1 173 ? -8.016 -19.312 -8.641 1 96.81 173 ALA B C 1
ATOM 3967 O O . ALA B 1 173 ? -8.219 -19.672 -7.477 1 96.81 173 ALA B O 1
ATOM 3968 N N . ILE B 1 174 ? -7.246 -18.312 -8.914 1 98 174 ILE B N 1
ATOM 3969 C CA . ILE B 1 174 ? -6.484 -17.594 -7.895 1 98 174 ILE B CA 1
ATOM 3970 C C . ILE B 1 174 ? -7.438 -16.906 -6.934 1 98 174 ILE B C 1
ATOM 3972 O O . ILE B 1 174 ? -7.238 -16.938 -5.715 1 98 174 ILE B O 1
ATOM 3976 N N . GLY B 1 175 ? -8.453 -16.266 -7.488 1 98.56 175 GLY B N 1
ATOM 3977 C CA . GLY B 1 175 ? -9.438 -15.602 -6.648 1 98.56 175 GLY B CA 1
ATOM 3978 C C . GLY B 1 175 ? -10.18 -16.562 -5.738 1 98.56 175 GLY B C 1
ATOM 3979 O O . GLY B 1 175 ? -10.383 -16.281 -4.559 1 98.56 175 GLY B O 1
ATOM 3980 N N . ILE B 1 176 ? -10.602 -17.672 -6.25 1 98.19 176 ILE B N 1
ATOM 3981 C CA . ILE B 1 176 ? -11.32 -18.672 -5.461 1 98.19 176 ILE B CA 1
ATOM 3982 C C . ILE B 1 176 ? -10.406 -19.234 -4.379 1 98.19 176 ILE B C 1
ATOM 3984 O O . ILE B 1 176 ? -10.828 -19.406 -3.234 1 98.19 176 ILE B O 1
ATOM 3988 N N . PHE B 1 177 ? -9.125 -19.484 -4.719 1 98.44 177 PHE B N 1
ATOM 3989 C CA . PHE B 1 177 ? -8.172 -19.953 -3.715 1 98.44 177 PHE B CA 1
ATOM 3990 C C . PHE B 1 177 ? -7.969 -18.891 -2.633 1 98.44 177 PHE B C 1
ATOM 3992 O O . PHE B 1 177 ? -7.84 -19.219 -1.453 1 98.44 177 PHE B O 1
ATOM 3999 N N . ALA B 1 178 ? -7.945 -17.625 -3.01 1 98.75 178 ALA B N 1
ATOM 4000 C CA . ALA B 1 178 ? -7.844 -16.547 -2.025 1 98.75 178 ALA B CA 1
ATOM 4001 C C . ALA B 1 178 ? -9.062 -16.531 -1.107 1 98.75 178 ALA B C 1
ATOM 4003 O O . ALA B 1 178 ? -8.93 -16.359 0.106 1 98.75 178 ALA B O 1
ATOM 4004 N N . MET B 1 179 ? -10.219 -16.688 -1.742 1 98.56 179 MET B N 1
ATOM 4005 C CA . MET B 1 179 ? -11.461 -16.766 -0.98 1 98.56 179 MET B CA 1
ATOM 4006 C C . MET B 1 179 ? -11.406 -17.891 0.043 1 98.56 179 MET B C 1
ATOM 4008 O O . MET B 1 179 ? -11.688 -17.688 1.224 1 98.56 179 MET B O 1
ATOM 4012 N N . ILE B 1 180 ? -10.961 -19.047 -0.384 1 97.81 180 ILE B N 1
ATOM 4013 C CA . ILE B 1 180 ? -10.898 -20.203 0.492 1 97.81 180 ILE B CA 1
ATOM 4014 C C . ILE B 1 180 ? -9.898 -19.953 1.62 1 97.81 180 ILE B C 1
ATOM 4016 O O . ILE B 1 180 ? -10.188 -20.219 2.787 1 97.81 180 ILE B O 1
ATOM 4020 N N . ALA B 1 181 ? -8.711 -19.422 1.273 1 97.81 181 ALA B N 1
ATOM 4021 C CA . ALA B 1 181 ? -7.703 -19.125 2.283 1 97.81 181 ALA B CA 1
ATOM 4022 C C . ALA B 1 181 ? -8.242 -18.156 3.324 1 97.81 181 ALA B C 1
ATOM 4024 O O . ALA B 1 181 ? -8 -18.312 4.523 1 97.81 181 ALA B O 1
ATOM 4025 N N . ALA B 1 182 ? -8.969 -17.109 2.885 1 98.44 182 ALA B N 1
ATOM 4026 C CA . ALA B 1 182 ? -9.555 -16.141 3.799 1 98.44 182 ALA B CA 1
ATOM 4027 C C . ALA B 1 182 ? -10.609 -16.781 4.688 1 98.44 182 ALA B C 1
ATOM 4029 O O . ALA B 1 182 ? -10.695 -16.484 5.879 1 98.44 182 ALA B O 1
ATOM 4030 N N . LYS B 1 183 ? -11.414 -17.688 4.07 1 97.44 183 LYS B N 1
ATOM 4031 C CA . LYS B 1 183 ? -12.414 -18.422 4.828 1 97.44 183 LYS B CA 1
ATOM 4032 C C . LYS B 1 183 ? -11.773 -19.25 5.938 1 97.44 183 LYS B C 1
ATOM 4034 O O . LYS B 1 183 ? -12.305 -19.344 7.047 1 97.44 183 LYS B O 1
ATOM 4039 N N . LEU B 1 184 ? -10.695 -19.797 5.664 1 95 184 LEU B N 1
ATOM 4040 C CA . LEU B 1 184 ? -9.992 -20.641 6.625 1 95 184 LEU B CA 1
ATOM 4041 C C . LEU B 1 184 ? -9.477 -19.812 7.801 1 95 184 LEU B C 1
ATOM 4043 O O . LEU B 1 184 ? -9.211 -20.359 8.875 1 95 184 LEU B O 1
ATOM 4047 N N . ARG B 1 185 ? -9.352 -18.5 7.637 1 96.38 185 ARG B N 1
ATOM 4048 C CA . ARG B 1 185 ? -8.961 -17.594 8.719 1 96.38 185 ARG B CA 1
ATOM 4049 C C . ARG B 1 185 ? -10.172 -17.156 9.531 1 96.38 185 ARG B C 1
ATOM 4051 O O . ARG B 1 185 ? -10.039 -16.438 10.523 1 96.38 185 ARG B O 1
ATOM 4058 N N . GLY B 1 186 ? -11.344 -17.531 9.109 1 97.5 186 GLY B N 1
ATOM 4059 C CA . GLY B 1 186 ? -12.562 -17.172 9.82 1 97.5 186 GLY B CA 1
ATOM 4060 C C . GLY B 1 186 ? -13.195 -15.883 9.32 1 97.5 186 GLY B C 1
ATOM 4061 O O . GLY B 1 186 ? -14.086 -15.336 9.969 1 97.5 186 GLY B O 1
ATOM 4062 N N . ALA B 1 187 ? -12.82 -15.406 8.141 1 98.44 187 ALA B N 1
ATOM 4063 C CA . ALA B 1 187 ? -13.359 -14.164 7.586 1 98.44 187 ALA B CA 1
ATOM 4064 C C . ALA B 1 187 ? -14.719 -14.398 6.938 1 98.44 187 ALA B C 1
ATOM 4066 O O . ALA B 1 187 ? -15.086 -15.539 6.652 1 98.44 187 ALA B O 1
ATOM 4067 N N . GLN B 1 188 ? -15.508 -13.359 6.832 1 98.75 188 GLN B N 1
ATOM 4068 C CA . GLN B 1 188 ? -16.672 -13.32 5.953 1 98.75 188 GLN B CA 1
ATOM 4069 C C . GLN B 1 188 ? -16.281 -12.875 4.547 1 98.75 188 GLN B C 1
ATOM 4071 O O . GLN B 1 188 ? -15.906 -11.719 4.34 1 98.75 188 GLN B O 1
ATOM 4076 N N . VAL B 1 189 ? -16.406 -13.773 3.605 1 98.88 189 VAL B N 1
ATOM 4077 C CA . VAL B 1 189 ? -15.766 -13.523 2.322 1 98.88 189 VAL B CA 1
ATOM 4078 C C . VAL B 1 189 ? -16.812 -13.453 1.219 1 98.88 189 VAL B C 1
ATOM 4080 O O . VAL B 1 189 ? -17.625 -14.375 1.06 1 98.88 189 VAL B O 1
ATOM 4083 N N . TYR B 1 190 ? -16.812 -12.352 0.511 1 98.88 190 TYR B N 1
ATOM 4084 C CA . TYR B 1 190 ? -17.578 -12.125 -0.706 1 98.88 190 TYR B CA 1
ATOM 4085 C C . TYR B 1 190 ? -16.688 -12.125 -1.934 1 98.88 190 TYR B C 1
ATOM 4087 O O . TYR B 1 190 ? -15.484 -11.859 -1.829 1 98.88 190 TYR B O 1
ATOM 4095 N N . ILE B 1 191 ? -17.25 -12.5 -3.043 1 98.88 191 ILE B N 1
ATOM 4096 C CA . ILE B 1 191 ? -16.438 -12.562 -4.262 1 98.88 191 ILE B CA 1
ATOM 4097 C C . ILE B 1 191 ? -17.25 -12.023 -5.438 1 98.88 191 ILE B C 1
ATOM 4099 O O . ILE B 1 191 ? -18.453 -12.266 -5.531 1 98.88 191 ILE B O 1
ATOM 4103 N N . THR B 1 192 ? -16.594 -11.219 -6.254 1 98.88 192 THR B N 1
ATOM 4104 C CA . THR B 1 192 ? -17.25 -10.594 -7.395 1 98.88 192 THR B CA 1
ATOM 4105 C C . THR B 1 192 ? -16.594 -11.008 -8.703 1 98.88 192 THR B C 1
ATOM 4107 O O . THR B 1 192 ? -15.383 -11.25 -8.734 1 98.88 192 THR B O 1
ATOM 4110 N N . ASP B 1 193 ? -17.297 -11.172 -9.703 1 98.19 193 ASP B N 1
ATOM 4111 C CA . ASP B 1 193 ? -16.906 -11.508 -11.07 1 98.19 193 ASP B CA 1
ATOM 4112 C C . ASP B 1 193 ? -18.016 -11.172 -12.055 1 98.19 193 ASP B C 1
ATOM 4114 O O . ASP B 1 193 ? -19.141 -10.852 -11.648 1 98.19 193 ASP B O 1
ATOM 4118 N N . VAL B 1 194 ? -17.688 -11.141 -13.344 1 96.5 194 VAL B N 1
ATOM 4119 C CA . VAL B 1 194 ? -18.703 -10.852 -14.352 1 96.5 194 VAL B CA 1
ATOM 4120 C C . VAL B 1 194 ? -19.344 -12.148 -14.82 1 96.5 194 VAL B C 1
ATOM 4122 O O . VAL B 1 194 ? -20.453 -12.141 -15.375 1 96.5 194 VAL B O 1
ATOM 4125 N N . PHE B 1 195 ? -18.688 -13.312 -14.594 1 95.25 195 PHE B N 1
ATOM 4126 C CA . PHE B 1 195 ? -19.188 -14.594 -15.094 1 95.25 195 PHE B CA 1
ATOM 4127 C C . PHE B 1 195 ? -20.016 -15.305 -14.023 1 95.25 195 PHE B C 1
ATOM 4129 O O . PHE B 1 195 ? -19.5 -15.648 -12.961 1 95.25 195 PHE B O 1
ATOM 4136 N N . GLU B 1 196 ? -21.219 -15.625 -14.367 1 94.62 196 GLU B N 1
ATOM 4137 C CA . GLU B 1 196 ? -22.172 -16.25 -13.445 1 94.62 196 GLU B CA 1
ATOM 4138 C C . GLU B 1 196 ? -21.672 -17.625 -13 1 94.62 196 GLU B C 1
ATOM 4140 O O . GLU B 1 196 ? -21.797 -17.984 -11.828 1 94.62 196 GLU B O 1
ATOM 4145 N N . ASP B 1 197 ? -21.141 -18.344 -13.891 1 94.12 197 ASP B N 1
ATOM 4146 C CA . ASP B 1 197 ? -20.734 -19.719 -13.594 1 94.12 197 ASP B CA 1
ATOM 4147 C C . ASP B 1 197 ? -19.578 -19.734 -12.594 1 94.12 197 ASP B C 1
ATOM 4149 O O . ASP B 1 197 ? -19.484 -20.625 -11.75 1 94.12 197 ASP B O 1
ATOM 4153 N N . ARG B 1 198 ? -18.688 -18.812 -12.688 1 96.38 198 ARG B N 1
ATOM 4154 C CA . ARG B 1 198 ? -17.578 -18.703 -11.742 1 96.38 198 ARG B CA 1
ATOM 4155 C C . ARG B 1 198 ? -18.094 -18.359 -10.344 1 96.38 198 ARG B C 1
ATOM 4157 O O . ARG B 1 198 ? -17.609 -18.906 -9.352 1 96.38 198 ARG B O 1
ATOM 4164 N N . LEU B 1 199 ? -19.078 -17.469 -10.344 1 97.56 199 LEU B N 1
ATOM 4165 C CA . LEU B 1 199 ? -19.656 -17.062 -9.07 1 97.56 199 LEU B CA 1
ATOM 4166 C C . LEU B 1 199 ? -20.391 -18.234 -8.422 1 97.56 199 LEU B C 1
ATOM 4168 O O . LEU B 1 199 ? -20.312 -18.422 -7.207 1 97.56 199 LEU B O 1
ATOM 4172 N N . LYS B 1 200 ? -21.094 -18.984 -9.258 1 96.25 200 LYS B N 1
ATOM 4173 C CA . LYS B 1 200 ? -21.75 -20.172 -8.75 1 96.25 200 LYS B CA 1
ATOM 4174 C C . LYS B 1 200 ? -20.75 -21.156 -8.141 1 96.25 200 LYS B C 1
ATOM 4176 O O . LYS B 1 200 ? -20.984 -21.719 -7.074 1 96.25 200 LYS B O 1
ATOM 4181 N N . GLN B 1 201 ? -19.656 -21.297 -8.836 1 95.19 201 GLN B N 1
ATOM 4182 C CA . GLN B 1 201 ? -18.594 -22.172 -8.328 1 95.19 201 GLN B CA 1
ATOM 4183 C C . GLN B 1 201 ? -18.047 -21.641 -7.004 1 95.19 201 GLN B C 1
ATOM 4185 O O . GLN B 1 201 ? -17.812 -22.422 -6.078 1 95.19 201 GLN B O 1
ATOM 4190 N N . ALA B 1 202 ? -17.844 -20.375 -6.902 1 97.31 202 ALA B N 1
ATOM 4191 C CA . ALA B 1 202 ? -17.344 -19.766 -5.672 1 97.31 202 ALA B CA 1
ATOM 4192 C C . ALA B 1 202 ? -18.297 -20.031 -4.508 1 97.31 202 ALA B C 1
ATOM 4194 O O . ALA B 1 202 ? -17.859 -20.359 -3.402 1 97.31 202 ALA B O 1
ATOM 4195 N N . MET B 1 203 ? -19.562 -19.891 -4.793 1 97.56 203 MET B N 1
ATOM 4196 C CA . MET B 1 203 ? -20.578 -20.156 -3.768 1 97.56 203 MET B CA 1
ATOM 4197 C C . MET B 1 203 ? -20.5 -21.609 -3.301 1 97.56 203 MET B C 1
ATOM 4199 O O . MET B 1 203 ? -20.562 -21.891 -2.102 1 97.56 203 MET B O 1
ATOM 4203 N N . GLN B 1 204 ? -20.344 -22.469 -4.227 1 95.5 204 GLN B N 1
ATOM 4204 C CA . GLN B 1 204 ? -20.25 -23.891 -3.916 1 95.5 204 GLN B CA 1
ATOM 4205 C C . GLN B 1 204 ? -19.016 -24.203 -3.09 1 95.5 204 GLN B C 1
ATOM 4207 O O . GLN B 1 204 ? -19.016 -25.141 -2.285 1 95.5 204 GLN B O 1
ATOM 4212 N N . MET B 1 205 ? -18.078 -23.359 -3.258 1 95.69 205 MET B N 1
ATOM 4213 C CA . MET B 1 205 ? -16.812 -23.641 -2.592 1 95.69 205 MET B CA 1
ATOM 4214 C C . MET B 1 205 ? -16.688 -22.844 -1.292 1 95.69 205 MET B C 1
ATOM 4216 O O . MET B 1 205 ? -15.633 -22.844 -0.664 1 95.69 205 MET B O 1
ATOM 4220 N N . GLY B 1 206 ? -17.703 -22.062 -0.911 1 95.81 206 GLY B N 1
ATOM 4221 C CA . GLY B 1 206 ? -17.734 -21.609 0.471 1 95.81 206 GLY B CA 1
ATOM 4222 C C . GLY B 1 206 ? -17.859 -20.109 0.602 1 95.81 206 GLY B C 1
ATOM 4223 O O . GLY B 1 206 ? -17.812 -19.562 1.711 1 95.81 206 GLY B O 1
ATOM 4224 N N . ALA B 1 207 ? -18.031 -19.391 -0.46 1 98.06 207 ALA B N 1
ATOM 4225 C CA . ALA B 1 207 ? -18.234 -17.953 -0.355 1 98.06 207 ALA B CA 1
ATOM 4226 C C . ALA B 1 207 ? -19.453 -17.625 0.503 1 98.06 207 ALA B C 1
ATOM 4228 O O . ALA B 1 207 ? -20.453 -18.359 0.468 1 98.06 207 ALA B O 1
ATOM 4229 N N . ASP B 1 208 ? -19.375 -16.531 1.308 1 98.62 208 ASP B N 1
ATOM 4230 C CA . ASP B 1 208 ? -20.516 -16.078 2.092 1 98.62 208 ASP B CA 1
ATOM 4231 C C . ASP B 1 208 ? -21.5 -15.297 1.225 1 98.62 208 ASP B C 1
ATOM 4233 O O . ASP B 1 208 ? -22.672 -15.172 1.572 1 98.62 208 ASP B O 1
ATOM 4237 N N . GLY B 1 209 ? -21.047 -14.773 0.155 1 98.56 209 GLY B N 1
ATOM 4238 C CA . GLY B 1 209 ? -21.875 -14.047 -0.8 1 98.56 209 GLY B CA 1
ATOM 4239 C C . GLY B 1 209 ? -21.156 -13.742 -2.1 1 98.56 209 GLY B C 1
ATOM 4240 O O . GLY B 1 209 ? -19.922 -13.859 -2.176 1 98.56 209 GLY B O 1
ATOM 4241 N N . ILE B 1 210 ? -21.938 -13.461 -3.125 1 98.56 210 ILE B N 1
ATOM 4242 C CA . ILE B 1 210 ? -21.391 -13.156 -4.438 1 98.56 210 ILE B CA 1
ATOM 4243 C C . ILE B 1 210 ? -21.984 -11.852 -4.961 1 98.56 210 ILE B C 1
ATOM 4245 O O . ILE B 1 210 ? -23.078 -11.453 -4.555 1 98.56 210 ILE B O 1
ATOM 4249 N N . ILE B 1 211 ? -21.188 -11.141 -5.766 1 98.69 211 ILE B N 1
ATOM 4250 C CA . ILE B 1 211 ? -21.641 -9.953 -6.484 1 98.69 211 ILE B CA 1
ATOM 4251 C C . ILE B 1 211 ? -21.375 -10.125 -7.977 1 98.69 211 ILE B C 1
ATOM 4253 O O . ILE B 1 211 ? -20.219 -10.227 -8.398 1 98.69 211 ILE B O 1
ATOM 4257 N N . ASN B 1 212 ? -22.422 -10.234 -8.789 1 98.44 212 ASN B N 1
ATOM 4258 C CA . ASN B 1 212 ? -22.234 -10.258 -10.234 1 98.44 212 ASN B CA 1
ATOM 4259 C C . ASN B 1 212 ? -22.047 -8.852 -10.797 1 98.44 212 ASN B C 1
ATOM 4261 O O . ASN B 1 212 ? -23.016 -8.102 -10.969 1 98.44 212 ASN B O 1
ATOM 4265 N N . ALA B 1 213 ? -20.828 -8.508 -11.117 1 97.38 213 ALA B N 1
ATOM 4266 C CA . ALA B 1 213 ? -20.453 -7.148 -11.5 1 97.38 213 ALA B CA 1
ATOM 4267 C C . ALA B 1 213 ? -21.094 -6.758 -12.836 1 97.38 213 ALA B C 1
ATOM 4269 O O . ALA B 1 213 ? -21.109 -5.582 -13.195 1 97.38 213 ALA B O 1
ATOM 4270 N N . SER B 1 214 ? -21.594 -7.727 -13.586 1 96 214 SER B N 1
ATOM 4271 C CA . SER B 1 214 ? -22.281 -7.43 -14.844 1 96 214 SER B CA 1
ATOM 4272 C C . SER B 1 214 ? -23.75 -7.086 -14.617 1 96 214 SER B C 1
ATOM 4274 O O . SER B 1 214 ? -24.406 -6.547 -15.5 1 96 214 SER B O 1
ATOM 4276 N N . LYS B 1 215 ? -24.234 -7.34 -13.469 1 96.69 215 LYS B N 1
ATOM 4277 C CA . LYS B 1 215 ? -25.656 -7.191 -13.203 1 96.69 215 LYS B CA 1
ATOM 4278 C C . LYS B 1 215 ? -25.906 -6.234 -12.039 1 96.69 215 LYS B C 1
ATOM 4280 O O . LYS B 1 215 ? -27 -5.688 -11.898 1 96.69 215 LYS B O 1
ATOM 4285 N N . GLU B 1 216 ? -24.906 -6.117 -11.227 1 96.06 216 GLU B N 1
ATOM 4286 C CA . GLU B 1 216 ? -25.062 -5.344 -9.992 1 96.06 216 GLU B CA 1
ATOM 4287 C C . GLU B 1 216 ? -24.016 -4.242 -9.898 1 96.06 216 GLU B C 1
ATOM 4289 O O . GLU B 1 216 ? -22.938 -4.359 -10.477 1 96.06 216 GLU B O 1
ATOM 4294 N N . ASP B 1 217 ? -24.438 -3.168 -9.164 1 97.12 217 ASP B N 1
ATOM 4295 C CA . ASP B 1 217 ? -23.453 -2.135 -8.828 1 97.12 217 ASP B CA 1
ATOM 4296 C C . ASP B 1 217 ? -22.625 -2.533 -7.613 1 97.12 217 ASP B C 1
ATOM 4298 O O . ASP B 1 217 ? -23.172 -2.682 -6.512 1 97.12 217 ASP B O 1
ATOM 4302 N N . ILE B 1 218 ? -21.344 -2.676 -7.781 1 97.88 218 ILE B N 1
ATOM 4303 C CA . ILE B 1 218 ? -20.469 -3.168 -6.734 1 97.88 218 ILE B CA 1
ATOM 4304 C C . ILE B 1 218 ? -20.531 -2.238 -5.523 1 97.88 218 ILE B C 1
ATOM 4306 O O . ILE B 1 218 ? -20.609 -2.697 -4.383 1 97.88 218 ILE B O 1
ATOM 4310 N N . ASN B 1 219 ? -20.484 -0.939 -5.758 1 96.12 219 ASN B N 1
ATOM 4311 C CA . ASN B 1 219 ? -20.5 0.036 -4.676 1 96.12 219 ASN B CA 1
ATOM 4312 C C . ASN B 1 219 ? -21.75 -0.083 -3.824 1 96.12 219 ASN B C 1
ATOM 4314 O O . ASN B 1 219 ? -21.688 -0.031 -2.596 1 96.12 219 ASN B O 1
ATOM 4318 N N . GLU B 1 220 ? -22.875 -0.15 -4.465 1 97.06 220 GLU B N 1
ATOM 4319 C CA . GLU B 1 220 ? -24.141 -0.298 -3.752 1 97.06 220 GLU B CA 1
ATOM 4320 C C . GLU B 1 220 ? -24.172 -1.588 -2.938 1 97.06 220 GLU B C 1
ATOM 4322 O O . GLU B 1 220 ? -24.609 -1.594 -1.789 1 97.06 220 GLU B O 1
ATOM 4327 N N . ARG B 1 221 ? -23.703 -2.682 -3.529 1 97.88 221 ARG B N 1
ATOM 4328 C CA . ARG B 1 221 ? -23.672 -3.959 -2.826 1 97.88 221 ARG B CA 1
ATOM 4329 C C . ARG B 1 221 ? -22.734 -3.898 -1.623 1 97.88 221 ARG B C 1
ATOM 4331 O O . ARG B 1 221 ? -23.047 -4.438 -0.559 1 97.88 221 ARG B O 1
ATOM 4338 N N . VAL B 1 222 ? -21.594 -3.281 -1.771 1 98.06 222 VAL B N 1
ATOM 4339 C CA . VAL B 1 222 ? -20.641 -3.135 -0.673 1 98.06 222 VAL B CA 1
ATOM 4340 C C . VAL B 1 222 ? -21.281 -2.348 0.466 1 98.06 222 VAL B C 1
ATOM 4342 O O . VAL B 1 222 ? -21.141 -2.707 1.637 1 98.06 222 VAL B O 1
ATOM 4345 N N . LYS B 1 223 ? -21.984 -1.251 0.145 1 96.44 223 LYS B N 1
ATOM 4346 C CA . LYS B 1 223 ? -22.688 -0.463 1.162 1 96.44 223 LYS B CA 1
ATOM 4347 C C . LYS B 1 223 ? -23.672 -1.317 1.938 1 96.44 223 LYS B C 1
ATOM 4349 O O . LYS B 1 223 ? -23.781 -1.214 3.162 1 96.44 223 LYS B O 1
ATOM 4354 N N . GLU B 1 224 ? -24.391 -2.168 1.196 1 96.81 224 GLU B N 1
ATOM 4355 C CA . GLU B 1 224 ? -25.375 -3.053 1.821 1 96.81 224 GLU B CA 1
ATOM 4356 C C . GLU B 1 224 ? -24.688 -4.051 2.758 1 96.81 224 GLU B C 1
ATOM 4358 O O . GLU B 1 224 ? -25.156 -4.27 3.879 1 96.81 224 GLU B O 1
ATOM 4363 N N . ILE B 1 225 ? -23.578 -4.629 2.32 1 96.62 225 ILE B N 1
ATOM 4364 C CA . ILE B 1 225 ? -22.875 -5.676 3.053 1 96.62 225 ILE B CA 1
ATOM 4365 C C . ILE B 1 225 ? -22.25 -5.094 4.316 1 96.62 225 ILE B C 1
ATOM 4367 O O . ILE B 1 225 ? -22.203 -5.75 5.359 1 96.62 225 ILE B O 1
ATOM 4371 N N . THR B 1 226 ? -21.75 -3.838 4.293 1 95.25 226 THR B N 1
ATOM 4372 C CA . THR B 1 226 ? -20.875 -3.299 5.332 1 95.25 226 THR B CA 1
ATOM 4373 C C . THR B 1 226 ? -21.594 -2.195 6.113 1 95.25 226 THR B C 1
ATOM 4375 O O . THR B 1 226 ? -20.969 -1.503 6.922 1 95.25 226 THR B O 1
ATOM 4378 N N . GLU B 1 227 ? -22.828 -1.921 5.871 1 90 227 GLU B N 1
ATOM 4379 C CA . GLU B 1 227 ? -23.578 -0.808 6.453 1 90 227 GLU B CA 1
ATOM 4380 C C . GLU B 1 227 ? -22.875 0.524 6.172 1 90 227 GLU B C 1
ATOM 4382 O O . GLU B 1 227 ? -22.688 1.332 7.082 1 90 227 GLU B O 1
ATOM 4387 N N . ALA B 1 228 ? -22.344 0.606 5.055 1 84.12 228 ALA B N 1
ATOM 4388 C CA . ALA B 1 228 ? -21.844 1.818 4.41 1 84.12 228 ALA B CA 1
ATOM 4389 C C . ALA B 1 228 ? -20.438 2.146 4.883 1 84.12 228 ALA B C 1
ATOM 4391 O O . ALA B 1 228 ? -19.938 3.254 4.656 1 84.12 228 ALA B O 1
ATOM 4392 N N . TYR B 1 229 ? -19.703 1.289 5.488 1 88.56 229 TYR B N 1
ATOM 4393 C CA . TYR B 1 229 ? -18.375 1.639 6.004 1 88.56 229 TYR B CA 1
ATOM 4394 C C . TYR B 1 229 ? -17.281 1.109 5.09 1 88.56 229 TYR B C 1
ATOM 4396 O O . TYR B 1 229 ? -16.125 1.544 5.18 1 88.56 229 TYR B O 1
ATOM 4404 N N . GLY B 1 230 ? -17.641 0.127 4.125 1 96.38 230 GLY B N 1
ATOM 4405 C CA . GLY B 1 230 ? -16.641 -0.474 3.252 1 96.38 230 GLY B CA 1
ATOM 4406 C C . GLY B 1 230 ? -16.078 -1.77 3.799 1 96.38 230 GLY B C 1
ATOM 4407 O O . GLY B 1 230 ? -16.312 -2.125 4.953 1 96.38 230 GLY B O 1
ATOM 4408 N N . MET B 1 231 ? -15.391 -2.504 2.996 1 98.69 231 MET B N 1
ATOM 4409 C CA . MET B 1 231 ? -14.812 -3.799 3.352 1 98.69 231 MET B CA 1
ATOM 4410 C C . MET B 1 231 ? -13.555 -3.625 4.195 1 98.69 231 MET B C 1
ATOM 4412 O O . MET B 1 231 ? -12.805 -2.662 4.012 1 98.69 231 MET B O 1
ATOM 4416 N N . ASP B 1 232 ? -13.289 -4.602 5.152 1 98.5 232 ASP B N 1
ATOM 4417 C CA . ASP B 1 232 ? -12.031 -4.594 5.887 1 98.5 232 ASP B CA 1
ATOM 4418 C C . ASP B 1 232 ? -10.844 -4.777 4.941 1 98.5 232 ASP B C 1
ATOM 4420 O O . ASP B 1 232 ? -9.812 -4.125 5.098 1 98.5 232 ASP B O 1
ATOM 4424 N N . VAL B 1 233 ? -11.031 -5.695 4.012 1 98.88 233 VAL B N 1
ATOM 4425 C CA . VAL B 1 233 ? -9.969 -6.047 3.074 1 98.88 233 VAL B CA 1
ATOM 4426 C C . VAL B 1 233 ? -10.562 -6.285 1.688 1 98.88 233 VAL B C 1
ATOM 4428 O O . VAL B 1 233 ? -11.617 -6.922 1.558 1 98.88 233 VAL B O 1
ATOM 4431 N N . CYS B 1 234 ? -9.961 -5.73 0.668 1 98.94 234 CYS B N 1
ATOM 4432 C CA . CYS B 1 234 ? -10.258 -6.074 -0.718 1 98.94 234 CYS B CA 1
ATOM 4433 C C . CYS B 1 234 ? -9.062 -6.766 -1.371 1 98.94 234 CYS B C 1
ATOM 4435 O O . CYS B 1 234 ? -7.922 -6.332 -1.203 1 98.94 234 CYS B O 1
ATOM 4437 N N . ILE B 1 235 ? -9.305 -7.871 -2.053 1 98.94 235 ILE B N 1
ATOM 4438 C CA . ILE B 1 235 ? -8.281 -8.648 -2.75 1 98.94 235 ILE B CA 1
ATOM 4439 C C . ILE B 1 235 ? -8.484 -8.531 -4.258 1 98.94 235 ILE B C 1
ATOM 4441 O O . ILE B 1 235 ? -9.555 -8.852 -4.773 1 98.94 235 ILE B O 1
ATOM 4445 N N . GLU B 1 236 ? -7.527 -8.047 -4.934 1 98.94 236 GLU B N 1
ATOM 4446 C CA . GLU B 1 236 ? -7.57 -7.914 -6.387 1 98.94 236 GLU B CA 1
ATOM 4447 C C . GLU B 1 236 ? -6.91 -9.109 -7.07 1 98.94 236 GLU B C 1
ATOM 4449 O O . GLU B 1 236 ? -5.691 -9.273 -7 1 98.94 236 GLU B O 1
ATOM 4454 N N . ALA B 1 237 ? -7.664 -9.984 -7.715 1 98.56 237 ALA B N 1
ATOM 4455 C CA . ALA B 1 237 ? -7.129 -11.219 -8.281 1 98.56 237 ALA B CA 1
ATOM 4456 C C . ALA B 1 237 ? -7.402 -11.305 -9.781 1 98.56 237 ALA B C 1
ATOM 4458 O O . ALA B 1 237 ? -7.203 -12.352 -10.398 1 98.56 237 ALA B O 1
ATOM 4459 N N . ALA B 1 238 ? -7.863 -10.227 -10.422 1 97 238 ALA B N 1
ATOM 4460 C CA . ALA B 1 238 ? -8.219 -10.242 -11.836 1 97 238 ALA B CA 1
ATOM 4461 C C . ALA B 1 238 ? -7.141 -9.555 -12.68 1 97 238 ALA B C 1
ATOM 4463 O O . ALA B 1 238 ? -6.969 -9.875 -13.859 1 97 238 ALA B O 1
ATOM 4464 N N . GLY B 1 239 ? -6.445 -8.602 -12.164 1 96.88 239 GLY B N 1
ATOM 4465 C CA . GLY B 1 239 ? -5.379 -7.918 -12.883 1 96.88 239 GLY B CA 1
ATOM 4466 C C . GLY B 1 239 ? -5.895 -6.91 -13.891 1 96.88 239 GLY B C 1
ATOM 4467 O O . GLY B 1 239 ? -5.348 -6.793 -14.992 1 96.88 239 GLY B O 1
ATOM 4468 N N . LEU B 1 240 ? -7.008 -6.191 -13.547 1 97.75 240 LEU B N 1
ATOM 4469 C CA . LEU B 1 240 ? -7.582 -5.188 -14.438 1 97.75 240 LEU B CA 1
ATOM 4470 C C . LEU B 1 240 ? -7.594 -3.814 -13.773 1 97.75 240 LEU B C 1
ATOM 4472 O O . LEU B 1 240 ? -7.742 -3.713 -12.547 1 97.75 240 LEU B O 1
ATOM 4476 N N . PRO B 1 241 ? -7.449 -2.697 -14.617 1 98.12 241 PRO B N 1
ATOM 4477 C CA . PRO B 1 241 ? -7.555 -1.354 -14.039 1 98.12 241 PRO B CA 1
ATOM 4478 C C . PRO B 1 241 ? -8.859 -1.14 -13.273 1 98.12 241 PRO B C 1
ATOM 4480 O O . PRO B 1 241 ? -8.844 -0.595 -12.172 1 98.12 241 PRO B O 1
ATOM 4483 N N . GLU B 1 242 ? -9.93 -1.681 -13.836 1 97.62 242 GLU B N 1
ATOM 4484 C CA . GLU B 1 242 ? -11.242 -1.495 -13.242 1 97.62 242 GLU B CA 1
ATOM 4485 C C . GLU B 1 242 ? -11.336 -2.18 -11.883 1 97.62 242 GLU B C 1
ATOM 4487 O O . GLU B 1 242 ? -11.875 -1.61 -10.93 1 97.62 242 GLU B O 1
ATOM 4492 N N . THR B 1 243 ? -10.852 -3.373 -11.781 1 98.44 243 THR B N 1
ATOM 4493 C CA . THR B 1 243 ? -10.953 -4.109 -10.531 1 98.44 243 THR B CA 1
ATOM 4494 C C . THR B 1 243 ? -10.016 -3.521 -9.477 1 98.44 243 THR B C 1
ATOM 4496 O O . THR B 1 243 ? -10.328 -3.531 -8.281 1 98.44 243 THR B O 1
ATOM 4499 N N . PHE B 1 244 ? -8.898 -3.018 -9.914 1 98.62 244 PHE B N 1
ATOM 4500 C CA . PHE B 1 244 ? -8 -2.311 -9.008 1 98.62 244 PHE B CA 1
ATOM 4501 C C . PHE B 1 244 ? -8.695 -1.095 -8.398 1 98.62 244 PHE B C 1
ATOM 4503 O O . PHE B 1 244 ? -8.711 -0.924 -7.18 1 98.62 244 PHE B O 1
ATOM 4510 N N . LEU B 1 245 ? -9.25 -0.282 -9.242 1 98.62 245 LEU B N 1
ATOM 4511 C CA . LEU B 1 245 ? -9.938 0.926 -8.797 1 98.62 245 LEU B CA 1
ATOM 4512 C C . LEU B 1 245 ? -11.148 0.58 -7.938 1 98.62 245 LEU B C 1
ATOM 4514 O O . LEU B 1 245 ? -11.406 1.244 -6.934 1 98.62 245 LEU B O 1
ATOM 4518 N N . ASN B 1 246 ? -11.852 -0.478 -8.266 1 98.56 246 ASN B N 1
ATOM 4519 C CA . ASN B 1 246 ? -13 -0.916 -7.48 1 98.56 246 ASN B CA 1
ATOM 4520 C C . ASN B 1 246 ? -12.578 -1.37 -6.086 1 98.56 246 ASN B C 1
ATOM 4522 O O . ASN B 1 246 ? -13.328 -1.194 -5.117 1 98.56 246 ASN B O 1
ATOM 4526 N N . CYS B 1 247 ? -11.391 -2.035 -6 1 98.81 247 CYS B N 1
ATOM 4527 C CA . CYS B 1 247 ? -10.867 -2.393 -4.688 1 98.81 247 CYS B CA 1
ATOM 4528 C C . CYS B 1 247 ? -10.703 -1.158 -3.809 1 98.81 247 CYS B C 1
ATOM 4530 O O . CYS B 1 247 ? -11.148 -1.146 -2.658 1 98.81 247 CYS B O 1
ATOM 4532 N N . ILE B 1 248 ? -10.133 -0.151 -4.352 1 98.62 248 ILE B N 1
ATOM 4533 C CA . ILE B 1 248 ? -9.852 1.087 -3.633 1 98.62 248 ILE B CA 1
ATOM 4534 C C . ILE B 1 248 ? -11.164 1.741 -3.207 1 98.62 248 ILE B C 1
ATOM 4536 O O . ILE B 1 248 ? -11.289 2.225 -2.08 1 98.62 248 ILE B O 1
ATOM 4540 N N . ASP B 1 249 ? -12.125 1.708 -4.086 1 98.06 249 ASP B N 1
ATOM 4541 C CA . ASP B 1 249 ? -13.414 2.332 -3.807 1 98.06 249 ASP B CA 1
ATOM 4542 C C . ASP B 1 249 ? -14.18 1.552 -2.742 1 98.06 249 ASP B C 1
ATOM 4544 O O . ASP B 1 249 ? -14.906 2.139 -1.938 1 98.06 249 ASP B O 1
ATOM 4548 N N . SER B 1 250 ? -13.992 0.276 -2.717 1 98.62 250 SER B N 1
ATOM 4549 C CA . SER B 1 250 ? -14.828 -0.606 -1.908 1 98.62 250 SER B CA 1
ATOM 4550 C C . SER B 1 250 ? -14.258 -0.768 -0.501 1 98.62 250 SER B C 1
ATOM 4552 O O . SER B 1 250 ? -14.984 -1.138 0.426 1 98.62 250 SER B O 1
ATOM 4554 N N . VAL B 1 251 ? -12.984 -0.607 -0.333 1 98.75 251 VAL B N 1
ATOM 4555 C CA . VAL B 1 251 ? -12.352 -0.852 0.959 1 98.75 251 VAL B CA 1
ATOM 4556 C C . VAL B 1 251 ? -12.609 0.331 1.892 1 98.75 251 VAL B C 1
ATOM 4558 O O . VAL B 1 251 ? -12.695 1.476 1.442 1 98.75 251 VAL B O 1
ATOM 4561 N N . ALA B 1 252 ? -12.734 0.082 3.176 1 98.38 252 ALA B N 1
ATOM 4562 C CA . ALA B 1 252 ? -13 1.095 4.195 1 98.38 252 ALA B CA 1
ATOM 4563 C C . ALA B 1 252 ? -11.805 2.02 4.375 1 98.38 252 ALA B C 1
ATOM 4565 O O . ALA B 1 252 ? -10.68 1.664 4.023 1 98.38 252 ALA B O 1
ATOM 4566 N N . PHE B 1 253 ? -12.055 3.279 4.887 1 98.44 253 PHE B N 1
ATOM 4567 C CA . PHE B 1 253 ? -10.953 4.094 5.375 1 98.44 253 PHE B CA 1
ATOM 4568 C C . PHE B 1 253 ? -10.18 3.361 6.465 1 98.44 253 PHE B C 1
ATOM 4570 O O . PHE B 1 253 ? -10.766 2.895 7.441 1 98.44 253 PHE B O 1
ATOM 4577 N N . GLY B 1 254 ? -8.898 3.236 6.262 1 98.19 254 GLY B N 1
ATOM 4578 C CA . GLY B 1 254 ? -8.078 2.486 7.195 1 98.19 254 GLY B CA 1
ATOM 4579 C C . GLY B 1 254 ? -7.984 1.009 6.859 1 98.19 254 GLY B C 1
ATOM 4580 O O . GLY B 1 254 ? -7.359 0.238 7.586 1 98.19 254 GLY B O 1
ATOM 4581 N N . GLY B 1 255 ? -8.656 0.608 5.727 1 98.44 255 GLY B N 1
ATOM 4582 C CA . GLY B 1 255 ? -8.68 -0.798 5.355 1 98.44 255 GLY B CA 1
ATOM 4583 C C . GLY B 1 255 ? -7.457 -1.224 4.562 1 98.44 255 GLY B C 1
ATOM 4584 O O . GLY B 1 255 ? -6.457 -0.502 4.512 1 98.44 255 GLY B O 1
ATOM 4585 N N . LYS B 1 256 ? -7.508 -2.443 3.986 1 98.75 256 LYS B N 1
ATOM 4586 C CA . LYS B 1 256 ? -6.371 -3.043 3.293 1 98.75 256 LYS B CA 1
ATOM 4587 C C . LYS B 1 256 ? -6.758 -3.48 1.883 1 98.75 256 LYS B C 1
ATOM 4589 O O . LYS B 1 256 ? -7.871 -3.955 1.657 1 98.75 256 LYS B O 1
ATOM 4594 N N . VAL B 1 257 ? -5.852 -3.342 0.965 1 98.94 257 VAL B N 1
ATOM 4595 C CA . VAL B 1 257 ? -5.961 -3.873 -0.39 1 98.94 257 VAL B CA 1
ATOM 4596 C C . VAL B 1 257 ? -4.793 -4.816 -0.669 1 98.94 257 VAL B C 1
ATOM 4598 O O . VAL B 1 257 ? -3.631 -4.457 -0.46 1 98.94 257 VAL B O 1
ATOM 4601 N N . VAL B 1 258 ? -5.031 -6.027 -1.069 1 98.94 258 VAL B N 1
ATOM 4602 C CA . VAL B 1 258 ? -3.994 -6.984 -1.442 1 98.94 258 VAL B CA 1
ATOM 4603 C C . VAL B 1 258 ? -4.07 -7.27 -2.941 1 98.94 258 VAL B C 1
ATOM 4605 O O . VAL B 1 258 ? -5.133 -7.625 -3.459 1 98.94 258 VAL B O 1
ATOM 4608 N N . LEU B 1 259 ? -2.967 -7.109 -3.623 1 98.88 259 LEU B N 1
ATOM 4609 C CA . LEU B 1 259 ? -2.912 -7.254 -5.074 1 98.88 259 LEU B CA 1
ATOM 4610 C C . LEU B 1 259 ? -2.244 -8.57 -5.461 1 98.88 259 LEU B C 1
ATOM 4612 O O . LEU B 1 259 ? -1.081 -8.805 -5.125 1 98.88 259 LEU B O 1
ATOM 4616 N N . ILE B 1 260 ? -2.986 -9.414 -6.184 1 98.69 260 ILE B N 1
ATOM 4617 C CA . ILE B 1 260 ? -2.467 -10.68 -6.695 1 98.69 260 ILE B CA 1
ATOM 4618 C C . ILE B 1 260 ? -2.455 -10.656 -8.219 1 98.69 260 ILE B C 1
ATOM 4620 O O . ILE B 1 260 ? -1.503 -11.125 -8.844 1 98.69 260 ILE B O 1
ATOM 4624 N N . GLY B 1 261 ? -3.512 -10.109 -8.828 1 97.38 261 GLY B N 1
ATOM 4625 C CA . GLY B 1 261 ? -3.713 -10.156 -10.266 1 97.38 261 GLY B CA 1
ATOM 4626 C C . GLY B 1 261 ? -2.654 -9.398 -11.039 1 97.38 261 GLY B C 1
ATOM 4627 O O . GLY B 1 261 ? -2.424 -8.211 -10.789 1 97.38 261 GLY B O 1
ATOM 4628 N N . ASN B 1 262 ? -2.07 -10.07 -11.977 1 94.38 262 ASN B N 1
ATOM 4629 C CA . ASN B 1 262 ? -1.046 -9.477 -12.836 1 94.38 262 ASN B CA 1
ATOM 4630 C C . ASN B 1 262 ? -1.62 -9.039 -14.18 1 94.38 262 ASN B C 1
ATOM 4632 O O . ASN B 1 262 ? -2.008 -9.883 -14.992 1 94.38 262 ASN B O 1
ATOM 4636 N N . GLY B 1 263 ? -1.747 -7.746 -14.359 1 91.81 263 GLY B N 1
ATOM 4637 C CA . GLY B 1 263 ? -2.24 -7.199 -15.609 1 91.81 263 GLY B CA 1
ATOM 4638 C C . GLY B 1 263 ? -1.206 -6.371 -16.344 1 91.81 263 GLY B C 1
ATOM 4639 O O . GLY B 1 263 ? -0.16 -6.035 -15.789 1 91.81 263 GLY B O 1
ATOM 4640 N N . LYS B 1 264 ? -1.525 -6.004 -17.594 1 91.69 264 LYS B N 1
ATOM 4641 C CA . LYS B 1 264 ? -0.564 -5.281 -18.422 1 91.69 264 LYS B CA 1
ATOM 4642 C C . LYS B 1 264 ? -1.033 -3.855 -18.688 1 91.69 264 LYS B C 1
ATOM 4644 O O . LYS B 1 264 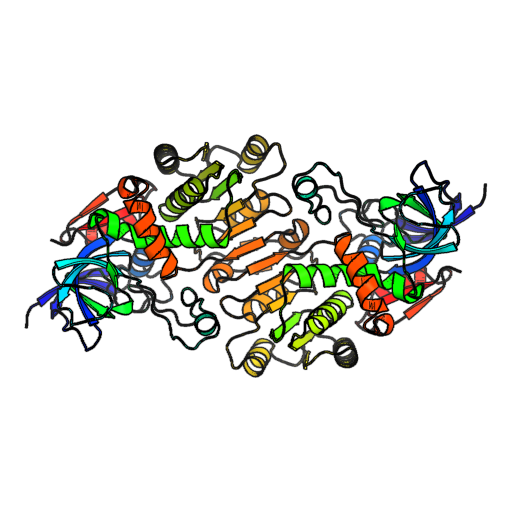? -0.256 -3.02 -19.156 1 91.69 264 LYS B O 1
ATOM 4649 N N . ARG B 1 265 ? -2.27 -3.568 -18.438 1 95.62 265 ARG B N 1
ATOM 4650 C CA . ARG B 1 265 ? -2.832 -2.266 -18.766 1 95.62 265 ARG B CA 1
ATOM 4651 C C . ARG B 1 265 ? -2.506 -1.234 -17.688 1 95.62 265 ARG B C 1
ATOM 4653 O O . ARG B 1 265 ? -2.408 -1.571 -16.516 1 95.62 265 ARG B O 1
ATOM 4660 N N . GLU B 1 266 ? -2.393 -0.078 -18.125 1 97.25 266 GLU B N 1
ATOM 4661 C CA . GLU B 1 266 ? -2.178 1.013 -17.172 1 97.25 266 GLU B CA 1
ATOM 4662 C C . GLU B 1 266 ? -3.486 1.43 -16.5 1 97.25 266 GLU B C 1
ATOM 4664 O O . GLU B 1 266 ? -4.559 1.317 -17.109 1 97.25 266 GLU B O 1
ATOM 4669 N N . THR B 1 267 ? -3.359 1.819 -15.352 1 97.31 267 THR B N 1
ATOM 4670 C CA . THR B 1 267 ? -4.449 2.426 -14.602 1 97.31 267 THR B CA 1
ATOM 4671 C C . THR B 1 267 ? -4.176 3.906 -14.344 1 97.31 267 THR B C 1
ATOM 4673 O O . THR B 1 267 ? -3.053 4.285 -14 1 97.31 267 THR B O 1
ATOM 4676 N N . ALA B 1 268 ? -5.098 4.691 -14.633 1 97.56 268 ALA B N 1
ATOM 4677 C CA . ALA B 1 268 ? -5.004 6.113 -14.312 1 97.56 268 ALA B CA 1
ATOM 4678 C C . ALA B 1 268 ? -5.891 6.473 -13.125 1 97.56 268 ALA B C 1
ATOM 4680 O O . ALA B 1 268 ? -7.078 6.141 -13.102 1 97.56 268 ALA B O 1
ATOM 4681 N N . PHE B 1 269 ? -5.312 7.066 -12.047 1 97.12 269 PHE B N 1
ATOM 4682 C CA . PHE B 1 269 ? -6.082 7.516 -10.891 1 97.12 269 PHE B CA 1
ATOM 4683 C C . PHE B 1 269 ? -5.289 8.523 -10.07 1 97.12 269 PHE B C 1
ATOM 4685 O O . PHE B 1 269 ? -4.074 8.656 -10.242 1 97.12 269 PHE B O 1
ATOM 4692 N N . ASN B 1 270 ? -5.93 9.336 -9.312 1 97.19 270 ASN B N 1
ATOM 4693 C CA . ASN B 1 270 ? -5.25 10.172 -8.336 1 97.19 270 ASN B CA 1
ATOM 4694 C C . ASN B 1 270 ? -4.828 9.375 -7.105 1 97.19 270 ASN B C 1
ATOM 4696 O O . ASN B 1 270 ? -5.664 9.023 -6.273 1 97.19 270 ASN B O 1
ATOM 4700 N N . HIS B 1 271 ? -3.521 9.133 -6.965 1 97.56 271 HIS B N 1
ATOM 4701 C CA . HIS B 1 271 ? -3.012 8.227 -5.938 1 97.56 271 HIS B CA 1
ATOM 4702 C C . HIS B 1 271 ? -3.188 8.82 -4.543 1 97.56 271 HIS B C 1
ATOM 4704 O O . HIS B 1 271 ? -3.031 8.125 -3.541 1 97.56 271 HIS B O 1
ATOM 4710 N N . SER B 1 272 ? -3.684 10.102 -4.43 1 97.06 272 SER B N 1
ATOM 4711 C CA . SER B 1 272 ? -3.924 10.727 -3.133 1 97.06 272 SER B CA 1
ATOM 4712 C C . SER B 1 272 ? -5.062 10.031 -2.389 1 97.06 272 SER B C 1
ATOM 4714 O O . SER B 1 272 ? -5.195 10.18 -1.173 1 97.06 272 SER B O 1
ATOM 4716 N N . VAL B 1 273 ? -5.859 9.227 -3.098 1 98 273 VAL B N 1
ATOM 4717 C CA . VAL B 1 273 ? -6.945 8.492 -2.457 1 98 273 VAL B CA 1
ATOM 4718 C C . VAL B 1 273 ? -6.371 7.465 -1.487 1 98 273 VAL B C 1
ATOM 4720 O O . VAL B 1 273 ? -6.996 7.141 -0.474 1 98 273 VAL B O 1
ATOM 4723 N N . LEU B 1 274 ? -5.117 6.98 -1.74 1 98.62 274 LEU B N 1
ATOM 4724 C CA . LEU B 1 274 ? -4.484 6.012 -0.856 1 98.62 274 LEU B CA 1
ATOM 4725 C C . LEU B 1 274 ? -4.18 6.629 0.504 1 98.62 274 LEU B C 1
ATOM 4727 O O . LEU B 1 274 ? -4.312 5.965 1.536 1 98.62 274 LEU B O 1
ATOM 4731 N N . LEU B 1 275 ? -3.715 7.91 0.561 1 97.69 275 LEU B N 1
ATOM 4732 C CA . LEU B 1 275 ? -3.459 8.562 1.841 1 97.69 275 LEU B CA 1
ATOM 4733 C C . LEU B 1 275 ? -4.75 9.109 2.439 1 97.69 275 LEU B C 1
ATOM 4735 O O . LEU B 1 275 ? -4.918 9.117 3.662 1 97.69 275 LEU B O 1
ATOM 4739 N N . LYS B 1 276 ? -5.758 9.555 1.546 1 97.25 276 LYS B N 1
ATOM 4740 C CA . LYS B 1 276 ? -7.043 10.016 2.064 1 97.25 276 LYS B CA 1
ATOM 4741 C C . LYS B 1 276 ? -7.715 8.938 2.908 1 97.25 276 LYS B C 1
ATOM 4743 O O . LYS B 1 276 ? -8.203 9.211 4.004 1 97.25 276 LYS B O 1
ATOM 4748 N N . LYS B 1 277 ? -7.648 7.719 2.42 1 98.44 277 LYS B N 1
ATOM 4749 C CA . LYS B 1 277 ? -8.273 6.594 3.109 1 98.44 277 LYS B CA 1
ATOM 4750 C C . LYS B 1 277 ? -7.297 5.918 4.062 1 98.44 277 LYS B C 1
ATOM 4752 O O . LYS B 1 277 ? -7.648 4.949 4.738 1 98.44 277 LYS B O 1
ATOM 4757 N N . GLU B 1 278 ? -6.07 6.426 4.07 1 98.75 278 GLU B N 1
ATOM 4758 C CA . GLU B 1 278 ? -4.984 5.812 4.832 1 98.75 278 GLU B CA 1
ATOM 4759 C C . GLU B 1 278 ? -4.941 4.305 4.613 1 98.75 278 GLU B C 1
ATOM 4761 O O . GLU B 1 278 ? -4.938 3.531 5.574 1 98.75 278 GLU B O 1
ATOM 4766 N N . LEU B 1 279 ? -4.863 3.896 3.385 1 98.81 279 LEU B N 1
ATOM 4767 C CA . LEU B 1 279 ? -4.93 2.486 3.018 1 98.81 279 LEU B CA 1
ATOM 4768 C C . LEU B 1 279 ? -3.576 1.811 3.219 1 98.81 279 LEU B C 1
ATOM 4770 O O . LEU B 1 279 ? -2.535 2.467 3.158 1 98.81 279 LEU B O 1
ATOM 4774 N N . ASN B 1 280 ? -3.576 0.537 3.572 1 98.81 280 ASN B N 1
ATOM 4775 C CA . ASN B 1 280 ? -2.459 -0.386 3.408 1 98.81 280 ASN B CA 1
ATOM 4776 C C . ASN B 1 280 ? -2.598 -1.218 2.137 1 98.81 280 ASN B C 1
ATOM 4778 O O . ASN B 1 280 ? -3.557 -1.979 1.991 1 98.81 280 ASN B O 1
ATOM 4782 N N . VAL B 1 281 ? -1.7 -1.028 1.207 1 98.94 281 VAL B N 1
ATOM 4783 C CA . VAL B 1 281 ? -1.739 -1.758 -0.056 1 98.94 281 VAL B CA 1
ATOM 4784 C C . VAL B 1 281 ? -0.562 -2.727 -0.131 1 98.94 281 VAL B C 1
ATOM 4786 O O . VAL B 1 281 ? 0.594 -2.322 0.02 1 98.94 281 VAL B O 1
ATOM 4789 N N . TYR B 1 282 ? -0.853 -4.004 -0.334 1 98.88 282 TYR B N 1
ATOM 4790 C CA . TYR B 1 282 ? 0.166 -5.047 -0.37 1 98.88 282 TYR B CA 1
ATOM 4791 C C . TYR B 1 282 ? 0.202 -5.727 -1.733 1 98.88 282 TYR B C 1
ATOM 4793 O O . TYR B 1 282 ? -0.795 -6.301 -2.174 1 98.88 282 TYR B O 1
ATOM 4801 N N . GLY B 1 283 ? 1.334 -5.574 -2.383 1 98.88 283 GLY B N 1
ATOM 4802 C CA . GLY B 1 283 ? 1.572 -6.473 -3.502 1 98.88 283 GLY B CA 1
ATOM 4803 C C . GLY B 1 283 ? 1.966 -7.871 -3.068 1 98.88 283 GLY B C 1
ATOM 4804 O O . GLY B 1 283 ? 2.703 -8.039 -2.094 1 98.88 283 GLY B O 1
ATOM 4805 N N . SER B 1 284 ? 1.513 -8.859 -3.801 1 98.81 284 SER B N 1
ATOM 4806 C CA . SER B 1 284 ? 1.852 -10.234 -3.475 1 98.81 284 SER B CA 1
ATOM 4807 C C . SER B 1 284 ? 2.389 -10.977 -4.695 1 98.81 284 SER B C 1
ATOM 4809 O O . SER B 1 284 ? 1.714 -11.062 -5.723 1 98.81 284 SER B O 1
ATOM 4811 N N . ARG B 1 285 ? 3.613 -11.453 -4.566 1 98.44 285 ARG B N 1
ATOM 4812 C CA . ARG B 1 285 ? 4.266 -12.148 -5.672 1 98.44 285 ARG B CA 1
ATOM 4813 C C . ARG B 1 285 ? 4.656 -13.57 -5.27 1 98.44 285 ARG B C 1
ATOM 4815 O O . ARG B 1 285 ? 5.352 -13.766 -4.266 1 98.44 285 ARG B O 1
ATOM 4822 N N . ASN B 1 286 ? 4.238 -14.578 -6.047 1 98.31 286 ASN B N 1
ATOM 4823 C CA . ASN B 1 286 ? 4.613 -15.969 -5.828 1 98.31 286 ASN B CA 1
ATOM 4824 C C . ASN B 1 286 ? 4.305 -16.422 -4.402 1 98.31 286 ASN B C 1
ATOM 4826 O O . ASN B 1 286 ? 3.215 -16.156 -3.889 1 98.31 286 ASN B O 1
ATOM 4830 N N . SER B 1 287 ? 5.07 -17.344 -3.861 1 98.31 287 SER B N 1
ATOM 4831 C CA . SER B 1 287 ? 4.902 -17.828 -2.496 1 98.31 287 SER B CA 1
ATOM 4832 C C . SER B 1 287 ? 6.227 -18.312 -1.912 1 98.31 287 SER B C 1
ATOM 4834 O O . SER B 1 287 ? 7.23 -18.391 -2.623 1 98.31 287 SER B O 1
ATOM 4836 N N . LEU B 1 288 ? 6.23 -18.5 -0.64 1 97.81 288 LEU B N 1
ATOM 4837 C CA . LEU B 1 288 ? 7.406 -18.922 0.116 1 97.81 288 LEU B CA 1
ATOM 4838 C C . LEU B 1 288 ? 7.309 -20.391 0.495 1 97.81 288 LEU B C 1
ATOM 4840 O O . LEU B 1 288 ? 6.23 -20.984 0.429 1 97.81 288 LEU B O 1
ATOM 4844 N N . LEU B 1 289 ? 8.469 -20.969 0.874 1 96.44 289 LEU B N 1
ATOM 4845 C CA . LEU B 1 289 ? 8.547 -22.359 1.349 1 96.44 289 LEU B CA 1
ATOM 4846 C C . LEU B 1 289 ? 7.484 -22.625 2.414 1 96.44 289 LEU B C 1
ATOM 4848 O O . LEU B 1 289 ? 6.734 -23.594 2.322 1 96.44 289 LEU B O 1
ATOM 4852 N N . ASN B 1 290 ? 7.414 -21.703 3.379 1 96.75 290 ASN B N 1
ATOM 4853 C CA . ASN B 1 290 ? 6.5 -21.922 4.496 1 96.75 290 ASN B CA 1
ATOM 4854 C C . ASN B 1 290 ? 5.043 -21.891 4.039 1 96.75 290 ASN B C 1
ATOM 4856 O O . ASN B 1 290 ? 4.18 -22.516 4.66 1 96.75 290 ASN B O 1
ATOM 4860 N N . ASP B 1 291 ? 4.758 -21.172 2.957 1 97.75 291 ASP B N 1
ATOM 4861 C CA . ASP B 1 291 ? 3.406 -21.188 2.408 1 97.75 291 ASP B CA 1
ATOM 4862 C C . ASP B 1 291 ? 3.039 -22.578 1.891 1 97.75 291 ASP B C 1
ATOM 4864 O O . ASP B 1 291 ? 1.938 -23.062 2.146 1 97.75 291 ASP B O 1
ATOM 4868 N N . PHE B 1 292 ? 3.973 -23.219 1.18 1 97.88 292 PHE B N 1
ATOM 4869 C CA . PHE B 1 292 ? 3.744 -24.562 0.647 1 97.88 292 PHE B CA 1
ATOM 4870 C C . PHE B 1 292 ? 3.523 -25.562 1.774 1 97.88 292 PHE B C 1
ATOM 4872 O O . PHE B 1 292 ? 2.535 -26.297 1.773 1 97.88 292 PHE B O 1
ATOM 4879 N N . LEU B 1 293 ? 4.434 -25.547 2.705 1 97.06 293 LEU B N 1
ATOM 4880 C CA . LEU B 1 293 ? 4.406 -26.547 3.768 1 97.06 293 LEU B CA 1
ATOM 4881 C C . LEU B 1 293 ? 3.15 -26.391 4.621 1 97.06 293 LEU B C 1
ATOM 4883 O O . LEU B 1 293 ? 2.469 -27.375 4.902 1 97.06 293 LEU B O 1
ATOM 4887 N N . SER B 1 294 ? 2.852 -25.156 4.98 1 96 294 SER B N 1
ATOM 4888 C CA . SER B 1 294 ? 1.656 -24.891 5.777 1 96 294 SER B CA 1
ATOM 4889 C C . SER B 1 294 ? 0.393 -25.297 5.02 1 96 294 SER B C 1
ATOM 4891 O O . SER B 1 294 ? -0.549 -25.828 5.613 1 96 294 SER B O 1
ATOM 4893 N N . LEU B 1 295 ? 0.387 -25 3.785 1 95.5 295 LEU B N 1
ATOM 4894 C CA . LEU B 1 295 ? -0.785 -25.312 2.973 1 95.5 295 LEU B CA 1
ATOM 4895 C C . LEU B 1 295 ? -0.971 -26.828 2.84 1 95.5 295 LEU B C 1
ATOM 4897 O O . LEU B 1 295 ? -2.098 -27.312 2.895 1 95.5 295 LEU B O 1
ATOM 4901 N N . ILE B 1 296 ? 0.111 -27.547 2.598 1 95.88 296 ILE B N 1
ATOM 4902 C CA . ILE B 1 296 ? 0.036 -29 2.508 1 95.88 296 ILE B CA 1
ATOM 4903 C C . ILE B 1 296 ? -0.536 -29.562 3.805 1 95.88 296 ILE B C 1
ATOM 4905 O O . ILE B 1 296 ? -1.416 -30.422 3.775 1 95.88 296 ILE B O 1
ATOM 4909 N N . ASP B 1 297 ? -0.069 -29.016 4.914 1 94.69 297 ASP B N 1
ATOM 4910 C CA . ASP B 1 297 ? -0.591 -29.453 6.211 1 94.69 297 ASP B CA 1
ATOM 4911 C C . ASP B 1 297 ? -2.074 -29.109 6.344 1 94.69 297 ASP B C 1
ATOM 4913 O O . ASP B 1 297 ? -2.867 -29.938 6.789 1 94.69 297 ASP B O 1
ATOM 4917 N N . LEU B 1 298 ? -2.371 -27.938 5.91 1 92.94 298 LEU B N 1
ATOM 4918 C CA . LEU B 1 298 ? -3.742 -27.469 6.039 1 92.94 298 LEU B CA 1
ATOM 4919 C C . LEU B 1 298 ? -4.695 -28.297 5.188 1 92.94 298 LEU B C 1
ATOM 4921 O O . LEU B 1 298 ? -5.773 -28.672 5.648 1 92.94 298 LEU B O 1
ATOM 4925 N N . VAL B 1 299 ? -4.344 -28.531 3.963 1 93.19 299 VAL B N 1
ATOM 4926 C CA . VAL B 1 299 ? -5.195 -29.266 3.043 1 93.19 299 VAL B CA 1
ATOM 4927 C C . VAL B 1 299 ? -5.297 -30.719 3.496 1 93.19 299 VAL B C 1
ATOM 4929 O O . VAL B 1 299 ? -6.352 -31.344 3.363 1 93.19 299 VAL B O 1
ATOM 4932 N N . THR B 1 300 ? -4.27 -31.234 4.066 1 90.44 300 THR B N 1
ATOM 4933 C CA . THR B 1 300 ? -4.258 -32.594 4.57 1 90.44 300 THR B CA 1
ATOM 4934 C C . THR B 1 300 ? -5.188 -32.75 5.773 1 90.44 300 THR B C 1
ATOM 4936 O O . THR B 1 300 ? -5.957 -33.719 5.863 1 90.44 300 THR B O 1
ATOM 4939 N N . ASP B 1 301 ? -5.188 -31.734 6.625 1 85.25 301 ASP B N 1
ATOM 4940 C CA . ASP B 1 301 ? -5.891 -31.797 7.902 1 85.25 301 ASP B CA 1
ATOM 4941 C C . ASP B 1 301 ? -7.336 -31.328 7.762 1 85.25 301 ASP B C 1
ATOM 4943 O O . ASP B 1 301 ? -8.234 -31.891 8.398 1 85.25 301 ASP B O 1
ATOM 4947 N N . ASP B 1 302 ? -7.664 -30.188 7.156 1 66.5 302 ASP B N 1
ATOM 4948 C CA . ASP B 1 302 ? -8.938 -29.484 7.234 1 66.5 302 ASP B CA 1
ATOM 4949 C C . ASP B 1 302 ? -9.883 -29.938 6.117 1 66.5 302 ASP B C 1
ATOM 4951 O O . ASP B 1 302 ? -11.031 -29.484 6.047 1 66.5 302 ASP B O 1
ATOM 4955 N N . LYS B 1 303 ? -9.594 -30.766 5.551 1 64.69 303 LYS B N 1
ATOM 4956 C CA . LYS B 1 303 ? -10.445 -31.422 4.562 1 64.69 303 LYS B CA 1
ATOM 4957 C C . LYS B 1 303 ? -11.078 -30.406 3.623 1 64.69 303 LYS B C 1
ATOM 4959 O O . LYS B 1 303 ? -12.281 -30.469 3.35 1 64.69 303 LYS B O 1
ATOM 4964 N N . VAL B 1 304 ? -10.359 -29.234 3.4 1 76.5 304 VAL B N 1
ATOM 4965 C CA . VAL B 1 304 ? -10.922 -28.391 2.346 1 76.5 304 VAL B CA 1
ATOM 4966 C C . VAL B 1 304 ? -10.797 -29.109 1 1 76.5 304 VAL B C 1
ATOM 4968 O O . VAL B 1 304 ? -9.695 -29.484 0.59 1 76.5 304 VAL B O 1
ATOM 4971 N N . ASP B 1 305 ? -11.938 -29.375 0.408 1 86.75 305 ASP B N 1
ATOM 4972 C CA . ASP B 1 305 ? -11.891 -30 -0.904 1 86.75 305 ASP B CA 1
ATOM 4973 C C . ASP B 1 305 ? -11.562 -28.984 -1.996 1 86.75 305 ASP B C 1
ATOM 4975 O O . ASP B 1 305 ? -12.461 -28.359 -2.549 1 86.75 305 ASP B O 1
ATOM 4979 N N . ILE B 1 306 ? -10.258 -28.906 -2.312 1 93.81 306 ILE B N 1
ATOM 4980 C CA . ILE B 1 306 ? -9.844 -27.891 -3.271 1 93.81 306 ILE B CA 1
ATOM 4981 C C . ILE B 1 306 ? -9.891 -28.469 -4.688 1 93.81 306 ILE B C 1
ATOM 4983 O O . ILE B 1 306 ? -9.773 -27.719 -5.668 1 93.81 306 ILE B O 1
ATOM 4987 N N . GLU B 1 307 ? -10.172 -29.734 -4.832 1 94.88 307 GLU B N 1
ATOM 4988 C CA . GLU B 1 307 ? -10.188 -30.359 -6.152 1 94.88 307 GLU B CA 1
ATOM 4989 C C . GLU B 1 307 ? -11.406 -29.906 -6.953 1 94.88 307 GLU B C 1
ATOM 4991 O O . GLU B 1 307 ? -11.445 -30.078 -8.18 1 94.88 307 GLU B O 1
ATOM 4996 N N . LYS B 1 308 ? -12.391 -29.391 -6.238 1 94 308 LYS B N 1
ATOM 4997 C CA . LYS B 1 308 ? -13.609 -28.938 -6.902 1 94 308 LYS B CA 1
ATOM 4998 C C . LYS B 1 308 ? -13.32 -27.812 -7.887 1 94 308 LYS B C 1
ATOM 5000 O O . LYS B 1 308 ? -14.125 -27.516 -8.773 1 94 308 LYS B O 1
ATOM 5005 N N . ILE B 1 309 ? -12.148 -27.219 -7.734 1 96.44 309 ILE B N 1
ATOM 5006 C CA . ILE B 1 309 ? -11.805 -26.094 -8.602 1 96.44 309 ILE B CA 1
ATOM 5007 C C . ILE B 1 309 ? -11.406 -26.609 -9.984 1 96.44 309 ILE B C 1
ATOM 5009 O O . ILE B 1 309 ? -11.352 -25.844 -10.953 1 96.44 309 ILE B O 1
ATOM 5013 N N . VAL B 1 310 ? -11.07 -27.938 -10.07 1 97.56 310 VAL B N 1
ATOM 5014 C CA . VAL B 1 310 ? -10.633 -28.531 -11.328 1 97.56 310 VAL B CA 1
ATOM 5015 C C . VAL B 1 310 ? -11.828 -28.75 -12.242 1 97.56 310 VAL B C 1
ATOM 5017 O O . VAL B 1 310 ? -12.719 -29.547 -11.938 1 97.56 310 VAL B O 1
ATOM 5020 N N . THR B 1 311 ? -11.805 -28.031 -13.352 1 96.56 311 THR B N 1
ATOM 5021 C CA . THR B 1 311 ? -12.93 -28.141 -14.281 1 96.56 311 THR B CA 1
ATOM 5022 C C . THR B 1 311 ? -12.664 -29.219 -15.328 1 96.56 311 THR B C 1
ATOM 5024 O O . THR B 1 311 ? -13.602 -29.844 -15.82 1 96.56 311 THR B O 1
ATOM 5027 N N . ASP B 1 312 ? -11.398 -29.344 -15.68 1 97.19 312 ASP B N 1
ATOM 5028 C CA . ASP B 1 312 ? -11.047 -30.297 -16.734 1 97.19 312 ASP B CA 1
ATOM 5029 C C . ASP B 1 312 ? -9.727 -31 -16.406 1 97.19 312 ASP B C 1
ATOM 5031 O O . ASP B 1 312 ? -8.82 -30.391 -15.828 1 97.19 312 ASP B O 1
ATOM 5035 N N . VAL B 1 313 ? -9.672 -32.25 -16.781 1 98.38 313 VAL B N 1
ATOM 5036 C CA . VAL B 1 313 ? -8.43 -33.031 -16.781 1 98.38 313 VAL B CA 1
ATOM 5037 C C . VAL B 1 313 ? -8.195 -33.625 -18.172 1 98.38 313 VAL B C 1
ATOM 5039 O O . VAL B 1 313 ? -9.047 -34.344 -18.688 1 98.38 313 VAL B O 1
ATOM 5042 N N . PHE B 1 314 ? -7.109 -33.25 -18.781 1 98.12 314 PHE B N 1
ATOM 5043 C CA . PHE B 1 314 ? -6.723 -33.812 -20.078 1 98.12 314 PHE B CA 1
ATOM 5044 C C . PHE B 1 314 ? -5.582 -34.812 -19.922 1 98.12 314 PHE B C 1
ATOM 5046 O O . PHE B 1 314 ? -4.801 -34.719 -18.969 1 98.12 314 PHE B O 1
ATOM 5053 N N . GLU B 1 315 ? -5.508 -35.75 -20.859 1 97.88 315 GLU B N 1
ATOM 5054 C CA . GLU B 1 315 ? -4.32 -36.594 -20.984 1 97.88 315 GLU B CA 1
ATOM 5055 C C . GLU B 1 315 ? -3.221 -35.875 -21.766 1 97.88 315 GLU B C 1
ATOM 5057 O O . GLU B 1 315 ? -3.498 -34.969 -22.547 1 97.88 315 GLU B O 1
ATOM 5062 N N . LEU B 1 316 ? -2.029 -36.312 -21.531 1 97.56 316 LEU B N 1
ATOM 5063 C CA . LEU B 1 316 ? -0.877 -35.719 -22.172 1 97.56 316 LEU B CA 1
ATOM 5064 C C . LEU B 1 316 ? -1.061 -35.656 -23.688 1 97.56 316 LEU B C 1
ATOM 5066 O O . LEU B 1 316 ? -0.693 -34.688 -24.344 1 97.56 316 LEU B O 1
ATOM 5070 N N . HIS B 1 317 ? -1.62 -36.719 -24.266 1 96 317 HIS B N 1
ATOM 5071 C CA . HIS B 1 317 ? -1.74 -36.781 -25.719 1 96 317 HIS B CA 1
ATOM 5072 C C . HIS B 1 317 ? -2.742 -35.781 -26.234 1 96 317 HIS B C 1
ATOM 5074 O O . HIS B 1 317 ? -2.785 -35.5 -27.438 1 96 317 HIS B O 1
ATOM 5080 N N . ASN B 1 318 ? -3.543 -35.125 -25.375 1 97 318 ASN B N 1
ATOM 5081 C CA . ASN B 1 318 ? -4.492 -34.094 -25.734 1 97 318 ASN B CA 1
ATOM 5082 C C . ASN B 1 318 ? -4.082 -32.719 -25.172 1 97 318 ASN B C 1
ATOM 5084 O O . ASN B 1 318 ? -4.926 -31.844 -24.969 1 97 318 ASN B O 1
ATOM 5088 N N . VAL B 1 319 ? -2.818 -32.594 -24.844 1 97.5 319 VAL B N 1
ATOM 5089 C CA . VAL B 1 319 ? -2.342 -31.391 -24.156 1 97.5 319 VAL B CA 1
ATOM 5090 C C . VAL B 1 319 ? -2.578 -30.172 -25.031 1 97.5 319 VAL B C 1
ATOM 5092 O O . VAL B 1 319 ? -2.869 -29.078 -24.516 1 97.5 319 VAL B O 1
ATOM 5095 N N . ILE B 1 320 ? -2.484 -30.297 -26.328 1 97.19 320 ILE B N 1
ATOM 5096 C CA . ILE B 1 320 ? -2.689 -29.172 -27.234 1 97.19 320 ILE B CA 1
ATOM 5097 C C . ILE B 1 320 ? -4.133 -28.688 -27.141 1 97.19 320 ILE B C 1
ATOM 5099 O O . ILE B 1 320 ? -4.387 -27.484 -27.078 1 97.19 320 ILE B O 1
ATOM 5103 N N . ASP B 1 321 ? -5.051 -29.609 -27.078 1 96.56 321 ASP B N 1
ATOM 5104 C CA . ASP B 1 321 ? -6.457 -29.266 -26.891 1 96.56 321 ASP B CA 1
ATOM 5105 C C . ASP B 1 321 ? -6.672 -28.531 -25.562 1 96.56 321 ASP B C 1
ATOM 5107 O O . ASP B 1 321 ? -7.504 -27.625 -25.484 1 96.56 321 ASP B O 1
ATOM 5111 N N . ALA B 1 322 ? -5.965 -28.984 -24.516 1 97.06 322 ALA B N 1
ATOM 5112 C CA . ALA B 1 322 ? -6.066 -28.328 -23.219 1 97.06 322 ALA B CA 1
ATOM 5113 C C . ALA B 1 322 ? -5.668 -26.859 -23.297 1 97.06 322 ALA B C 1
ATOM 5115 O O . ALA B 1 322 ? -6.398 -25.984 -22.828 1 97.06 322 ALA B O 1
ATOM 5116 N N . PHE B 1 323 ? -4.531 -26.562 -23.969 1 97.69 323 PHE B N 1
ATOM 5117 C CA . PHE B 1 323 ? -4.059 -25.188 -24.109 1 97.69 323 PHE B CA 1
ATOM 5118 C C . PHE B 1 323 ? -5.012 -24.391 -24.984 1 97.69 323 PHE B C 1
ATOM 5120 O O . PHE B 1 323 ? -5.324 -23.234 -24.672 1 97.69 323 PHE B O 1
ATOM 5127 N N . GLU B 1 324 ? -5.527 -25 -26.047 1 96.25 324 GLU B N 1
ATOM 5128 C CA . GLU B 1 324 ? -6.445 -24.312 -26.953 1 96.25 324 GLU B CA 1
ATOM 5129 C C . GLU B 1 324 ? -7.758 -23.969 -26.25 1 96.25 324 GLU B C 1
ATOM 5131 O O . GLU B 1 324 ? -8.344 -22.922 -26.5 1 96.25 324 GLU B O 1
ATOM 5136 N N . SER B 1 325 ? -8.133 -24.828 -25.406 1 94.25 325 SER B N 1
ATOM 5137 C CA . SER B 1 325 ? -9.398 -24.609 -24.719 1 94.25 325 SER B CA 1
ATOM 5138 C C . SER B 1 325 ? -9.312 -23.438 -23.766 1 94.25 325 SER B C 1
ATOM 5140 O O . SER B 1 325 ? -10.32 -22.797 -23.438 1 94.25 325 SER B O 1
ATOM 5142 N N . LEU B 1 326 ? -8.125 -23.125 -23.281 1 95.12 326 LEU B N 1
ATOM 5143 C CA . LEU B 1 326 ? -7.926 -22.047 -22.312 1 95.12 326 LEU B CA 1
ATOM 5144 C C . LEU B 1 326 ? -7.625 -20.734 -23.031 1 95.12 326 LEU B C 1
ATOM 5146 O O . LEU B 1 326 ? -7.828 -19.656 -22.453 1 95.12 326 LEU B O 1
ATOM 5150 N N . LYS B 1 327 ? -7.113 -20.812 -24.219 1 91.44 327 LYS B N 1
ATOM 5151 C CA . LYS B 1 327 ? -6.801 -19.625 -25 1 91.44 327 LYS B CA 1
ATOM 5152 C C . LYS B 1 327 ? -8.039 -18.75 -25.188 1 91.44 327 LYS B C 1
ATOM 5154 O O . LYS B 1 327 ? -7.957 -17.531 -25.141 1 91.44 327 LYS B O 1
ATOM 5159 N N . ASN B 1 328 ? -9.195 -19.344 -25.375 1 83.44 328 ASN B N 1
ATOM 5160 C CA . ASN B 1 328 ? -10.445 -18.625 -25.594 1 83.44 328 ASN B CA 1
ATOM 5161 C C . ASN B 1 328 ? -11.492 -18.969 -24.531 1 83.44 328 ASN B C 1
ATOM 5163 O O . ASN B 1 328 ? -12.664 -19.141 -24.844 1 83.44 328 ASN B O 1
ATOM 5167 N N . ASN B 1 329 ? -10.898 -19.125 -23.375 1 86.81 329 ASN B N 1
ATOM 5168 C CA . ASN B 1 329 ? -11.773 -19.5 -22.266 1 86.81 329 ASN B CA 1
ATOM 5169 C C . ASN B 1 329 ? -12.891 -18.484 -22.062 1 86.81 329 ASN B C 1
ATOM 5171 O O . ASN B 1 329 ? -12.641 -17.281 -21.984 1 86.81 329 ASN B O 1
ATOM 5175 N N . ASP B 1 330 ? -14.141 -18.906 -22.062 1 84.62 330 ASP B N 1
ATOM 5176 C CA . ASP B 1 330 ? -15.312 -18.047 -21.906 1 84.62 330 ASP B CA 1
ATOM 5177 C C . ASP B 1 330 ? -15.703 -17.922 -20.438 1 84.62 330 ASP B C 1
ATOM 5179 O O . ASP B 1 330 ? -16.828 -17.547 -20.125 1 84.62 330 ASP B O 1
ATOM 5183 N N . GLY B 1 331 ? -14.805 -18.359 -19.625 1 84.69 331 GLY B N 1
ATOM 5184 C CA . GLY B 1 331 ? -15.078 -18.281 -18.203 1 84.69 331 GLY B CA 1
ATOM 5185 C C . GLY B 1 331 ? -15.508 -19.609 -17.609 1 84.69 331 GLY B C 1
ATOM 5186 O O . GLY B 1 331 ? -15.586 -19.75 -16.375 1 84.69 331 GLY B O 1
ATOM 5187 N N . SER B 1 332 ? -15.672 -20.609 -18.406 1 89.12 332 SER B N 1
ATOM 5188 C CA . SER B 1 332 ? -16.203 -21.891 -17.938 1 89.12 332 SER B CA 1
ATOM 5189 C C . SER B 1 332 ? -15.094 -22.75 -17.344 1 89.12 332 SER B C 1
ATOM 5191 O O . SER B 1 332 ? -15.375 -23.703 -16.609 1 89.12 332 SER B O 1
ATOM 5193 N N . LYS B 1 333 ? -13.914 -22.469 -17.703 1 92.94 333 LYS B N 1
ATOM 5194 C CA . LYS B 1 333 ? -12.805 -23.266 -17.172 1 92.94 333 LYS B CA 1
ATOM 5195 C C . LYS B 1 333 ? -12.07 -22.5 -16.078 1 92.94 333 LYS B C 1
ATOM 5197 O O . LYS B 1 333 ? -11.633 -21.375 -16.281 1 92.94 333 LYS B O 1
ATOM 5202 N N . LEU B 1 334 ? -11.984 -23.109 -14.93 1 94.38 334 LEU B N 1
ATOM 5203 C CA . LEU B 1 334 ? -11.297 -22.516 -13.789 1 94.38 334 LEU B CA 1
ATOM 5204 C C . LEU B 1 334 ? -9.875 -23.062 -13.672 1 94.38 334 LEU B C 1
ATOM 5206 O O . LEU B 1 334 ? -8.906 -22.344 -13.93 1 94.38 334 LEU B O 1
ATOM 5210 N N . LYS B 1 335 ? -9.742 -24.328 -13.398 1 97.38 335 LYS B N 1
ATOM 5211 C CA . LYS B 1 335 ? -8.438 -24.984 -13.344 1 97.38 335 LYS B CA 1
ATOM 5212 C C . LYS B 1 335 ? -8.406 -26.234 -14.227 1 97.38 335 LYS B C 1
ATOM 5214 O O . LYS B 1 335 ? -9.234 -27.125 -14.078 1 97.38 335 LYS B O 1
ATOM 5219 N N . VAL B 1 336 ? -7.5 -26.188 -15.164 1 98.19 336 VAL B N 1
ATOM 5220 C CA . VAL B 1 336 ? -7.316 -27.312 -16.078 1 98.19 336 VAL B CA 1
ATOM 5221 C C . VAL B 1 336 ? -6.012 -28.031 -15.758 1 98.19 336 VAL B C 1
ATOM 5223 O O . VAL B 1 336 ? -4.961 -27.406 -15.617 1 98.19 336 VAL B O 1
ATOM 5226 N N . LEU B 1 337 ? -6.109 -29.328 -15.539 1 98.69 337 LEU B N 1
ATOM 5227 C CA . LEU B 1 337 ? -4.949 -30.188 -15.281 1 98.69 337 LEU B CA 1
ATOM 5228 C C . LEU B 1 337 ? -4.66 -31.078 -16.484 1 98.69 337 LEU B C 1
ATOM 5230 O O . LEU B 1 337 ? -5.562 -31.406 -17.25 1 98.69 337 LEU B O 1
ATOM 5234 N N . VAL B 1 338 ? -3.439 -31.391 -16.672 1 98.81 338 VAL B N 1
ATOM 5235 C CA . VAL B 1 338 ? -2.998 -32.406 -17.609 1 98.81 338 VAL B CA 1
ATOM 5236 C C . VAL B 1 338 ? -2.381 -33.594 -16.844 1 98.81 338 VAL B C 1
ATOM 5238 O O . VAL B 1 338 ? -1.465 -33.406 -16.047 1 98.81 338 VAL B O 1
ATOM 5241 N N . LYS B 1 339 ? -2.896 -34.75 -17.016 1 98.62 339 LYS B N 1
ATOM 5242 C CA . LYS B 1 339 ? -2.4 -35.969 -16.375 1 98.62 339 LYS B CA 1
ATOM 5243 C C . LYS B 1 339 ? -1.289 -36.594 -17.203 1 98.62 339 LYS B C 1
ATOM 5245 O O . LYS B 1 339 ? -1.433 -36.781 -18.422 1 98.62 339 LYS B O 1
ATOM 5250 N N . PHE B 1 340 ? -0.198 -36.844 -16.469 1 97 340 PHE B N 1
ATOM 5251 C CA . PHE B 1 340 ? 0.926 -37.531 -17.094 1 97 340 PHE B CA 1
ATOM 5252 C C . PHE B 1 340 ? 0.922 -39 -16.75 1 97 340 PHE B C 1
ATOM 5254 O O . PHE B 1 340 ? 0.546 -39.375 -15.633 1 97 340 PHE B O 1
ATOM 5261 N N . ASP B 1 341 ? 0.716 -39.969 -17.609 1 77.69 341 ASP B N 1
ATOM 5262 C CA . ASP B 1 341 ? 0.686 -41.438 -17.406 1 77.69 341 ASP B CA 1
ATOM 5263 C C . ASP B 1 341 ? 1.997 -41.938 -16.812 1 77.69 341 ASP B C 1
ATOM 5265 O O . ASP B 1 341 ? 3.072 -41.438 -17.141 1 77.69 341 ASP B O 1
#

Secondary structure (DSSP, 8-state):
--EEEEEEEEETTEEEEEEEEPPPPPTTEEEEEEEEEEPPHHHHHHHHT--TT--SSB----EEEEEEEEE---SS---TT-EEEE--EE--S-SHHHHTT-GGG-TT-EEBTTTB--S-BSEEEEEGGGEEE-TT--HHHHTTHHHHHHHHHHHHHTT--TT-EEEEE--SHHHHHHHHHHHHTT-EEEEEES-HHHHHHHHHTT-SEEEETTTS-HHHHHHHHHTTS-EEEEEE-S--HHHHHHHHHHEEEEEEEEE-----S-EEE-THHHHHTT-EEEE--S--HHHHHHHHHHHHHS---GGGGEEEEEEGGGHHHHHHHHHT--S--SEEEEE--/--EEEEEEEEETTEEEEEEEEPPPPPTTEEEEEEEEEEPPHHHHHHHHT--TT--SSB----EEEEEEEEE---SS---TT-EEEE--EE--S-SHHHHTT-GGG-TT-EEBTTTB--S-BSEEEEEGGGEEE-TT--HHHHTTHHHHHHHHHHHHHTT--TT-EEEEE--SHHHHHHHHHHHHTT-EEEEEES-HHHHHHHHHTT-SEEEETTTS-HHHHHHHHHTTS-EEEEEE-S--HHHHHHHHHHEEEEEEEEE-----S-EEE-THHHHHTT-EEEE--S--HHHHHHHHHHHHHS---GGGGEEEEEEGGGHHHHHHHHHT--S--SEEEEE--

InterPro domains:
  IPR011032 GroES-like superfamily [SSF50129] (3-172)
  IPR013149 Alcohol dehydrogenase-like, C-terminal [PF00107] (173-299)
  IPR013154 Alcohol dehydrogenase-like, N-terminal [PF08240] (27-131)
  IPR020843 Enoylreductase domain [SM00829] (13-338)
  IPR036291 NAD(P)-binding domain superfamily [SSF51735] (139-305)
  IPR050129 Zinc-containing alcohol dehydrogenase [PTHR43401] (4-340)

Nearest PDB structures (foldseek):
  5kia-assembly1_A-2  TM=8.938E-01  e=2.241E-35  Burkholderia thailandensis E264
  4eez-assembly1_B  TM=9.039E-01  e=2.099E-31  Lactococcus lactis subsp. lactis KF147
  6n7l-assembly2_H  TM=9.127E-01  e=1.101E-30  Elizabethkingia anophelis NUHP1
  3meq-assembly1_C  TM=9.107E-01  e=1.099E-28  Brucella suis
  3uog-assembly1_A  TM=8.589E-01  e=2.365E-27  Sinorhizobium meliloti 1021

Solvent-accessible surface area (backbone atoms only — not comparable to full-atom values): 34026 Å² total; per-residue (Å²): 133,62,68,32,55,28,40,33,30,57,42,62,75,39,71,47,79,45,78,42,71,56,73,76,53,52,95,67,22,21,27,30,36,34,36,23,35,29,67,48,71,64,39,48,24,42,38,67,58,69,35,92,64,44,60,67,66,28,26,31,26,51,21,33,8,24,30,30,68,42,62,61,94,64,96,81,75,68,50,66,69,42,52,25,28,52,65,42,67,43,53,74,66,68,47,55,16,26,68,70,70,39,42,45,25,21,88,65,54,32,37,29,24,38,63,40,66,32,55,43,27,46,50,46,65,43,55,50,92,38,52,39,80,38,79,88,51,50,52,72,55,34,16,46,42,51,57,36,17,34,21,38,36,36,40,58,73,61,58,63,42,63,66,34,40,33,40,30,35,24,48,46,52,53,18,42,32,30,47,45,47,39,43,74,45,48,25,44,31,31,40,27,32,69,48,67,67,28,47,52,50,38,46,75,67,62,43,74,42,72,42,50,57,74,82,44,61,62,66,63,51,39,29,66,76,42,76,62,36,32,26,47,31,16,35,31,38,61,27,42,50,67,50,50,52,48,35,63,70,39,24,18,38,58,17,31,38,33,36,57,26,75,36,83,58,62,31,74,45,47,68,34,55,39,16,60,27,25,24,40,36,34,23,34,36,58,47,48,72,66,35,46,56,52,44,55,50,43,47,67,69,66,64,58,75,68,60,76,52,51,62,43,77,34,47,60,94,42,44,65,57,52,54,57,54,57,73,69,51,86,58,79,65,54,29,43,35,35,38,44,129,132,64,67,31,56,29,42,34,31,56,44,63,72,39,70,47,79,44,79,41,70,55,72,76,52,53,94,69,24,21,27,29,36,32,36,24,34,29,67,47,71,66,38,50,25,42,38,67,58,69,35,92,66,45,59,70,66,28,25,32,26,50,22,34,9,24,29,31,69,41,62,64,95,62,93,80,75,69,49,65,69,41,50,25,29,52,65,42,67,43,52,75,68,67,47,55,15,25,68,71,72,40,41,45,25,21,91,68,53,34,36,31,24,38,64,40,65,31,55,41,25,47,50,48,63,42,55,50,91,40,51,41,80,38,80,86,51,50,53,71,54,34,16,48,42,51,57,35,18,34,20,39,36,36,41,58,73,61,58,66,41,64,66,33,39,32,40,29,35,24,49,46,53,52,19,43,34,30,47,45,47,39,44,74,43,47,26,44,31,31,41,28,30,70,49,66,67,29,48,51,52,36,47,75,66,62,42,74,43,71,42,48,58,75,81,43,62,62,67,62,50,40,30,68,74,43,76,64,37,34,26,48,30,18,34,30,38,61,29,43,48,68,50,50,52,47,36,62,71,41,24,18,37,58,17,32,37,32,37,58,26,74,36,83,57,61,32,74,45,47,68,32,56,39,16,60,25,25,25,40,36,35,23,34,34,59,48,49,71,66,35,47,55,52,46,53,51,44,48,66,69,65,64,59,74,68,61,76,51,52,62,44,75,33,47,59,95,42,44,67,58,53,53,56,55,57,72,70,50,86,55,80,66,53,31,43,35,34,37,43,130

Foldseek 3Di:
DDKWWAWWQAQAQDIDIDIDDADDADVQKFKWFWFKFWDDPLLLCRNRVNQPQADPRAGAGQQTKTFTCDDDDDPPPDDGGFIKHFQQKDADCPDPCNVVVNRLVHPPIDGDRGNHHHDRIRMDMDRPVGIGGLPPDDRLVSSLLQLLLLLLQLCVVQVQAAAFEEEEEDLFLSSLSNQLNSVVRNYQYEYEDQDPLSQVLSVVLPHNYYHNVVVDDLQVVLCVVPVHQAGQEYEYAAQDLVSVVSRLSRHGQVHEYEYRHHYDDDHDDDCVSCVVSVYHYHYGGGHDPCSSVVVSVCCVPVVSPSSSQAQEEAESVCVVVQSVCVSPPPPNGRMYMYGYD/DDKWWAWWQAQAQDIDIDIDDADDADVQKFKWFWFKFWDDPLLLCRNRVNQPQADPRAGAGQQTKTFTCDDDDDPPPDDGGFIKHFQQKDADCDDPCNVVVNRLVHPPIDGDRGNHHHDRIRMDMDRPVGIGGLPPDDRLVSSLLQLLLLLLQLCVVQVQAAAFEEEEEDLFLSSLSNQVNNVVRNYQYEYEDQDPLSNVLSVVLPHNYYDNVVVDPLQVVLCVVPVHQAGQEYEYAAQDLVSVVSRLSRHGQVHEYEYRHHYDDDHDDDCVSCVVSVYHYHYGGGHDPCSSVVVSVCCVPVVRPSSSQAQEEAESVCVVVVSVCVSPPPPNGRMYMYGYD

Sequence (682 aa):
MKMMKVVEIKEPGRIQVVEKEIPKPKKGEALLKIKYCGICGSDIATYTGNQPFASYPRIPGHEFSAEIIEVEDNNLGLQKGMIVTANPYFNCGSCYSCQKGKVNCCESNETMGVQRDGSFAEYLTMPIERIYNGKTLSAKTLALIEPFSISYHAINRGDIQKEDKVLVFGAGAIGIFAMIAAKLRGAQVYITDVFEDRLKQAMQMGADGIINASKEDINERVKEITEAYGMDVCIEAAGLPETFLNCIDSVAFGGKVVLIGNGKRETAFNHSVLLKKELNVYGSRNSLLNDFLSLIDLVTDDKVDIEKIVTDVFELHNVIDAFESLKNNDGSKLKVLVKFDMKMMKVVEIKEPGRIQVVEKEIPKPKKGEALLKIKYCGICGSDIATYTGNQPFASYPRIPGHEFSAEIIEVEDNNLGLQKGMIVTANPYFNCGSCYSCQKGKVNCCESNETMGVQRDGSFAEYLTMPIERIYNGKTLSAKTLALIEPFSISYHAINRGDIQKEDKVLVFGAGAIGIFAMIAAKLRGAQVYITDVFEDRLKQAMQMGADGIINASKEDINERVKEITEAYGMDVCIEAAGLPETFLNCIDSVAFGGKVVLIGNGKRETAFNHSVLLKKELNVYGSRNSLLNDFLSLIDLVTDDKVDIEKIVTDVFELHNVIDAFESLKNNDGSKLKVLVKFD

Organism: NCBI:txid312168

pLDDT: mean 96.69, std 3.98, range [64.69, 98.94]